Protein AF-A5DEP3-F1 (afdb_monomer_lite)

pLDDT: mean 75.04, std 21.01, range [23.31, 96.31]

Sequence (399 aa):
MSDLSFPPPNMLGWSRWINYINPVGYVFESLMVNEFHGRDFRCTNFVPSGISYGDVPLNEKVCHTVGARSGSSIVLGTDYLASQYKYYNGHKWRNFGISVGFAVFFLVVYVILAEGNKGALQKGEIALFLRGSLKKHKKENSAKASYARDIEAFPTEEKVEMKDVLESQKYTADNSSSSDNLPEDVNIFHWRNLTYEVKIKSETRVILDHVDGWVKPGQLTALMGSSGAGKTTLLNCLSERVTTGVIPDGVRMVNGHSLDSSFQRSIGYVQQQDLHLATSTVREALRFSAYLRQPNSVSKAEKSDYVEYIIDLLDMTTYADALVGVAGEGLNVEQRKRLTIGVELVAKPKLLLFLDEPTSGLDSQTAWSICQLMRKLADRWSGHLVYYPSTICYFVEGV

Foldseek 3Di:
DPPQADFPVPDDPVCVVSCVVDLVNLVVLLVLLVVQAPDKDFADDKPPDDPVCPPPDQQQIWGPQQQTDGSDRIHRSQSNCCRPRVRHNVSNVVSVVVSVVVVVVVVVVVVVCVVVVVVVVPPDDPPPDDPVVVVVVVVVVVVVVVVVPDPPDDDDDDDDDDDDDDDDDDDDDDDDDDDDDDDPDWWKKWKFQWWWWFDDPNDIDILDGGDTDIDTFLDAAEDEDAPSSCPVVVVCVLLVNDPGTDRPDMAIDTVNHGDDPCLNLLEFEQDPDLDDDQADFLLRLLLVLLVPQEDPVDDSVNLSVVLVVLCVLLVVVVRRRWGCHDVPPTDDLLSSLSSSQSSRFSSQRQAEYEYEASLPPHDPVSSVVVVVSQNSVSNVRVDDDRTHHRYYYYYDYDD

Radius of gyration: 38.29 Å; chains: 1; bounding box: 100×58×105 Å

Organism: Meyerozyma guilliermondii (strain ATCC 6260 / CBS 566 / DSM 6381 / JCM 1539 / NBRC 10279 / NRRL Y-324) (NCBI:txid294746)

InterPro domains:
  IPR003439 ABC transporter-like, ATP-binding domain [PF00005] (209-360)
  IPR003593 AAA+ ATPase domain [SM00382] (217-393)
  IPR010929 CDR ABC transporter [PF06422] (47-138)
  IPR027417 P-loop containing nucleoside triphosphate hydrolase [G3DSA:3.40.50.300] (190-387)
  IPR027417 P-loop containing nucleoside triphosphate hydrolase [SSF52540] (191-380)

Secondary structure (DSSP, 8-state):
--SS---GGGS-GGGHHHHHH-HHHHHHHHHHHHHHTT-EEE---EES-SGGGTT--GGG-EESSTT--TT-SEEEHHHHHHHHH---TTHHHHHHHHHHHHHHHHHHHHHHHHHHGGGGGGS-------HHHHHHHHHHHHHHHHHTT----------------------------------S----EEEEEEEEEEEETTEEEEEEEEEEEEE-TT-EEEEEE-TTSSHHHHHHHHTT---SSB--S-EEEETTEEPPTTHHHHEEEE-SS----TTSBHHHHHHHHHHHHS-TTS-HHHHHHHHHHHHHHTT-TTTTTSB-EETTEES-HHHHHHHHHHHHHTT--SSEEEESSTTTT--HHHHHHHHHHHHHHHHHHTSS-SSS-SEEEEEEE--

Structure (mmCIF, N/CA/C/O backbone):
data_AF-A5DEP3-F1
#
_entry.id   AF-A5DEP3-F1
#
loop_
_atom_site.group_PDB
_atom_site.id
_atom_site.type_symbol
_atom_site.label_atom_id
_atom_site.label_alt_id
_atom_site.label_comp_id
_atom_site.label_asym_id
_atom_site.label_entity_id
_atom_site.label_seq_id
_atom_site.pdbx_PDB_ins_code
_atom_site.Cartn_x
_atom_site.Cartn_y
_atom_site.Cartn_z
_atom_site.occupancy
_atom_site.B_iso_or_equiv
_atom_site.auth_seq_id
_atom_site.auth_comp_id
_atom_site.auth_asym_id
_atom_site.auth_atom_id
_atom_site.pdbx_PDB_model_num
ATOM 1 N N . MET A 1 1 ? 31.797 9.985 -26.431 1.00 38.44 1 MET A N 1
ATOM 2 C CA . MET A 1 1 ? 31.447 8.659 -26.999 1.00 38.44 1 MET A CA 1
ATOM 3 C C . MET A 1 1 ? 32.533 8.127 -27.946 1.00 38.44 1 MET A C 1
ATOM 5 O O . MET A 1 1 ? 32.281 7.179 -28.671 1.00 38.44 1 MET A O 1
ATOM 9 N N . SER A 1 2 ? 33.736 8.719 -27.929 1.00 34.22 2 SER A N 1
ATOM 10 C CA . SER A 1 2 ? 34.874 8.419 -28.811 1.00 34.22 2 SER A CA 1
ATOM 11 C C . SER A 1 2 ? 35.952 7.529 -28.174 1.00 34.22 2 SER A C 1
ATOM 13 O O . SER A 1 2 ? 36.795 7.015 -28.896 1.00 34.22 2 SER A O 1
ATOM 15 N N . ASP A 1 3 ? 35.910 7.305 -26.855 1.00 46.19 3 ASP A N 1
ATOM 16 C CA . ASP A 1 3 ? 37.022 6.668 -26.122 1.00 46.19 3 ASP A CA 1
ATOM 17 C C . ASP A 1 3 ? 36.818 5.176 -25.813 1.00 46.19 3 ASP A C 1
ATOM 19 O O . ASP A 1 3 ? 37.690 4.547 -25.222 1.00 46.19 3 ASP A O 1
ATOM 23 N N . LEU A 1 4 ? 35.675 4.580 -26.179 1.00 52.59 4 LEU A N 1
ATOM 24 C CA . LEU A 1 4 ? 35.335 3.216 -25.737 1.00 52.59 4 LEU A CA 1
ATOM 25 C C . LEU A 1 4 ? 35.577 2.113 -26.782 1.00 52.59 4 LEU A C 1
ATOM 27 O O . LEU A 1 4 ? 35.341 0.941 -26.496 1.00 52.59 4 LEU A O 1
ATOM 31 N N . SER A 1 5 ? 36.039 2.453 -27.984 1.00 58.06 5 SER A N 1
ATOM 32 C CA . SER A 1 5 ? 36.225 1.494 -29.081 1.00 58.06 5 SER A CA 1
ATOM 33 C C . SER A 1 5 ? 37.585 1.679 -29.749 1.00 58.06 5 SER A C 1
ATOM 35 O O . SER A 1 5 ? 37.682 2.129 -30.891 1.00 58.06 5 SER A O 1
ATOM 37 N N . PHE A 1 6 ? 38.655 1.348 -29.021 1.00 61.88 6 PHE A N 1
ATOM 38 C CA . PHE A 1 6 ? 39.992 1.267 -29.604 1.00 61.88 6 PHE A CA 1
ATOM 39 C C . PHE A 1 6 ? 40.066 0.080 -30.573 1.00 61.88 6 PHE A C 1
ATOM 41 O O . PHE A 1 6 ? 39.686 -1.034 -30.203 1.00 61.88 6 PHE A O 1
ATOM 48 N N . PRO A 1 7 ? 40.561 0.282 -31.804 1.00 64.75 7 PRO A N 1
ATOM 49 C CA . PRO A 1 7 ? 40.670 -0.795 -32.769 1.00 64.75 7 PRO A CA 1
ATOM 50 C C . PRO A 1 7 ? 41.681 -1.853 -32.278 1.00 64.75 7 PRO A C 1
ATOM 52 O O . PRO A 1 7 ? 42.768 -1.488 -31.814 1.00 64.75 7 PRO A O 1
ATOM 55 N N . PRO A 1 8 ? 41.385 -3.161 -32.431 1.00 66.81 8 PRO A N 1
ATOM 56 C CA . PRO A 1 8 ? 42.247 -4.259 -31.983 1.00 66.81 8 PRO A CA 1
ATOM 57 C C . PRO A 1 8 ? 43.737 -4.172 -32.373 1.00 66.81 8 PRO A C 1
ATOM 59 O O . PRO A 1 8 ? 44.567 -4.600 -31.564 1.00 66.81 8 PRO A O 1
ATOM 62 N N . PRO A 1 9 ? 44.131 -3.672 -33.569 1.00 68.75 9 PRO A N 1
ATOM 63 C CA . PRO A 1 9 ? 45.545 -3.612 -33.951 1.00 68.75 9 PRO A CA 1
ATOM 64 C C . PRO A 1 9 ? 46.388 -2.625 -33.133 1.00 68.75 9 PRO A C 1
ATOM 66 O O . PRO A 1 9 ? 47.592 -2.838 -33.033 1.00 68.75 9 PRO A O 1
ATOM 69 N N . ASN A 1 10 ? 45.782 -1.608 -32.510 1.00 70.12 10 ASN A N 1
ATOM 70 C CA . ASN A 1 10 ? 46.513 -0.557 -31.788 1.00 70.12 10 ASN A CA 1
ATOM 71 C C . ASN A 1 10 ? 46.526 -0.767 -30.261 1.00 70.12 10 ASN A C 1
ATOM 73 O O . ASN A 1 10 ? 47.030 0.079 -29.524 1.00 70.12 10 ASN A O 1
ATOM 77 N N . MET A 1 11 ? 45.965 -1.878 -29.766 1.00 73.00 11 MET A N 1
ATOM 78 C CA . MET A 1 11 ? 45.902 -2.177 -28.333 1.00 73.00 11 MET A CA 1
ATOM 79 C C . MET A 1 11 ? 47.164 -2.898 -27.848 1.00 73.00 11 MET A C 1
ATOM 81 O O . MET A 1 11 ? 47.579 -3.911 -28.417 1.00 73.00 11 MET A O 1
ATOM 85 N N . LEU A 1 12 ? 47.729 -2.416 -26.737 1.00 77.25 12 LEU A N 1
ATOM 86 C CA . LEU A 1 12 ? 48.798 -3.103 -26.011 1.00 77.25 12 LEU A CA 1
ATOM 87 C C . LEU A 1 12 ? 48.312 -4.488 -25.548 1.00 77.25 12 LEU A C 1
ATOM 89 O O . LEU A 1 12 ? 47.166 -4.653 -25.131 1.00 77.25 12 LEU A O 1
ATOM 93 N N . GLY A 1 13 ? 49.183 -5.500 -25.597 1.00 76.56 13 GLY A N 1
ATOM 94 C CA . GLY A 1 13 ? 48.796 -6.896 -25.344 1.00 76.56 13 GLY A CA 1
ATOM 95 C C . GLY A 1 13 ? 48.096 -7.133 -23.999 1.00 76.56 13 GLY A C 1
ATOM 96 O O . GLY A 1 13 ? 47.193 -7.964 -23.925 1.00 76.56 13 GLY A O 1
ATOM 97 N N . TRP A 1 14 ? 48.447 -6.358 -22.967 1.00 80.25 14 TRP A N 1
ATOM 98 C CA . TRP A 1 14 ? 47.872 -6.457 -21.623 1.00 80.25 14 TRP A CA 1
ATOM 99 C C . TRP A 1 14 ? 46.448 -5.890 -21.501 1.00 80.25 14 TRP A C 1
ATOM 101 O O . TRP A 1 14 ? 45.727 -6.290 -20.593 1.00 80.25 14 TRP A O 1
ATOM 111 N N . SER A 1 15 ? 46.006 -4.995 -22.394 1.00 78.81 15 SER A N 1
ATOM 112 C CA . SER A 1 15 ? 44.666 -4.381 -22.342 1.00 78.81 15 SER A CA 1
ATOM 113 C C . SER A 1 15 ? 43.636 -5.083 -23.233 1.00 78.81 15 SER A C 1
ATOM 115 O O . SER A 1 15 ? 42.467 -4.699 -23.262 1.00 78.81 15 SER A O 1
ATOM 117 N N . ARG A 1 16 ? 44.032 -6.157 -23.932 1.00 75.88 16 ARG A N 1
ATOM 118 C CA . ARG A 1 16 ? 43.155 -6.917 -24.841 1.00 75.88 16 ARG A CA 1
ATOM 119 C C . ARG A 1 16 ? 41.917 -7.507 -24.167 1.00 75.88 16 ARG A C 1
ATOM 121 O O . ARG A 1 16 ? 40.890 -7.637 -24.826 1.00 75.88 16 ARG A O 1
ATOM 128 N N . TRP A 1 17 ? 41.987 -7.839 -22.878 1.00 81.12 17 TRP A N 1
ATOM 129 C CA . TRP A 1 17 ? 40.860 -8.436 -22.153 1.00 81.12 17 TRP A CA 1
ATOM 130 C C . TRP A 1 17 ? 39.649 -7.498 -22.035 1.00 81.12 17 TRP A C 1
ATOM 132 O O . TRP A 1 17 ? 38.516 -7.971 -22.027 1.00 81.12 17 TRP A O 1
ATOM 142 N N . ILE A 1 18 ? 39.874 -6.179 -22.024 1.00 80.88 18 ILE A N 1
ATOM 143 C CA . ILE A 1 18 ? 38.812 -5.163 -21.933 1.00 80.88 18 ILE A CA 1
ATOM 144 C C . ILE A 1 18 ? 37.880 -5.242 -23.149 1.00 80.88 18 ILE A C 1
ATOM 146 O O . ILE A 1 18 ? 36.675 -5.038 -23.020 1.00 80.88 18 ILE A O 1
ATOM 150 N N . ASN A 1 19 ? 38.416 -5.601 -24.320 1.00 78.25 19 ASN A N 1
ATOM 151 C CA . ASN A 1 19 ? 37.621 -5.764 -25.534 1.00 78.25 19 ASN A CA 1
ATOM 152 C C . ASN A 1 19 ? 36.630 -6.941 -25.411 1.00 78.25 19 ASN A C 1
ATOM 154 O O . ASN A 1 19 ? 35.490 -6.830 -25.842 1.00 78.25 19 ASN A O 1
ATOM 158 N N . TYR A 1 20 ? 37.013 -8.027 -24.726 1.00 81.69 20 TYR A N 1
ATOM 159 C CA . TYR A 1 20 ? 36.135 -9.191 -24.536 1.00 81.69 20 TYR A CA 1
ATOM 160 C C . TYR A 1 20 ? 34.974 -8.948 -23.561 1.00 81.69 20 TYR A C 1
ATOM 162 O O . TYR A 1 20 ? 33.959 -9.633 -23.637 1.00 81.69 20 TYR A O 1
ATOM 170 N N . ILE A 1 21 ? 35.106 -7.987 -22.644 1.00 84.50 21 ILE A N 1
ATOM 171 C CA . ILE A 1 21 ? 34.069 -7.665 -21.648 1.00 84.50 21 ILE A CA 1
ATOM 172 C C . ILE A 1 21 ? 33.163 -6.522 -22.126 1.00 84.50 21 ILE A C 1
ATOM 174 O O . ILE A 1 21 ? 32.083 -6.322 -21.579 1.00 84.50 21 ILE A O 1
ATOM 178 N N . ASN A 1 22 ? 33.567 -5.773 -23.155 1.00 84.81 22 ASN A N 1
ATOM 179 C CA . ASN A 1 22 ? 32.832 -4.610 -23.632 1.00 84.81 22 ASN A CA 1
ATOM 180 C C . ASN A 1 22 ? 31.770 -4.987 -24.692 1.00 84.81 22 ASN A C 1
ATOM 182 O O . ASN A 1 22 ? 32.115 -5.122 -25.871 1.00 84.81 22 ASN A O 1
ATOM 186 N N . PRO A 1 23 ? 30.465 -5.068 -24.348 1.00 86.81 23 PRO A N 1
ATOM 187 C CA . PRO A 1 23 ? 29.418 -5.385 -25.323 1.00 86.81 23 PRO A CA 1
ATOM 188 C C . PRO A 1 23 ? 29.308 -4.334 -26.439 1.00 86.81 23 PRO A C 1
ATOM 190 O O . PRO A 1 23 ? 28.901 -4.670 -27.550 1.00 86.81 23 PRO A O 1
ATOM 193 N N . VAL A 1 24 ? 29.713 -3.083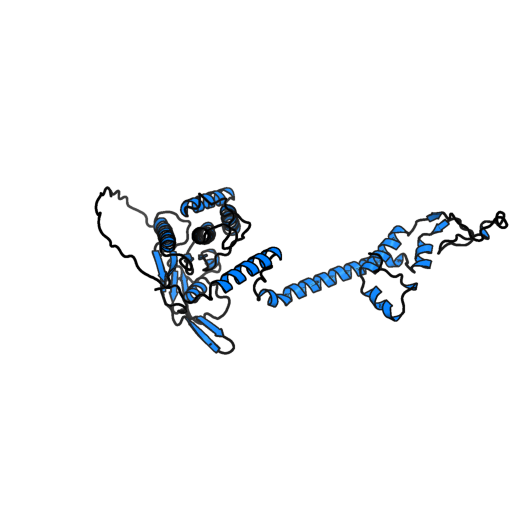 -26.181 1.00 87.38 24 VAL A N 1
ATOM 194 C CA . VAL A 1 24 ? 29.687 -1.994 -27.173 1.00 87.38 24 VAL A CA 1
ATOM 195 C C . VAL A 1 24 ? 30.674 -2.261 -28.312 1.00 87.38 24 VAL A C 1
ATOM 197 O O . VAL A 1 24 ? 30.362 -1.958 -29.461 1.00 87.38 24 VAL A O 1
ATOM 200 N N . GLY A 1 25 ? 31.825 -2.880 -28.027 1.00 86.81 25 GLY A N 1
ATOM 201 C CA . GLY A 1 25 ? 32.814 -3.248 -29.046 1.00 86.81 25 GLY A CA 1
ATOM 202 C C . GLY A 1 25 ? 32.258 -4.253 -30.058 1.00 86.81 25 GLY A C 1
ATOM 203 O O . GLY A 1 25 ? 32.368 -4.046 -31.267 1.00 86.81 25 GLY A O 1
ATOM 204 N N . TYR A 1 26 ? 31.564 -5.285 -29.571 1.00 88.38 26 TYR A N 1
ATOM 205 C CA . TYR A 1 26 ? 30.912 -6.296 -30.410 1.00 88.38 26 TYR A CA 1
ATOM 206 C C . TYR A 1 26 ? 29.789 -5.721 -31.281 1.00 88.38 26 TYR A C 1
ATOM 208 O O . TYR A 1 26 ? 29.679 -6.068 -32.463 1.00 88.38 26 TYR A O 1
ATOM 216 N N . VAL A 1 27 ? 28.973 -4.820 -30.721 1.00 89.88 27 VAL A N 1
ATOM 217 C CA . VAL A 1 27 ? 27.911 -4.127 -31.470 1.00 89.88 27 VAL A CA 1
ATOM 218 C C . VAL A 1 27 ? 28.515 -3.228 -32.547 1.00 89.88 27 VAL A C 1
ATOM 220 O O . VAL A 1 27 ? 28.062 -3.259 -33.690 1.00 89.88 27 VAL A O 1
ATOM 223 N N . PHE A 1 28 ? 29.566 -2.474 -32.215 1.00 88.62 28 PHE A N 1
ATOM 224 C CA . PHE A 1 28 ? 30.237 -1.578 -33.153 1.00 88.62 28 PHE A CA 1
ATOM 225 C C . PHE A 1 28 ? 30.876 -2.333 -34.326 1.00 88.62 28 PHE A C 1
ATOM 227 O O . PHE A 1 28 ? 30.668 -1.956 -35.478 1.00 88.62 28 PHE A O 1
ATOM 234 N N . GLU A 1 29 ? 31.588 -3.434 -34.062 1.00 88.50 29 GLU A N 1
ATOM 235 C CA . GLU A 1 29 ? 32.139 -4.296 -35.116 1.00 88.50 29 GLU A CA 1
ATOM 236 C C . GLU A 1 29 ? 31.028 -4.844 -36.029 1.00 88.50 29 GLU A C 1
ATOM 238 O O . GLU A 1 29 ? 31.147 -4.788 -37.253 1.00 88.50 29 GLU A O 1
ATOM 243 N N . SER A 1 30 ? 29.916 -5.311 -35.450 1.00 90.69 30 SER A N 1
ATOM 244 C CA . SER A 1 30 ? 28.779 -5.851 -36.213 1.00 90.69 30 SER A CA 1
ATOM 245 C C . SER A 1 30 ? 28.125 -4.800 -37.109 1.00 90.69 30 SER A C 1
ATOM 247 O O . SER A 1 30 ? 27.806 -5.084 -38.265 1.00 90.69 30 SER A O 1
ATOM 249 N N . LEU A 1 31 ? 27.942 -3.584 -36.588 1.00 90.62 31 LEU A N 1
ATOM 250 C CA . LEU A 1 31 ? 27.365 -2.460 -37.320 1.00 90.62 31 LEU A CA 1
ATOM 251 C C . LEU A 1 31 ? 28.286 -2.016 -38.459 1.00 90.62 31 LEU A C 1
ATOM 253 O O . LEU A 1 31 ? 27.828 -1.829 -39.582 1.00 90.62 31 LEU A O 1
ATOM 257 N N . MET A 1 32 ? 29.593 -1.920 -38.202 1.00 89.44 32 MET A N 1
ATOM 258 C CA . MET A 1 32 ? 30.563 -1.516 -39.219 1.00 89.44 32 MET A CA 1
ATOM 259 C C . MET A 1 32 ? 30.642 -2.515 -40.368 1.00 89.44 32 MET A C 1
ATOM 261 O O . MET A 1 32 ? 30.573 -2.119 -41.532 1.00 89.44 32 MET A O 1
ATOM 265 N N . VAL A 1 33 ? 30.718 -3.808 -40.047 1.00 91.06 33 VAL A N 1
ATOM 266 C CA . VAL A 1 33 ? 30.696 -4.885 -41.043 1.00 91.06 33 VAL A CA 1
ATOM 267 C C . VAL A 1 33 ? 29.395 -4.867 -41.844 1.00 91.06 33 VAL A C 1
ATOM 269 O O . VAL A 1 33 ? 29.439 -5.044 -43.055 1.00 91.06 33 VAL A O 1
ATOM 272 N N . ASN A 1 34 ? 28.246 -4.613 -41.209 1.00 92.06 34 ASN A N 1
ATOM 273 C CA . ASN A 1 34 ? 26.969 -4.522 -41.916 1.00 92.06 34 ASN A CA 1
ATOM 274 C C . ASN A 1 34 ? 26.923 -3.365 -42.924 1.00 92.06 34 ASN A C 1
ATOM 276 O O . ASN A 1 34 ? 26.415 -3.549 -44.025 1.00 92.06 34 ASN A O 1
ATOM 280 N N . GLU A 1 35 ? 27.453 -2.196 -42.557 1.00 91.00 35 GLU A N 1
ATOM 281 C CA . GLU A 1 35 ? 27.381 -0.998 -43.400 1.00 91.00 35 GLU A CA 1
ATOM 282 C C . GLU A 1 35 ? 28.383 -0.994 -44.560 1.00 91.00 35 GLU A C 1
ATOM 284 O O . GLU A 1 35 ? 28.071 -0.488 -45.636 1.00 91.00 35 GLU A O 1
ATOM 289 N N . PHE A 1 36 ? 29.588 -1.536 -44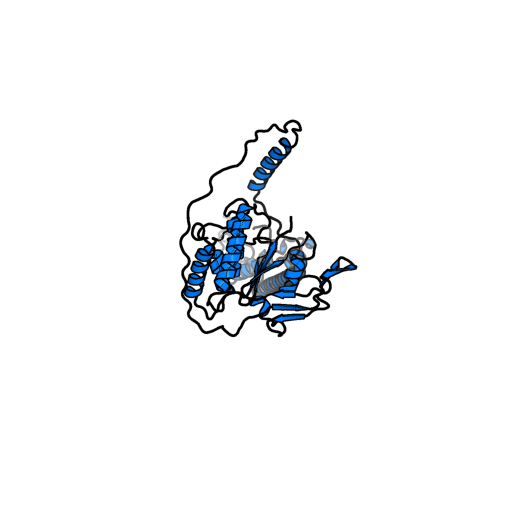.363 1.00 89.75 36 PHE A N 1
ATOM 290 C CA . PHE A 1 36 ? 30.666 -1.484 -45.363 1.00 89.75 36 PHE A CA 1
ATOM 291 C C . PHE A 1 36 ? 30.738 -2.734 -46.248 1.00 89.75 36 PHE A C 1
ATOM 293 O O . PHE A 1 36 ? 31.414 -2.720 -47.279 1.00 89.75 36 PHE A O 1
ATOM 300 N N . HIS A 1 37 ? 30.059 -3.821 -45.878 1.00 89.25 37 HIS A N 1
ATOM 301 C CA . HIS A 1 37 ? 30.030 -5.026 -46.696 1.00 89.25 37 HIS A CA 1
ATOM 302 C C . HIS A 1 37 ? 29.229 -4.802 -47.988 1.00 89.25 37 HIS A C 1
ATOM 304 O O . HIS A 1 37 ? 28.060 -4.428 -47.947 1.00 89.25 37 HIS A O 1
ATOM 310 N N . GLY A 1 38 ? 29.847 -5.072 -49.142 1.00 86.38 38 GLY A N 1
ATOM 311 C CA . GLY A 1 38 ? 29.212 -4.900 -50.455 1.00 86.38 38 GLY A CA 1
ATOM 312 C C . GLY A 1 38 ? 29.075 -3.444 -50.911 1.00 86.38 38 GLY A C 1
ATOM 313 O O . GLY A 1 38 ? 28.274 -3.172 -51.803 1.00 86.38 38 GLY A O 1
ATOM 314 N N . ARG A 1 39 ? 29.820 -2.509 -50.298 1.00 89.31 39 ARG A N 1
ATOM 315 C CA . ARG A 1 39 ? 29.925 -1.119 -50.762 1.00 89.31 39 ARG A CA 1
ATOM 316 C C . ARG A 1 39 ? 31.268 -0.846 -51.430 1.00 89.31 39 ARG A C 1
ATOM 318 O O . ARG A 1 39 ? 32.323 -1.207 -50.903 1.00 89.31 39 ARG A O 1
ATOM 325 N N . ASP A 1 40 ? 31.186 -0.109 -52.530 1.00 91.62 40 ASP A N 1
ATOM 326 C CA . ASP A 1 40 ? 32.309 0.269 -53.376 1.00 91.62 40 ASP A CA 1
ATOM 327 C C . ASP A 1 40 ? 32.587 1.765 -53.227 1.00 91.62 40 ASP A C 1
ATOM 329 O O . ASP A 1 40 ? 31.719 2.604 -53.484 1.00 91.62 40 ASP A O 1
ATOM 333 N N . PHE A 1 41 ? 33.808 2.117 -52.832 1.00 89.69 41 PHE A N 1
ATOM 334 C CA . PHE A 1 41 ? 34.226 3.505 -52.667 1.00 89.69 41 PHE A CA 1
ATOM 335 C C . PHE A 1 41 ? 35.143 3.915 -53.815 1.00 89.69 41 PHE A C 1
ATOM 337 O O . PHE A 1 41 ? 36.179 3.296 -54.053 1.00 89.69 41 PHE A O 1
ATOM 344 N N . ARG A 1 42 ? 34.775 4.972 -54.545 1.00 89.38 42 ARG A N 1
ATOM 345 C CA . ARG A 1 42 ? 35.613 5.507 -55.626 1.00 89.38 42 ARG A CA 1
ATOM 346 C C . ARG A 1 42 ? 36.796 6.273 -55.044 1.00 89.38 42 ARG A C 1
ATOM 348 O O . ARG A 1 42 ? 36.616 7.139 -54.190 1.00 89.38 42 ARG A O 1
ATOM 355 N N . CYS A 1 43 ? 37.992 5.970 -55.533 1.00 86.12 43 CYS A N 1
ATOM 356 C CA . CYS A 1 43 ? 39.203 6.657 -55.122 1.00 86.12 43 CYS A CA 1
ATOM 357 C C . CYS A 1 43 ? 39.320 8.035 -55.787 1.00 86.12 43 CYS A C 1
ATOM 359 O O . CYS A 1 43 ? 39.158 8.158 -57.001 1.00 86.12 43 CYS A O 1
ATOM 361 N N . THR A 1 44 ? 39.648 9.059 -55.000 1.00 85.25 44 THR A N 1
ATOM 362 C CA . THR A 1 44 ? 39.918 10.422 -55.486 1.00 85.25 44 THR A CA 1
ATOM 363 C C . THR A 1 44 ? 41.411 10.737 -55.591 1.00 85.25 44 THR A C 1
ATOM 365 O O . THR A 1 44 ? 41.807 11.478 -56.484 1.00 85.25 44 THR A O 1
ATOM 368 N N . ASN A 1 45 ? 42.243 10.152 -54.720 1.00 84.88 45 ASN A N 1
ATOM 369 C CA . ASN A 1 45 ? 43.674 10.447 -54.614 1.00 84.88 45 ASN A CA 1
ATOM 370 C C . ASN A 1 45 ? 44.521 9.188 -54.852 1.00 84.88 45 ASN A C 1
ATOM 372 O O . ASN A 1 45 ? 44.500 8.256 -54.042 1.00 84.88 45 ASN A O 1
ATOM 376 N N . PHE A 1 46 ? 45.302 9.193 -55.932 1.00 85.19 46 PHE A N 1
ATOM 377 C CA . PHE A 1 46 ? 46.217 8.111 -56.299 1.00 85.19 46 PHE A CA 1
ATOM 378 C C . PHE A 1 46 ? 47.667 8.451 -55.935 1.00 85.19 46 PHE A C 1
ATOM 380 O O . PHE A 1 46 ? 48.089 9.601 -56.036 1.00 85.19 46 PHE A O 1
ATOM 387 N N . VAL A 1 47 ? 48.428 7.434 -55.539 1.00 85.44 47 VAL A N 1
ATOM 388 C CA . VAL A 1 47 ? 49.865 7.482 -55.252 1.00 85.44 47 VAL A CA 1
ATOM 389 C C . VAL A 1 47 ? 50.577 6.577 -56.273 1.00 85.44 47 VAL A C 1
ATOM 391 O O . VAL A 1 47 ? 50.108 5.454 -56.484 1.00 85.44 47 VAL A O 1
ATOM 394 N N . PRO A 1 48 ? 51.681 7.014 -56.912 1.00 82.38 48 PRO A N 1
ATOM 395 C CA . PRO A 1 48 ? 52.367 8.301 -56.750 1.00 82.38 48 PRO A CA 1
ATOM 396 C C . PRO A 1 48 ? 51.605 9.486 -57.371 1.00 82.38 48 PRO A C 1
ATOM 398 O O . PRO A 1 48 ? 51.020 9.380 -58.446 1.00 82.38 48 PRO A O 1
ATOM 401 N N . SER A 1 49 ? 51.635 10.632 -56.686 1.00 77.81 49 SER A N 1
ATOM 402 C CA . SER A 1 49 ? 50.999 11.885 -57.112 1.00 77.81 49 SER A CA 1
ATOM 403 C C . SER A 1 49 ? 52.050 12.913 -57.543 1.00 77.81 49 SER A C 1
ATOM 405 O O . SER A 1 49 ? 52.989 13.173 -56.794 1.00 77.81 49 SER A O 1
ATOM 407 N N . GLY A 1 50 ? 51.889 13.539 -58.713 1.00 80.19 50 GLY A N 1
ATOM 408 C CA . GLY A 1 50 ? 52.760 14.628 -59.173 1.00 80.19 50 GLY A CA 1
ATOM 409 C C . GLY A 1 50 ? 52.726 14.831 -60.690 1.00 80.19 50 GLY A C 1
ATOM 410 O O . GLY A 1 50 ? 52.324 13.936 -61.428 1.00 80.19 50 GLY A O 1
ATOM 411 N N . ILE A 1 51 ? 53.181 16.000 -61.155 1.00 75.12 51 ILE A N 1
ATOM 412 C CA . ILE A 1 51 ? 53.168 16.396 -62.581 1.00 75.12 51 ILE A CA 1
ATOM 413 C C . ILE A 1 51 ? 53.978 15.412 -63.446 1.00 75.12 51 ILE A C 1
ATOM 415 O O . ILE A 1 51 ? 53.585 15.104 -64.563 1.00 75.12 51 ILE A O 1
ATOM 419 N N . SER A 1 52 ? 55.059 14.848 -62.897 1.00 77.50 52 SER A N 1
ATOM 420 C CA . SER A 1 52 ? 55.915 13.875 -63.591 1.00 77.50 52 SER A CA 1
ATOM 421 C C . SER A 1 52 ? 55.326 12.455 -63.682 1.00 77.50 52 SER A C 1
ATOM 423 O O . SER A 1 52 ? 55.933 11.599 -64.317 1.00 77.50 52 SER A O 1
ATOM 425 N N . TYR A 1 53 ? 54.175 12.190 -63.050 1.00 73.44 53 TYR A N 1
ATOM 426 C CA . TYR A 1 53 ? 53.534 10.866 -62.965 1.00 73.44 53 TYR A CA 1
ATOM 427 C C . TYR A 1 53 ? 52.132 10.837 -63.616 1.00 73.44 53 TYR A C 1
ATOM 429 O O . TYR A 1 53 ? 51.338 9.918 -63.379 1.00 73.44 53 TYR A O 1
ATOM 437 N N . GLY A 1 54 ? 51.806 11.843 -64.440 1.00 69.06 54 GLY A N 1
ATOM 438 C CA . GLY A 1 54 ? 50.519 11.961 -65.139 1.00 69.06 54 GLY A CA 1
ATOM 439 C C . GLY A 1 54 ? 50.219 10.769 -66.053 1.00 69.06 54 GLY A C 1
ATOM 440 O O . GLY A 1 54 ? 49.145 10.177 -65.936 1.00 69.06 54 GLY A O 1
ATOM 441 N N . ASP A 1 55 ? 51.209 10.342 -66.839 1.00 74.81 55 ASP A N 1
ATOM 442 C CA . ASP A 1 55 ? 51.062 9.329 -67.899 1.00 74.81 55 ASP A CA 1
ATOM 443 C C . ASP A 1 55 ? 51.255 7.876 -67.437 1.00 74.81 55 ASP A C 1
ATOM 445 O O . ASP A 1 55 ? 51.178 6.945 -68.237 1.00 74.81 55 ASP A O 1
ATOM 449 N N . VAL A 1 56 ? 51.488 7.651 -66.139 1.00 79.81 56 VAL A N 1
ATOM 450 C CA . VAL A 1 56 ? 51.646 6.296 -65.593 1.00 79.81 56 VAL A CA 1
ATOM 451 C C . VAL A 1 56 ? 50.302 5.544 -65.669 1.00 79.81 56 VAL A C 1
ATOM 453 O O . VAL A 1 56 ? 49.277 6.089 -65.224 1.00 79.81 56 VAL A O 1
ATOM 456 N N . PRO A 1 57 ? 50.274 4.315 -66.220 1.00 81.25 57 PRO A N 1
ATOM 457 C CA . PRO A 1 57 ? 49.049 3.543 -66.394 1.00 81.25 57 PRO A CA 1
ATOM 458 C C . PRO A 1 57 ? 48.431 3.127 -65.048 1.00 81.25 57 PRO A C 1
ATOM 460 O O . PRO A 1 57 ? 49.086 3.080 -64.008 1.00 81.25 57 PRO A O 1
ATOM 463 N N . LEU A 1 58 ? 47.120 2.858 -65.050 1.00 77.62 58 LEU A N 1
ATOM 464 C CA . LEU A 1 58 ? 46.339 2.648 -63.822 1.00 77.62 58 LEU A CA 1
ATOM 465 C C . LEU A 1 58 ? 46.849 1.458 -62.983 1.00 77.62 58 LEU A C 1
ATOM 467 O O . LEU A 1 58 ? 46.779 1.509 -61.762 1.00 77.62 58 LEU A O 1
ATOM 471 N N . ASN A 1 59 ? 47.397 0.421 -63.624 1.00 81.00 59 ASN A N 1
ATOM 472 C CA . ASN A 1 59 ? 48.017 -0.759 -62.999 1.00 81.00 59 ASN A CA 1
ATOM 473 C C . ASN A 1 59 ? 49.212 -0.425 -62.084 1.00 81.00 59 ASN A C 1
ATOM 475 O O . ASN A 1 59 ? 49.466 -1.168 -61.135 1.00 81.00 59 ASN A O 1
ATOM 479 N N . GLU A 1 60 ? 49.894 0.692 -62.339 1.00 81.88 60 GLU A N 1
ATOM 480 C CA . GLU A 1 60 ? 51.047 1.191 -61.578 1.00 81.88 60 GLU A CA 1
ATOM 481 C C . GLU A 1 60 ? 50.666 2.301 -60.575 1.00 81.88 60 GLU A C 1
ATOM 483 O O . GLU A 1 60 ? 51.529 2.866 -59.902 1.00 81.88 60 GLU A O 1
ATOM 488 N N . LYS A 1 61 ? 49.366 2.605 -60.439 1.00 83.81 61 LYS A N 1
ATOM 489 C CA . LYS A 1 61 ? 48.813 3.546 -59.454 1.00 83.81 61 LYS A CA 1
ATOM 490 C C . LYS A 1 61 ? 48.000 2.798 -58.392 1.00 83.81 61 LYS A C 1
ATOM 492 O O . LYS A 1 61 ? 47.267 1.851 -58.688 1.00 83.81 61 LYS A O 1
ATOM 497 N N . VAL A 1 62 ? 48.083 3.259 -57.143 1.00 88.19 62 VAL A N 1
ATOM 498 C CA . VAL A 1 62 ? 47.283 2.743 -56.017 1.00 88.19 62 VAL A CA 1
ATOM 499 C C . VAL A 1 62 ? 46.573 3.885 -55.295 1.00 88.19 62 VAL A C 1
ATOM 501 O O . VAL A 1 62 ? 47.081 5.002 -55.228 1.00 88.19 62 VAL A O 1
ATOM 504 N N . CYS A 1 63 ? 45.378 3.637 -54.762 1.00 88.56 63 CYS A N 1
ATOM 505 C CA . CYS A 1 63 ? 44.686 4.634 -53.947 1.00 88.56 63 CYS A CA 1
ATOM 506 C C . CYS A 1 63 ? 45.421 4.867 -52.617 1.00 88.56 63 CYS A C 1
ATOM 508 O O . CYS A 1 63 ? 45.912 3.920 -52.008 1.00 88.56 63 CYS A O 1
ATOM 510 N N . HIS A 1 64 ? 45.438 6.109 -52.124 1.00 86.81 64 HIS A N 1
ATOM 5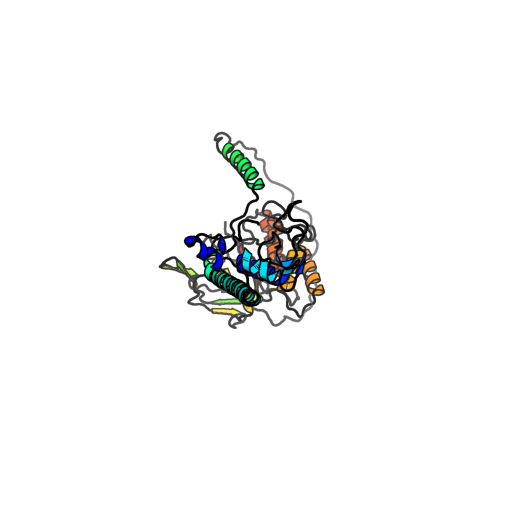11 C CA . HIS A 1 64 ? 46.059 6.452 -50.835 1.00 86.81 64 HIS A CA 1
ATOM 512 C C . HIS A 1 64 ? 45.364 5.799 -49.618 1.00 86.81 64 HIS A C 1
ATOM 514 O O . HIS A 1 64 ? 45.948 5.668 -48.544 1.00 86.81 64 HIS A O 1
ATOM 520 N N . THR A 1 65 ? 44.093 5.417 -49.741 1.00 85.38 65 THR A N 1
ATOM 521 C CA . THR A 1 65 ? 43.314 4.856 -48.628 1.00 85.38 65 THR A CA 1
ATOM 522 C C . THR A 1 65 ? 43.708 3.410 -48.311 1.00 85.38 65 THR A C 1
ATOM 524 O O . THR A 1 65 ? 43.926 2.603 -49.214 1.00 85.38 65 THR A O 1
ATOM 527 N N . VAL A 1 66 ? 43.716 3.058 -47.022 1.00 84.88 66 VAL A N 1
ATOM 528 C CA . VAL A 1 66 ? 44.007 1.701 -46.526 1.00 84.88 66 VAL A CA 1
ATOM 529 C C . VAL A 1 66 ? 43.036 0.675 -47.134 1.00 84.88 66 VAL A C 1
ATOM 531 O O . VAL A 1 66 ? 41.844 0.943 -47.237 1.00 84.88 66 VAL A O 1
ATOM 534 N N . GLY A 1 67 ? 43.531 -0.495 -47.547 1.00 83.19 67 GLY A N 1
ATOM 535 C CA . GLY A 1 67 ? 42.712 -1.547 -48.174 1.00 83.19 67 GLY A CA 1
ATOM 536 C C . GLY A 1 67 ? 42.540 -1.423 -49.696 1.00 83.19 67 GLY A C 1
ATOM 537 O O . GLY A 1 67 ? 41.777 -2.181 -50.288 1.00 83.19 67 GLY A O 1
ATOM 538 N N . ALA A 1 68 ? 43.239 -0.492 -50.353 1.00 86.75 68 ALA A N 1
ATOM 539 C CA . ALA A 1 68 ? 43.256 -0.383 -51.810 1.00 86.75 68 ALA A CA 1
ATOM 540 C C . ALA A 1 68 ? 44.173 -1.424 -52.478 1.00 86.75 68 ALA A C 1
ATOM 542 O O . ALA A 1 68 ? 45.233 -1.765 -51.953 1.00 86.75 68 ALA A O 1
ATOM 543 N N . ARG A 1 69 ? 43.789 -1.893 -53.672 1.00 84.75 69 ARG A N 1
ATOM 544 C CA . ARG A 1 69 ? 44.602 -2.787 -54.519 1.00 84.75 69 ARG A CA 1
ATOM 545 C C . ARG A 1 69 ? 45.210 -2.003 -55.686 1.00 84.75 69 ARG A C 1
ATOM 547 O O . ARG A 1 69 ? 44.555 -1.109 -56.223 1.00 84.75 69 ARG A O 1
ATOM 554 N N . SER A 1 70 ? 46.439 -2.343 -56.086 1.00 83.62 70 SER A N 1
ATOM 555 C CA . SER A 1 70 ? 47.096 -1.737 -57.261 1.00 83.62 70 SER A CA 1
ATOM 556 C C . SER A 1 70 ? 46.256 -1.972 -58.514 1.00 83.62 70 SER A C 1
ATOM 558 O O . SER A 1 70 ? 45.741 -3.076 -58.700 1.00 83.62 70 SER A O 1
ATOM 560 N N . GLY A 1 71 ? 46.093 -0.959 -59.365 1.00 81.69 71 GLY A N 1
ATOM 561 C CA . GLY A 1 71 ? 45.298 -1.113 -60.586 1.00 81.69 71 GLY A CA 1
ATOM 562 C C . GLY A 1 71 ? 43.786 -0.992 -60.428 1.00 81.69 71 GLY A C 1
ATOM 563 O O . GLY A 1 71 ? 43.081 -1.155 -61.419 1.00 81.69 71 GLY A O 1
ATOM 564 N N . SER A 1 72 ? 43.266 -0.693 -59.233 1.00 83.94 72 SER A N 1
ATOM 565 C CA . SER A 1 72 ? 41.834 -0.453 -59.022 1.00 83.94 72 SER A CA 1
ATOM 566 C C . SER A 1 72 ? 41.561 1.007 -58.667 1.00 83.94 72 SER A C 1
ATOM 568 O O . SER A 1 72 ? 42.167 1.566 -57.754 1.00 83.94 72 SER A O 1
ATOM 570 N N . SER A 1 73 ? 40.591 1.622 -59.349 1.00 85.00 73 SER A N 1
ATOM 571 C CA . SER A 1 73 ? 40.037 2.935 -58.984 1.00 85.00 73 SER A CA 1
ATOM 572 C C . SER A 1 73 ? 38.951 2.849 -57.902 1.00 85.00 73 SER A C 1
ATOM 574 O O . SER A 1 73 ? 38.411 3.873 -57.477 1.00 85.00 73 SER A O 1
ATOM 576 N N . ILE A 1 74 ? 38.636 1.631 -57.451 1.00 89.19 74 ILE A N 1
ATOM 577 C CA . ILE A 1 74 ? 37.595 1.324 -56.473 1.00 89.19 74 ILE A CA 1
ATOM 578 C C . ILE A 1 74 ? 38.224 0.606 -55.276 1.00 89.19 74 ILE A C 1
ATOM 580 O O . ILE A 1 74 ? 39.018 -0.325 -55.434 1.00 89.19 74 ILE A O 1
ATOM 584 N N . VAL A 1 75 ? 37.840 1.031 -54.078 1.00 89.81 75 VAL A N 1
ATOM 585 C CA . VAL A 1 75 ? 38.214 0.416 -52.806 1.00 89.81 75 VAL A CA 1
ATOM 586 C C . VAL A 1 75 ? 36.985 -0.273 -52.230 1.00 89.81 75 VAL A C 1
ATOM 588 O O . VAL A 1 75 ? 35.963 0.367 -51.978 1.00 89.81 75 VAL A O 1
ATOM 591 N N . LEU A 1 76 ? 37.083 -1.586 -52.035 1.00 90.00 76 LEU A N 1
ATOM 592 C CA . LEU A 1 76 ? 36.022 -2.385 -51.430 1.00 90.00 76 LEU A CA 1
ATOM 593 C C . LEU A 1 76 ? 35.956 -2.094 -49.929 1.00 90.00 76 LEU A C 1
ATOM 595 O O . LEU A 1 76 ? 36.969 -2.170 -49.229 1.00 90.00 76 LEU A O 1
ATOM 599 N N . GLY A 1 77 ? 34.758 -1.824 -49.405 1.00 88.88 77 GLY A N 1
ATOM 600 C CA . GLY A 1 77 ? 34.561 -1.589 -47.972 1.00 88.88 77 GLY A CA 1
ATOM 601 C C . GLY A 1 77 ? 34.991 -2.771 -47.092 1.00 88.88 77 GLY A C 1
ATOM 602 O O . GLY A 1 77 ? 35.459 -2.571 -45.972 1.00 88.88 77 GLY A O 1
ATOM 603 N N . THR A 1 78 ? 34.916 -4.000 -47.611 1.00 89.25 78 THR A N 1
ATOM 604 C CA . THR A 1 78 ? 35.398 -5.212 -46.927 1.00 89.25 78 THR A CA 1
ATOM 605 C C . THR A 1 78 ? 36.914 -5.231 -46.758 1.00 89.25 78 THR A C 1
ATOM 607 O O . THR A 1 78 ? 37.400 -5.596 -45.689 1.00 89.25 78 THR A O 1
ATOM 610 N N . ASP A 1 79 ? 37.658 -4.809 -47.784 1.00 88.81 79 ASP A N 1
ATOM 611 C CA . ASP A 1 79 ? 39.123 -4.775 -47.753 1.00 88.81 79 ASP A CA 1
ATOM 612 C C . ASP A 1 79 ? 39.606 -3.640 -46.836 1.00 88.81 79 ASP A C 1
ATOM 614 O O . ASP A 1 79 ? 40.524 -3.832 -46.039 1.00 88.81 79 ASP A O 1
ATOM 618 N N . TYR A 1 80 ? 38.911 -2.495 -46.852 1.00 89.00 80 TYR A N 1
ATOM 619 C CA . TYR A 1 80 ? 39.136 -1.396 -45.909 1.00 89.00 80 TYR A CA 1
ATOM 620 C C . TYR A 1 80 ? 38.985 -1.849 -44.446 1.00 89.00 80 TYR A C 1
ATOM 622 O O . TYR A 1 80 ? 39.891 -1.650 -43.631 1.00 89.00 80 TYR A O 1
ATOM 630 N N . LEU A 1 81 ? 37.869 -2.507 -44.105 1.00 89.44 81 LEU A N 1
ATOM 631 C CA . LEU A 1 81 ? 37.621 -2.995 -42.745 1.00 89.44 81 LEU A CA 1
ATOM 632 C C . LEU A 1 81 ? 38.617 -4.078 -42.304 1.00 89.44 81 LEU A C 1
ATOM 634 O O . LEU A 1 81 ? 39.053 -4.077 -41.148 1.00 89.44 81 LEU A O 1
ATOM 638 N N . ALA A 1 82 ? 39.002 -4.982 -43.207 1.00 88.31 82 ALA A N 1
ATOM 639 C CA . ALA A 1 82 ? 39.960 -6.042 -42.911 1.00 88.31 82 ALA A CA 1
ATOM 640 C C . ALA A 1 82 ? 41.369 -5.484 -42.650 1.00 88.31 82 ALA A C 1
ATOM 642 O O . ALA A 1 82 ? 42.019 -5.889 -41.685 1.00 88.31 82 ALA A O 1
ATOM 643 N N . SER A 1 83 ? 41.832 -4.532 -43.465 1.00 86.94 83 SER A N 1
ATOM 644 C CA . SER A 1 83 ? 43.170 -3.944 -43.333 1.00 86.94 83 SER A CA 1
ATOM 645 C C . SER A 1 83 ? 43.288 -2.959 -42.166 1.00 86.94 83 SER A C 1
ATOM 647 O O . SER A 1 83 ? 44.312 -2.963 -41.486 1.00 86.94 83 SER A O 1
ATOM 649 N N . GLN A 1 84 ? 42.258 -2.148 -41.900 1.00 85.12 84 GLN A N 1
ATOM 650 C CA . GLN A 1 84 ? 42.302 -1.116 -40.855 1.00 85.12 84 GLN A CA 1
ATOM 651 C C . GLN A 1 84 ? 41.895 -1.638 -39.467 1.00 85.12 84 GLN A C 1
ATOM 653 O O . GLN A 1 84 ? 42.516 -1.287 -38.464 1.00 85.12 84 GLN A O 1
ATOM 658 N N . TYR A 1 85 ? 40.852 -2.472 -39.393 1.00 83.94 85 TYR A N 1
ATOM 659 C CA . TYR A 1 85 ? 40.225 -2.885 -38.129 1.00 83.94 85 TYR A CA 1
ATOM 660 C C . TYR A 1 85 ? 40.306 -4.393 -37.854 1.00 83.94 85 TYR A C 1
ATOM 662 O O . TYR A 1 85 ? 40.041 -4.813 -36.728 1.00 83.94 85 TYR A O 1
ATOM 670 N N . LYS A 1 86 ? 40.717 -5.206 -38.841 1.00 86.38 86 LYS A N 1
ATOM 671 C CA . LYS A 1 86 ? 40.663 -6.682 -38.802 1.00 86.38 86 LYS A CA 1
ATOM 672 C C . LYS A 1 86 ? 39.248 -7.223 -38.557 1.00 86.38 86 LYS A C 1
ATOM 674 O O . LYS A 1 86 ? 39.075 -8.247 -37.897 1.00 86.38 86 LYS A O 1
ATOM 679 N N . TYR A 1 87 ? 38.241 -6.530 -39.088 1.00 89.06 87 TYR A N 1
ATOM 680 C CA . TYR A 1 87 ? 36.845 -6.960 -39.024 1.00 89.06 87 TYR A CA 1
ATOM 681 C C . TYR A 1 87 ? 36.483 -7.771 -40.266 1.00 89.06 87 TYR A C 1
ATOM 683 O O . TYR A 1 87 ? 36.782 -7.372 -41.390 1.00 89.06 87 TYR A O 1
ATOM 691 N N . TYR A 1 88 ? 35.817 -8.906 -40.060 1.00 89.69 88 TYR A N 1
ATOM 692 C CA . TYR A 1 88 ? 35.455 -9.841 -41.124 1.00 89.69 88 TYR A CA 1
ATOM 693 C C . TYR A 1 88 ? 33.946 -10.077 -41.150 1.00 89.69 88 TYR A C 1
ATOM 695 O O . TYR A 1 88 ? 33.292 -10.072 -40.108 1.00 89.69 88 TYR A O 1
ATOM 703 N N . ASN A 1 89 ? 33.388 -10.368 -42.331 1.00 87.62 89 ASN A N 1
ATOM 704 C CA . ASN A 1 89 ? 31.944 -10.586 -42.486 1.00 87.62 89 ASN A CA 1
ATOM 705 C C . ASN A 1 89 ? 31.400 -11.710 -41.580 1.00 87.62 89 ASN A C 1
ATOM 707 O O . ASN A 1 89 ? 30.323 -11.593 -40.999 1.00 87.62 89 ASN A O 1
ATOM 711 N N . 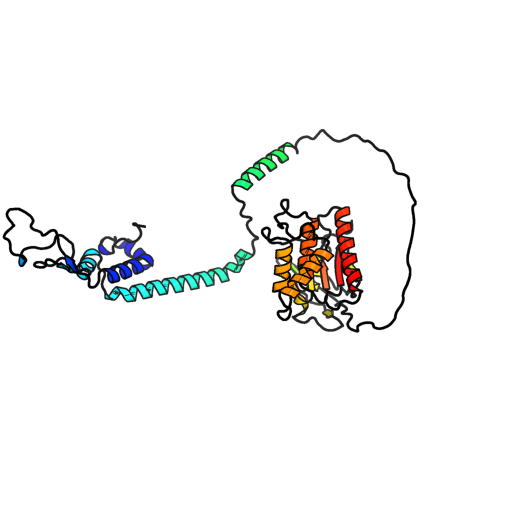GLY A 1 90 ? 32.193 -12.765 -41.361 1.00 87.25 90 GLY A N 1
ATOM 712 C CA . GLY A 1 90 ? 31.828 -13.863 -40.460 1.00 87.25 90 GLY A CA 1
ATOM 713 C C . GLY A 1 90 ? 31.616 -13.444 -38.997 1.00 87.25 90 GLY A C 1
ATOM 714 O O . GLY A 1 90 ? 30.952 -14.154 -38.247 1.00 87.25 90 GLY A O 1
ATOM 715 N N . HIS A 1 91 ? 32.131 -12.286 -38.574 1.00 88.75 91 HIS A N 1
ATOM 716 C CA . HIS A 1 91 ? 31.981 -11.801 -37.202 1.00 88.75 91 HIS A CA 1
ATOM 717 C C . HIS A 1 91 ? 30.601 -11.195 -36.925 1.00 88.75 91 HIS A C 1
ATOM 719 O O . HIS A 1 91 ? 30.196 -11.156 -35.766 1.00 88.75 91 HIS A O 1
ATOM 725 N N . LYS A 1 92 ? 29.849 -10.791 -37.960 1.00 88.31 92 LYS A N 1
ATOM 726 C CA . LYS A 1 92 ? 28.557 -10.097 -37.829 1.00 88.31 92 LYS A CA 1
ATOM 727 C C . LYS A 1 92 ? 27.566 -10.853 -36.937 1.00 88.31 92 LYS A C 1
ATOM 729 O O . LYS A 1 92 ? 27.094 -10.324 -35.935 1.00 88.31 92 LYS A O 1
ATOM 734 N N . TRP A 1 93 ? 27.267 -12.104 -37.284 1.00 90.00 93 TRP A N 1
ATOM 735 C CA . TRP A 1 93 ? 26.275 -12.904 -36.555 1.00 90.00 93 TRP A CA 1
ATOM 736 C C . TRP A 1 93 ? 26.806 -13.441 -35.225 1.00 90.00 93 TRP A C 1
ATOM 738 O O . TRP A 1 93 ? 26.059 -13.504 -34.250 1.00 90.00 93 TRP A O 1
ATOM 748 N N . ARG A 1 94 ? 28.105 -13.759 -35.155 1.00 91.31 94 ARG A N 1
ATOM 749 C CA . ARG A 1 94 ? 28.766 -14.178 -33.911 1.00 91.31 94 ARG A CA 1
ATOM 750 C C . ARG A 1 94 ? 28.678 -13.082 -32.850 1.00 91.31 94 ARG A C 1
ATOM 752 O O . ARG A 1 94 ? 28.262 -13.342 -31.727 1.00 91.31 94 ARG A O 1
ATOM 759 N N . ASN A 1 95 ? 29.060 -11.862 -33.210 1.00 90.94 95 ASN A N 1
ATOM 760 C CA . ASN A 1 95 ? 29.115 -10.736 -32.289 1.00 90.94 95 ASN A CA 1
ATOM 761 C C . ASN A 1 95 ? 27.713 -10.287 -31.856 1.00 90.94 95 ASN A C 1
ATOM 763 O O . ASN A 1 95 ? 27.513 -10.015 -30.677 1.00 90.94 95 ASN A O 1
ATOM 767 N N . PHE A 1 96 ? 26.729 -10.304 -32.763 1.00 90.19 96 PHE A N 1
ATOM 768 C CA . PHE A 1 96 ? 25.327 -10.080 -32.400 1.00 90.19 96 PHE A CA 1
ATOM 769 C C . PHE A 1 96 ? 24.831 -11.101 -31.361 1.00 90.19 96 PHE A C 1
ATOM 771 O O . PHE A 1 96 ? 24.251 -10.717 -30.346 1.00 90.19 96 PHE A O 1
ATOM 778 N N . GLY A 1 97 ? 25.124 -12.391 -31.563 1.00 92.56 97 GLY A N 1
ATOM 779 C CA . GLY A 1 97 ? 24.795 -13.442 -30.596 1.00 92.56 97 GLY A CA 1
ATOM 780 C C . GLY A 1 97 ? 25.467 -13.237 -29.233 1.00 92.56 97 GLY A C 1
ATOM 781 O O . GLY A 1 97 ? 24.813 -13.380 -28.202 1.00 92.56 97 GLY A O 1
ATOM 782 N N . ILE A 1 98 ? 26.742 -12.829 -29.216 1.00 92.12 98 ILE A N 1
ATOM 783 C CA . ILE A 1 98 ? 27.475 -12.498 -27.982 1.00 92.12 98 ILE A CA 1
ATOM 784 C C . ILE A 1 98 ? 26.809 -11.324 -27.248 1.00 92.12 98 ILE A C 1
ATOM 786 O O . ILE A 1 98 ? 26.587 -11.409 -26.041 1.00 92.12 98 ILE A O 1
ATOM 790 N N . SER A 1 99 ? 26.431 -10.253 -27.953 1.00 90.69 99 SER A N 1
ATOM 791 C CA . SER A 1 99 ? 25.747 -9.099 -27.354 1.00 90.69 99 SER A CA 1
ATOM 792 C C . SER A 1 99 ? 24.392 -9.469 -26.740 1.00 90.69 99 SER A C 1
ATOM 794 O O . SER A 1 99 ? 24.081 -9.018 -25.637 1.00 90.69 99 SER A O 1
ATOM 796 N N . VAL A 1 100 ? 23.609 -10.325 -27.407 1.00 93.62 100 VAL A N 1
ATOM 797 C CA . VAL A 1 100 ? 22.351 -10.857 -26.852 1.00 93.62 100 VAL A CA 1
ATOM 798 C C . VAL A 1 100 ? 22.622 -11.715 -25.612 1.00 93.62 100 VAL A C 1
ATOM 800 O O . VAL A 1 100 ? 21.939 -11.558 -24.602 1.00 93.62 100 VAL A O 1
ATOM 803 N N . GLY A 1 101 ? 23.654 -12.564 -25.644 1.00 95.00 101 GLY A N 1
ATOM 804 C CA . GLY A 1 101 ? 24.077 -13.366 -24.493 1.00 95.00 101 GLY A CA 1
ATOM 805 C C . GLY A 1 101 ? 24.437 -12.514 -23.272 1.00 95.00 101 GLY A C 1
ATOM 806 O O . GLY A 1 101 ? 23.969 -12.800 -22.172 1.00 95.00 101 GLY A O 1
ATOM 807 N N . PHE A 1 102 ? 25.187 -11.422 -23.463 1.00 93.88 102 PHE A N 1
ATOM 808 C CA . PHE A 1 102 ? 25.482 -10.458 -22.398 1.00 93.88 102 PHE A CA 1
ATOM 809 C C . PHE A 1 102 ? 24.215 -9.804 -21.836 1.00 93.88 102 PHE A C 1
ATOM 811 O O . PHE A 1 102 ? 24.081 -9.698 -20.619 1.00 93.88 102 PHE A O 1
ATOM 818 N N . ALA A 1 103 ? 23.278 -9.389 -22.695 1.00 92.56 103 ALA A N 1
ATOM 819 C CA . ALA A 1 103 ? 22.028 -8.775 -22.253 1.00 92.56 103 ALA A CA 1
ATOM 820 C C . ALA A 1 103 ? 21.195 -9.734 -21.386 1.00 92.56 103 ALA A C 1
ATOM 822 O O . ALA A 1 103 ? 20.745 -9.351 -20.308 1.00 92.56 103 ALA A O 1
ATOM 823 N N . VAL A 1 104 ? 21.046 -10.992 -21.818 1.00 96.31 104 VAL A N 1
ATOM 824 C CA . VAL A 1 104 ? 20.330 -12.025 -21.054 1.00 96.31 104 VAL A CA 1
ATOM 825 C C . VAL A 1 104 ? 21.047 -12.327 -19.739 1.00 96.31 104 VAL A C 1
ATOM 827 O O . VAL A 1 104 ? 20.407 -12.347 -18.691 1.00 96.31 104 VAL A O 1
ATOM 830 N N . PHE A 1 105 ? 22.369 -12.508 -19.765 1.00 95.38 105 PHE A N 1
ATOM 831 C CA . PHE A 1 105 ? 23.159 -12.779 -18.564 1.00 95.38 105 PHE A CA 1
ATOM 832 C C . PHE A 1 105 ? 23.027 -11.662 -17.524 1.00 95.38 105 PHE A C 1
ATOM 834 O O . PHE A 1 105 ? 22.693 -11.936 -16.373 1.00 95.38 105 PHE A O 1
ATOM 841 N N . PHE A 1 106 ? 23.228 -10.399 -17.916 1.00 94.00 106 PHE A N 1
ATOM 842 C CA . PHE A 1 106 ? 23.118 -9.275 -16.986 1.00 94.00 106 PHE A CA 1
ATOM 843 C C . PHE A 1 106 ? 21.689 -9.060 -16.486 1.00 94.00 106 PHE A C 1
ATOM 845 O O . PHE A 1 106 ? 21.520 -8.689 -15.328 1.00 94.00 106 PHE A O 1
ATOM 852 N N . LEU A 1 107 ? 20.668 -9.339 -17.303 1.00 94.56 107 LEU A N 1
ATOM 853 C CA . LEU A 1 107 ? 19.273 -9.304 -16.863 1.00 94.56 107 LEU A CA 1
ATOM 854 C C . LEU A 1 107 ? 19.005 -10.380 -15.805 1.00 94.56 107 LEU A C 1
ATOM 856 O O . LEU A 1 107 ? 18.448 -10.071 -14.756 1.00 94.56 107 LEU A O 1
ATOM 860 N N . VAL A 1 108 ? 19.441 -11.621 -16.035 1.00 96.00 108 VAL A N 1
ATOM 861 C CA . VAL A 1 108 ? 19.276 -12.722 -15.071 1.00 96.00 108 VAL A CA 1
ATOM 862 C C . VAL A 1 108 ? 20.020 -12.425 -13.771 1.00 96.00 108 VAL A C 1
ATOM 864 O O . VAL A 1 108 ? 19.443 -12.554 -12.695 1.00 96.00 108 VAL A O 1
ATOM 867 N N . VAL A 1 109 ? 21.271 -11.962 -13.849 1.00 94.69 109 VAL A N 1
ATOM 868 C CA . VAL A 1 109 ? 22.043 -11.549 -12.668 1.00 94.69 109 VAL A CA 1
ATOM 869 C C . VAL A 1 109 ? 21.344 -10.405 -11.934 1.00 94.69 109 VAL A C 1
ATOM 871 O O . VAL A 1 109 ? 21.253 -10.444 -10.711 1.00 94.69 109 VAL A O 1
ATOM 874 N N . TYR A 1 110 ? 20.809 -9.415 -12.650 1.00 92.56 110 TYR A N 1
ATOM 875 C CA . TYR A 1 110 ? 20.058 -8.315 -12.048 1.00 92.56 110 TYR A CA 1
ATOM 876 C C . TYR A 1 110 ? 18.808 -8.807 -11.312 1.00 92.56 110 TYR A C 1
ATOM 878 O O . TYR A 1 110 ? 18.587 -8.396 -10.177 1.00 92.56 110 TYR A O 1
ATOM 886 N N . VAL A 1 111 ? 18.031 -9.718 -11.906 1.00 93.00 111 VAL A N 1
ATOM 887 C CA . VAL A 1 111 ? 16.849 -10.314 -11.263 1.00 93.00 111 VAL A CA 1
ATOM 888 C C . VAL A 1 111 ? 17.248 -11.102 -10.013 1.00 93.00 111 VAL A C 1
ATOM 890 O O . VAL A 1 111 ? 16.667 -10.880 -8.955 1.00 93.00 111 VAL A O 1
ATOM 893 N N . ILE A 1 112 ? 18.284 -11.943 -10.090 1.00 92.56 112 ILE A N 1
ATOM 894 C CA . ILE A 1 112 ? 18.779 -12.718 -8.940 1.00 92.56 112 ILE A CA 1
ATOM 895 C C . ILE A 1 112 ? 19.269 -11.792 -7.822 1.00 92.56 112 ILE A C 1
ATOM 897 O O . ILE A 1 112 ? 18.951 -12.008 -6.655 1.00 92.56 112 ILE A O 1
ATOM 901 N N . LEU A 1 113 ? 20.025 -10.743 -8.157 1.00 90.75 113 LEU A N 1
ATOM 902 C CA . LEU A 1 113 ? 20.487 -9.763 -7.176 1.00 90.75 113 LEU A CA 1
ATOM 903 C C . LEU A 1 113 ? 19.320 -8.971 -6.582 1.00 90.75 113 LEU A C 1
ATOM 905 O O . LEU A 1 113 ? 19.314 -8.729 -5.380 1.00 90.75 113 LEU A O 1
ATOM 909 N N . ALA A 1 114 ? 18.322 -8.594 -7.381 1.00 85.69 114 ALA A N 1
ATOM 910 C CA . ALA A 1 114 ? 17.134 -7.896 -6.901 1.00 85.69 114 ALA A CA 1
ATOM 911 C C . ALA A 1 114 ? 16.296 -8.777 -5.959 1.00 85.69 114 ALA A C 1
ATOM 913 O O . ALA A 1 114 ? 15.820 -8.298 -4.929 1.00 85.69 114 ALA A O 1
ATOM 914 N N . GLU A 1 115 ? 16.158 -10.071 -6.257 1.00 85.81 115 GLU A N 1
ATOM 915 C CA . GLU A 1 115 ? 15.468 -11.023 -5.385 1.00 85.81 115 GLU A CA 1
ATOM 916 C C . GLU A 1 115 ? 16.265 -11.356 -4.118 1.00 85.81 115 GLU A C 1
ATOM 918 O O . GLU A 1 115 ? 15.689 -11.414 -3.031 1.00 85.81 115 GLU A O 1
ATOM 923 N N . GLY A 1 116 ? 17.583 -11.529 -4.234 1.00 80.88 116 GLY A N 1
ATOM 924 C CA . GLY A 1 116 ? 18.474 -11.801 -3.106 1.00 80.88 116 GLY A CA 1
ATOM 925 C C . GLY A 1 116 ? 18.647 -10.602 -2.173 1.00 80.88 116 GLY A C 1
ATOM 926 O O . GLY A 1 116 ? 18.851 -10.770 -0.972 1.00 80.88 116 GLY A O 1
ATOM 927 N N . ASN A 1 117 ? 18.501 -9.379 -2.689 1.00 72.69 117 ASN A N 1
ATOM 928 C CA . ASN A 1 117 ? 18.651 -8.148 -1.917 1.00 72.69 117 ASN A CA 1
ATOM 929 C C . ASN A 1 117 ? 17.340 -7.657 -1.270 1.00 72.69 117 ASN A C 1
ATOM 931 O O . ASN A 1 117 ? 17.255 -6.516 -0.813 1.00 72.69 117 ASN A O 1
ATOM 935 N N . LYS A 1 118 ? 16.325 -8.527 -1.137 1.00 59.16 118 LYS A N 1
ATOM 936 C CA . LYS A 1 118 ? 15.113 -8.252 -0.334 1.00 59.16 118 LYS A CA 1
ATOM 937 C C . LYS A 1 118 ? 15.419 -7.911 1.136 1.00 59.16 118 LYS A C 1
ATOM 939 O O . LYS A 1 118 ? 14.580 -7.316 1.801 1.00 59.16 118 LYS A O 1
ATOM 944 N N . GLY A 1 119 ? 16.626 -8.206 1.630 1.00 52.28 119 GLY A N 1
ATOM 945 C CA . GLY A 1 119 ? 17.101 -7.771 2.951 1.00 52.28 119 GLY A CA 1
ATOM 946 C C . GLY A 1 119 ? 17.379 -6.264 3.072 1.00 52.28 119 GLY A C 1
ATOM 947 O O . GLY A 1 119 ? 17.287 -5.717 4.169 1.00 52.28 119 GLY A O 1
ATOM 948 N N . ALA A 1 120 ? 17.665 -5.558 1.970 1.00 48.59 120 ALA A N 1
ATOM 949 C CA . ALA A 1 120 ? 17.846 -4.102 1.986 1.00 48.59 120 ALA A CA 1
ATOM 950 C C . ALA A 1 120 ? 16.516 -3.326 1.950 1.00 48.59 120 ALA A C 1
ATOM 952 O O . ALA A 1 120 ? 16.484 -2.162 2.342 1.00 48.59 120 ALA A O 1
ATOM 953 N N . LEU A 1 121 ? 15.410 -3.980 1.570 1.00 49.94 121 LEU A N 1
ATOM 954 C CA . LEU A 1 121 ? 14.047 -3.431 1.648 1.00 49.94 121 LEU A CA 1
ATOM 955 C C . LEU A 1 121 ? 13.510 -3.341 3.092 1.00 49.94 121 LEU A C 1
ATOM 957 O O . LEU A 1 121 ? 12.423 -2.817 3.304 1.00 49.94 121 LEU A O 1
ATOM 961 N N . GLN A 1 122 ? 14.272 -3.808 4.092 1.00 47.66 122 GLN A N 1
ATOM 962 C CA . GLN A 1 122 ? 13.906 -3.751 5.514 1.00 47.66 122 GLN A CA 1
ATOM 963 C C . GLN A 1 122 ? 14.570 -2.613 6.310 1.00 47.66 122 GLN A C 1
ATOM 965 O O . GLN A 1 122 ? 14.373 -2.517 7.521 1.00 47.66 122 GLN A O 1
ATOM 970 N N . LYS A 1 123 ? 15.329 -1.717 5.667 1.00 40.41 123 LYS A N 1
ATOM 971 C CA . LYS A 1 123 ? 15.714 -0.436 6.278 1.00 40.41 123 LYS A CA 1
ATOM 972 C C . LYS A 1 123 ? 14.911 0.665 5.608 1.00 40.41 123 LYS A C 1
ATOM 974 O O . LYS A 1 123 ? 15.053 0.876 4.410 1.00 40.41 123 LYS A O 1
ATOM 979 N N . GLY A 1 124 ? 14.040 1.275 6.410 1.00 40.03 124 GLY A N 1
ATOM 980 C CA . GLY A 1 124 ? 13.014 2.226 6.006 1.00 40.03 124 GLY A CA 1
ATOM 981 C C . GLY A 1 124 ? 13.473 3.254 4.981 1.00 40.03 124 GLY A C 1
ATOM 982 O O . GLY A 1 124 ? 14.641 3.643 4.935 1.00 40.03 124 GLY A O 1
ATOM 983 N N . GLU A 1 125 ? 12.501 3.661 4.170 1.00 37.66 125 GLU A N 1
ATOM 984 C CA . GLU A 1 125 ? 12.574 4.734 3.190 1.00 37.66 125 GLU A CA 1
ATOM 985 C C . GLU A 1 125 ? 13.532 5.839 3.649 1.00 37.66 125 GLU A C 1
ATOM 987 O O . GLU A 1 125 ? 13.267 6.596 4.585 1.00 37.66 125 GLU A O 1
ATOM 992 N N . ILE A 1 126 ? 14.691 5.918 2.994 1.00 41.22 126 ILE A N 1
ATOM 993 C CA . ILE A 1 126 ? 15.577 7.065 3.133 1.00 41.22 126 ILE A CA 1
ATOM 994 C C . ILE A 1 126 ? 14.800 8.238 2.542 1.00 41.22 126 ILE A C 1
ATOM 996 O O . ILE A 1 126 ? 14.642 8.325 1.325 1.00 41.22 126 ILE A O 1
ATOM 1000 N N . ALA A 1 127 ? 14.290 9.121 3.400 1.00 38.78 127 ALA A N 1
ATOM 1001 C CA . ALA A 1 127 ? 13.640 10.351 2.976 1.00 38.78 127 ALA A CA 1
ATOM 1002 C C . ALA A 1 127 ? 14.630 11.179 2.133 1.00 38.78 127 ALA A C 1
ATOM 1004 O O . ALA A 1 127 ? 15.565 11.802 2.644 1.00 38.78 127 ALA A O 1
ATOM 1005 N N . LEU A 1 128 ? 14.452 11.147 0.812 1.00 38.53 128 LEU A N 1
ATOM 1006 C CA . LEU A 1 128 ? 15.228 11.928 -0.143 1.00 38.53 128 LEU A CA 1
ATOM 1007 C C . LEU A 1 128 ? 14.704 13.366 -0.136 1.00 38.53 128 LEU A C 1
ATOM 1009 O O . LEU A 1 128 ? 13.819 13.737 -0.901 1.00 38.53 128 LEU A O 1
ATOM 1013 N N . PHE A 1 129 ? 15.253 14.194 0.749 1.00 47.16 129 PHE A N 1
ATOM 1014 C CA . PHE A 1 129 ? 14.949 15.621 0.764 1.00 47.16 129 PHE A CA 1
ATOM 1015 C C . PHE A 1 129 ? 15.631 16.335 -0.412 1.00 47.16 129 PHE A C 1
ATOM 1017 O O . PHE A 1 129 ? 16.849 16.251 -0.594 1.00 47.16 129 PHE A O 1
ATOM 1024 N N . LEU A 1 130 ? 14.862 17.115 -1.179 1.00 47.69 130 LEU A N 1
ATOM 1025 C CA . LEU A 1 130 ? 15.414 18.059 -2.153 1.00 47.69 130 LEU A CA 1
ATOM 1026 C C . LEU A 1 130 ? 16.374 19.028 -1.433 1.00 47.69 130 LEU A C 1
ATOM 1028 O O . LEU A 1 130 ? 16.014 19.615 -0.410 1.00 47.69 130 LEU A O 1
ATOM 1032 N N . ARG A 1 131 ? 17.580 19.254 -1.986 1.00 47.19 131 ARG A N 1
ATOM 1033 C CA . ARG A 1 131 ? 18.639 20.120 -1.402 1.00 47.19 131 ARG A CA 1
ATOM 1034 C C . ARG A 1 131 ? 18.153 21.515 -0.963 1.00 47.19 131 ARG A C 1
ATOM 1036 O O . ARG A 1 131 ? 18.769 22.114 -0.083 1.00 47.19 131 ARG A O 1
ATOM 1043 N N . GLY A 1 132 ? 17.067 22.027 -1.549 1.00 51.19 132 GLY A N 1
ATOM 1044 C CA . GLY A 1 132 ? 16.434 23.293 -1.161 1.00 51.19 132 GLY A CA 1
ATOM 1045 C C . GLY A 1 132 ? 15.757 23.265 0.218 1.00 51.19 132 GLY A C 1
ATOM 1046 O O . GLY A 1 132 ? 15.898 24.223 0.975 1.00 51.19 132 GLY A O 1
ATOM 1047 N N . SER A 1 133 ? 15.107 22.155 0.588 1.00 50.47 133 SER A N 1
ATOM 1048 C CA . SER A 1 133 ? 14.395 22.005 1.871 1.00 50.47 133 SER A CA 1
ATOM 1049 C C . SER A 1 133 ? 15.358 21.849 3.058 1.00 50.47 133 SER A C 1
ATOM 1051 O O . SER A 1 133 ? 15.147 22.417 4.130 1.00 50.47 133 SER A O 1
ATOM 1053 N N . LEU A 1 134 ? 16.518 21.217 2.835 1.00 52.97 134 LEU A N 1
ATOM 1054 C CA . LEU A 1 134 ? 17.580 21.099 3.843 1.00 52.97 134 LEU A CA 1
ATOM 1055 C C . LEU A 1 134 ? 18.110 22.463 4.322 1.00 52.97 134 LEU A C 1
ATOM 1057 O O . LEU A 1 134 ? 18.455 22.599 5.493 1.00 52.97 134 LEU A O 1
ATOM 1061 N N . LYS A 1 135 ? 18.151 23.494 3.461 1.00 55.44 135 LYS A N 1
ATOM 1062 C CA . LYS A 1 135 ? 18.556 24.855 3.870 1.00 55.44 135 LYS A CA 1
ATOM 1063 C C . LYS A 1 135 ? 17.493 25.552 4.726 1.00 55.44 135 LYS A C 1
ATOM 1065 O O . LYS A 1 135 ? 17.865 26.294 5.634 1.00 55.44 135 LYS A O 1
ATOM 1070 N N . LYS A 1 136 ? 16.204 25.301 4.468 1.00 53.75 136 LYS A N 1
ATOM 1071 C CA . LYS A 1 136 ? 15.086 25.865 5.244 1.00 53.75 136 LYS A CA 1
ATOM 1072 C C . LYS A 1 136 ? 15.019 25.233 6.639 1.00 53.75 136 LYS A C 1
ATOM 1074 O O . LYS A 1 136 ? 15.053 25.960 7.627 1.00 53.75 136 LYS A O 1
ATOM 1079 N N . HIS A 1 137 ? 15.128 23.905 6.725 1.00 52.22 137 HIS A N 1
ATOM 1080 C CA . HIS A 1 137 ? 15.184 23.192 8.007 1.00 52.22 137 HIS A CA 1
ATOM 1081 C C . HIS A 1 137 ? 16.433 23.515 8.837 1.00 52.22 137 HIS A C 1
ATOM 1083 O O . HIS A 1 137 ? 16.349 23.607 10.059 1.00 52.22 137 HIS A O 1
ATOM 1089 N N . LYS A 1 138 ? 17.592 23.760 8.206 1.00 55.19 138 LYS A N 1
ATOM 1090 C CA . LYS A 1 138 ? 18.797 24.193 8.938 1.00 55.19 138 LYS A CA 1
ATOM 1091 C C . LYS A 1 138 ? 18.628 25.592 9.545 1.00 55.19 138 LYS A C 1
ATOM 1093 O O . LYS A 1 138 ? 19.133 25.823 10.638 1.00 55.19 138 LYS A O 1
ATOM 1098 N N . LYS A 1 139 ? 17.897 26.488 8.863 1.00 55.50 139 LYS A N 1
ATOM 1099 C CA . LYS A 1 139 ? 17.609 27.862 9.314 1.00 55.50 139 LYS A CA 1
ATOM 1100 C C . LYS A 1 139 ? 16.556 27.894 10.433 1.00 55.50 139 LYS A C 1
ATOM 1102 O O . LYS A 1 139 ? 16.718 28.633 11.402 1.00 55.50 139 LYS A O 1
ATOM 1107 N N . GLU A 1 140 ? 15.532 27.047 10.344 1.00 53.59 140 GLU A N 1
ATOM 1108 C CA . GLU A 1 140 ? 14.500 26.896 11.383 1.00 53.59 140 GLU A CA 1
ATOM 1109 C C . GLU A 1 140 ? 15.033 26.195 12.643 1.00 53.59 140 GLU A C 1
ATOM 1111 O O . GLU A 1 140 ? 14.740 26.635 13.755 1.00 53.59 140 GLU A O 1
ATOM 1116 N N . ASN A 1 141 ? 15.899 25.183 12.505 1.00 50.72 141 ASN A N 1
ATOM 1117 C CA . ASN A 1 141 ? 16.529 24.535 13.661 1.00 50.72 141 ASN A CA 1
ATOM 1118 C C . ASN A 1 141 ? 17.567 25.435 14.351 1.00 50.72 141 ASN A C 1
ATOM 1120 O O . ASN A 1 141 ? 17.673 25.396 15.575 1.00 50.72 141 ASN A O 1
ATOM 1124 N N . SER A 1 142 ? 18.283 26.297 13.615 1.00 51.78 142 SER A N 1
ATOM 1125 C CA . SER A 1 142 ? 19.141 27.318 14.238 1.00 51.78 142 SER A CA 1
ATOM 1126 C C . SER A 1 142 ? 18.340 28.393 14.984 1.00 51.78 142 SER A C 1
ATOM 1128 O O . SER A 1 142 ? 18.781 28.856 16.032 1.00 51.78 142 SER A O 1
ATOM 1130 N N . ALA A 1 143 ? 17.146 28.755 14.499 1.00 50.66 143 ALA A N 1
ATOM 1131 C CA . ALA A 1 143 ? 16.267 29.708 15.179 1.00 50.66 143 ALA A CA 1
ATOM 1132 C C . ALA A 1 143 ? 15.659 29.111 16.464 1.00 50.66 143 ALA A C 1
ATOM 1134 O O . ALA A 1 143 ? 15.660 29.764 17.504 1.00 50.66 143 ALA A O 1
ATOM 1135 N N . LYS A 1 144 ? 15.240 27.837 16.438 1.00 46.50 144 LYS A N 1
ATOM 1136 C CA . LYS A 1 144 ? 14.719 27.131 17.625 1.00 46.50 144 LYS A CA 1
ATOM 1137 C C . LYS A 1 144 ? 15.791 26.848 18.686 1.00 46.50 144 LYS A C 1
ATOM 1139 O O . LYS A 1 144 ? 15.501 26.943 19.872 1.00 46.50 144 LYS A O 1
ATOM 1144 N N . ALA A 1 145 ? 17.039 26.590 18.287 1.00 45.66 145 ALA A N 1
ATOM 1145 C CA . ALA A 1 145 ? 18.161 26.445 19.224 1.00 45.66 145 ALA A CA 1
ATOM 1146 C C . ALA A 1 145 ? 18.563 27.766 19.913 1.00 45.66 145 ALA A C 1
ATOM 1148 O O . ALA A 1 145 ? 19.211 27.739 20.957 1.00 45.66 145 ALA A O 1
ATOM 1149 N N . SER A 1 146 ? 18.180 28.911 19.336 1.00 45.16 146 SER A N 1
ATOM 1150 C CA . SER A 1 146 ? 18.431 30.244 19.904 1.00 45.16 146 SER A CA 1
ATOM 1151 C C . SER A 1 146 ? 17.387 30.629 20.958 1.00 45.16 146 SER A C 1
ATOM 1153 O O . SER A 1 146 ? 17.717 31.325 21.908 1.00 45.16 146 SER A O 1
ATOM 1155 N N . TYR A 1 147 ? 16.149 30.141 20.816 1.00 43.44 147 TYR A N 1
ATOM 1156 C CA . TYR A 1 147 ? 15.029 30.447 21.717 1.00 43.44 147 TYR A CA 1
ATOM 1157 C C . TYR A 1 147 ? 15.013 29.577 22.990 1.00 43.44 147 TYR A C 1
ATOM 1159 O O . TYR A 1 147 ? 14.420 29.947 23.992 1.00 43.44 147 TYR A O 1
ATOM 1167 N N . ALA A 1 148 ? 15.709 28.435 22.988 1.00 42.03 148 ALA A N 1
ATOM 1168 C CA . ALA A 1 148 ? 15.794 27.517 24.131 1.00 42.03 148 ALA A CA 1
ATOM 1169 C C . ALA A 1 148 ? 16.866 27.897 25.184 1.00 42.03 148 ALA A C 1
ATOM 1171 O O . ALA A 1 148 ? 17.236 27.056 26.002 1.00 42.03 148 ALA A O 1
ATOM 1172 N N . ARG A 1 149 ? 17.417 29.123 25.142 1.00 39.19 149 ARG A N 1
ATOM 1173 C CA . ARG A 1 149 ? 18.473 29.596 26.064 1.00 39.19 149 ARG A CA 1
ATOM 1174 C C . ARG A 1 149 ? 18.072 30.741 26.996 1.00 39.19 149 ARG A C 1
ATOM 1176 O O . ARG A 1 149 ? 18.898 31.109 27.825 1.00 39.19 149 ARG A O 1
ATOM 1183 N N . ASP A 1 150 ? 16.849 31.255 26.917 1.00 38.28 150 ASP A N 1
ATOM 1184 C CA . ASP A 1 150 ? 16.359 32.226 27.900 1.00 38.28 150 ASP A CA 1
ATOM 1185 C C . ASP A 1 150 ? 15.636 31.501 29.041 1.00 38.28 150 ASP A C 1
ATOM 1187 O O . ASP A 1 150 ? 14.601 30.869 28.844 1.00 38.28 150 ASP A O 1
ATOM 1191 N N . ILE A 1 151 ? 16.233 31.561 30.234 1.00 43.78 151 ILE A N 1
ATOM 1192 C CA . ILE A 1 151 ? 15.766 30.923 31.479 1.00 43.78 151 ILE A CA 1
ATOM 1193 C C . ILE A 1 151 ? 14.899 31.866 32.340 1.00 43.78 151 ILE A C 1
ATOM 1195 O O . ILE A 1 151 ? 14.357 31.448 33.354 1.00 43.78 151 ILE A O 1
ATOM 1199 N N . GLU A 1 152 ? 14.669 33.109 31.919 1.00 43.88 152 GLU A N 1
ATOM 1200 C CA . GLU A 1 152 ? 13.992 34.124 32.740 1.00 43.88 152 GLU A CA 1
ATOM 1201 C C . GLU A 1 152 ? 12.734 34.670 32.045 1.00 43.88 152 GLU A C 1
ATOM 1203 O O . GLU A 1 152 ? 12.724 35.798 31.560 1.00 43.88 152 GLU A O 1
ATOM 1208 N N . ALA A 1 153 ? 11.670 33.864 31.968 1.00 33.94 153 ALA A N 1
ATOM 1209 C CA . ALA A 1 153 ? 10.300 34.359 31.768 1.00 33.94 153 ALA A CA 1
ATOM 1210 C C . ALA A 1 153 ? 9.261 33.268 32.092 1.00 33.94 153 ALA A C 1
ATOM 1212 O O . ALA A 1 153 ? 8.793 32.544 31.216 1.00 33.94 153 ALA A O 1
ATOM 1213 N N . PHE A 1 154 ? 8.883 33.160 33.364 1.00 27.23 154 PHE A N 1
ATOM 1214 C CA . PHE A 1 154 ? 7.663 32.485 33.834 1.00 27.23 154 PHE A CA 1
ATOM 1215 C C . PHE A 1 154 ? 6.965 33.433 34.845 1.00 27.23 154 PHE A C 1
ATOM 1217 O O . PHE A 1 154 ? 7.593 34.385 35.305 1.00 27.23 154 PHE A O 1
ATOM 1224 N N . PRO A 1 155 ? 5.668 33.261 35.153 1.00 41.78 155 PRO A N 1
ATOM 1225 C CA . PRO A 1 155 ? 4.559 34.032 34.595 1.00 41.78 155 PRO A CA 1
ATOM 1226 C C . PRO A 1 155 ? 3.738 34.728 35.700 1.00 41.78 155 PRO A C 1
ATOM 1228 O O . PRO A 1 155 ? 3.895 34.420 36.881 1.00 41.78 155 PRO A O 1
ATOM 1231 N N . THR A 1 156 ? 2.780 35.585 35.335 1.00 24.91 156 THR A N 1
ATOM 1232 C CA . THR A 1 156 ? 1.763 36.019 36.307 1.00 24.91 156 THR A CA 1
ATOM 1233 C C . THR A 1 156 ? 0.378 36.164 35.684 1.00 24.91 156 THR A C 1
ATOM 1235 O O . THR A 1 156 ? 0.169 36.921 34.744 1.00 24.91 156 THR A O 1
ATOM 1238 N N . GLU A 1 157 ? -0.501 35.329 36.238 1.00 27.08 157 GLU A N 1
ATOM 1239 C CA . GLU A 1 157 ? -1.951 35.375 36.444 1.00 27.08 157 GLU A CA 1
ATOM 1240 C C . GLU A 1 157 ? -2.809 36.460 35.774 1.00 27.08 157 GLU A C 1
ATOM 1242 O O . GLU A 1 157 ? -2.581 37.648 35.955 1.00 27.08 157 GLU A O 1
ATOM 1247 N N . GLU A 1 158 ? -3.950 36.021 35.230 1.00 26.45 158 GLU A N 1
ATOM 1248 C CA . GLU A 1 158 ? -5.248 36.606 35.590 1.00 26.45 158 GLU A CA 1
ATOM 1249 C C . GLU A 1 158 ? -6.354 35.530 35.535 1.00 26.45 158 GLU A C 1
ATOM 1251 O O . GLU A 1 158 ? -6.586 34.875 34.518 1.00 26.45 158 GLU A O 1
ATOM 1256 N N . LYS A 1 159 ? -6.999 35.310 36.686 1.00 26.66 159 LYS A N 1
ATOM 1257 C CA . LYS A 1 159 ? -8.256 34.561 36.869 1.00 26.66 159 LYS A CA 1
ATOM 1258 C C . LYS A 1 159 ? -9.429 35.438 36.419 1.00 26.66 159 LYS A C 1
ATOM 1260 O O . LYS A 1 159 ? -9.321 36.637 36.608 1.00 26.66 159 LYS A O 1
ATOM 1265 N N . VAL A 1 160 ? -10.559 34.853 35.997 1.00 26.89 160 VAL A N 1
ATOM 1266 C CA . VAL A 1 160 ? -11.928 35.093 36.533 1.00 26.89 160 VAL A CA 1
ATOM 1267 C C . VAL A 1 160 ? -12.880 33.993 36.010 1.00 26.89 160 VAL A C 1
ATOM 1269 O O . VAL A 1 160 ? -12.665 33.394 34.961 1.00 26.89 160 VAL A O 1
ATOM 1272 N N . GLU A 1 161 ? -13.872 33.698 36.849 1.00 24.11 161 GLU A N 1
ATOM 1273 C CA . GLU A 1 161 ? -14.738 32.529 37.001 1.00 24.11 161 GLU A CA 1
ATOM 1274 C C . GLU A 1 161 ? -15.949 32.371 36.054 1.00 24.11 161 GLU A C 1
ATOM 1276 O O . GLU A 1 161 ? -16.324 33.231 35.265 1.00 24.11 161 GLU A O 1
ATOM 1281 N N . MET A 1 162 ? -16.577 31.208 36.244 1.00 26.23 162 MET A N 1
ATOM 1282 C CA . MET A 1 162 ? -17.780 30.625 35.658 1.00 26.23 162 MET A CA 1
ATOM 1283 C C . MET A 1 162 ? -19.074 31.019 36.398 1.00 26.23 162 MET A C 1
ATOM 1285 O O . MET A 1 162 ? -19.142 30.785 37.603 1.00 26.23 162 MET A O 1
ATOM 1289 N N . LYS A 1 163 ? -20.127 31.468 35.681 1.00 23.58 163 LYS A N 1
ATOM 1290 C CA . LYS A 1 163 ? -21.537 31.004 35.816 1.00 23.58 163 LYS A CA 1
ATOM 1291 C C . LYS A 1 163 ? -22.545 31.737 34.908 1.00 23.58 163 LYS A C 1
ATOM 1293 O O . LYS A 1 163 ? -22.359 32.902 34.585 1.00 23.58 163 LYS A O 1
ATOM 1298 N N . ASP A 1 164 ? -23.630 31.003 34.632 1.00 24.75 164 ASP A N 1
ATOM 1299 C CA . ASP A 1 164 ? -24.930 31.356 34.023 1.00 24.75 164 ASP A CA 1
ATOM 1300 C C . ASP A 1 164 ? -24.918 31.517 32.486 1.00 24.75 164 ASP A C 1
ATOM 1302 O O . ASP A 1 164 ? -24.141 32.276 31.928 1.00 24.75 164 ASP A O 1
ATOM 1306 N N . VAL A 1 165 ? -25.706 30.776 31.693 1.00 28.20 165 VAL A N 1
ATOM 1307 C CA . VAL A 1 165 ? -27.168 30.610 31.771 1.00 28.20 165 VAL A CA 1
ATOM 1308 C C . VAL A 1 165 ? -27.610 29.222 31.265 1.00 28.20 165 VAL A C 1
ATOM 1310 O O . VAL A 1 165 ? -27.258 28.786 30.170 1.00 28.20 165 VAL A O 1
ATOM 1313 N N . LEU A 1 166 ? -28.422 28.554 32.084 1.00 25.94 166 LEU A N 1
ATOM 1314 C CA . LEU A 1 166 ? -29.306 27.438 31.739 1.00 25.94 166 LEU A CA 1
ATOM 1315 C C . LEU A 1 166 ? -30.592 27.978 31.082 1.00 25.94 166 LEU A C 1
ATOM 1317 O O . LEU A 1 166 ? -31.049 29.058 31.431 1.00 25.94 166 LEU A O 1
ATOM 1321 N N . GLU A 1 167 ? -31.203 27.142 30.239 1.00 24.94 167 GLU A N 1
ATOM 1322 C CA . GLU A 1 167 ? -32.573 27.216 29.693 1.00 24.94 167 GLU A CA 1
ATOM 1323 C C . GLU A 1 167 ? -32.795 27.923 28.343 1.00 24.94 167 GLU A C 1
ATOM 1325 O O . GLU A 1 167 ? -33.006 29.126 28.234 1.00 24.94 167 GLU A O 1
ATOM 1330 N N . SER A 1 168 ? -32.958 27.104 27.299 1.00 27.22 168 SER A N 1
ATOM 1331 C CA . SER A 1 168 ? -34.238 27.032 26.573 1.00 27.22 168 SER A CA 1
ATOM 1332 C C . SER A 1 168 ? -34.350 25.738 25.740 1.00 27.22 168 SER A C 1
ATOM 1334 O O . SER A 1 168 ? -33.642 25.545 24.765 1.00 27.22 168 SER A O 1
ATOM 1336 N N . GLN A 1 169 ? -35.249 24.858 26.214 1.00 25.56 169 GLN A N 1
ATOM 1337 C CA . GLN A 1 169 ? -36.299 24.102 25.490 1.00 25.56 169 GLN A CA 1
ATOM 1338 C C . GLN A 1 169 ? -35.885 23.155 24.335 1.00 25.56 169 GLN A C 1
ATOM 1340 O O . GLN A 1 169 ? -35.284 23.573 23.360 1.00 25.56 169 GLN A O 1
ATOM 1345 N N . LYS A 1 170 ? -36.073 21.825 24.437 1.00 24.09 170 LYS A N 1
ATOM 1346 C CA . LYS A 1 170 ? -37.315 20.995 24.392 1.00 24.09 170 LYS A CA 1
ATOM 1347 C C . LYS A 1 170 ? -38.043 20.988 23.032 1.00 24.09 170 LYS A C 1
ATOM 1349 O O . LYS A 1 170 ? -38.100 22.009 22.369 1.00 24.09 170 LYS A O 1
ATOM 1354 N N . TYR A 1 171 ? -38.666 19.829 22.755 1.00 24.23 171 TYR A N 1
ATOM 1355 C CA . TYR A 1 171 ? -39.431 19.352 21.578 1.00 24.23 171 TYR A CA 1
ATOM 1356 C C . TYR A 1 171 ? -38.572 18.616 20.523 1.00 24.23 171 TYR A C 1
ATOM 1358 O O . TYR A 1 171 ? -37.606 19.173 20.029 1.00 24.23 171 TYR A O 1
ATOM 1366 N N . THR A 1 172 ? -38.818 17.357 20.140 1.00 25.48 172 THR A N 1
ATOM 1367 C CA . THR A 1 172 ? -39.901 16.403 20.453 1.00 25.48 172 THR A CA 1
ATOM 1368 C C . THR A 1 172 ? -39.438 14.992 20.082 1.00 25.48 172 THR A C 1
ATOM 1370 O O . THR A 1 172 ? -38.886 14.775 19.007 1.00 25.48 172 THR A O 1
ATOM 1373 N N . ALA A 1 173 ? -39.703 14.033 20.967 1.00 23.31 173 ALA A N 1
ATOM 1374 C CA . ALA A 1 173 ? -39.875 12.638 20.598 1.00 23.31 173 ALA A CA 1
ATOM 1375 C C . ALA A 1 173 ? -41.316 12.467 20.106 1.00 23.31 173 ALA A C 1
ATOM 1377 O O . ALA A 1 173 ? -42.218 13.006 20.744 1.00 23.31 173 ALA A O 1
ATOM 1378 N N . ASP A 1 174 ? -41.528 11.705 19.035 1.00 23.45 174 ASP A N 1
ATOM 1379 C CA . ASP A 1 174 ? -42.684 10.818 19.007 1.00 23.45 174 ASP A CA 1
ATOM 1380 C C . ASP A 1 174 ? -42.480 9.597 18.111 1.00 23.45 174 ASP A C 1
ATOM 1382 O O . ASP A 1 174 ? -41.792 9.619 17.090 1.00 23.45 174 ASP A O 1
ATOM 1386 N N . ASN A 1 175 ? -43.075 8.517 18.602 1.00 24.75 175 ASN A N 1
ATOM 1387 C CA . ASN A 1 175 ? -42.992 7.140 18.156 1.00 24.75 175 ASN A CA 1
ATOM 1388 C C . ASN A 1 175 ? -43.656 6.902 16.796 1.00 24.75 175 ASN A C 1
ATOM 1390 O O . ASN A 1 175 ? -44.735 7.418 16.520 1.00 24.75 175 ASN A O 1
ATOM 1394 N N . SER A 1 176 ? -43.142 5.924 16.051 1.00 26.42 176 SER A N 1
ATOM 1395 C CA . SER A 1 176 ? -44.035 4.919 15.469 1.00 26.42 176 SER A CA 1
ATOM 1396 C C . SER A 1 176 ? -43.337 3.563 15.391 1.00 26.42 176 SER A C 1
ATOM 1398 O O . SER A 1 176 ? -42.291 3.386 14.776 1.00 26.42 176 SER A O 1
ATOM 1400 N N . SER A 1 177 ? -43.925 2.618 16.114 1.00 27.19 177 SER A N 1
ATOM 1401 C CA . SER A 1 177 ? -43.617 1.200 16.124 1.00 27.19 177 SER A CA 1
ATOM 1402 C C . SER A 1 177 ? -44.251 0.517 14.917 1.00 27.19 177 SER A C 1
ATOM 1404 O O . SER A 1 177 ? -45.464 0.610 14.728 1.00 27.19 177 SER A O 1
ATOM 1406 N N . SER A 1 178 ? -43.464 -0.262 14.189 1.00 27.19 178 SER A N 1
ATOM 1407 C CA . SER A 1 178 ? -43.964 -1.347 13.348 1.00 27.19 178 SER A CA 1
ATOM 1408 C C . SER A 1 178 ? -42.953 -2.486 13.371 1.00 27.19 178 SER A C 1
ATOM 1410 O O . SER A 1 178 ? -41.754 -2.280 13.186 1.00 27.19 178 SER A O 1
ATOM 1412 N N . SER A 1 179 ? -43.482 -3.653 13.704 1.00 28.00 179 SER A N 1
ATOM 1413 C CA . SER A 1 179 ? -42.827 -4.917 13.984 1.00 28.00 179 SER A CA 1
ATOM 1414 C C . SER A 1 179 ? -42.254 -5.603 12.739 1.00 28.00 179 SER A C 1
ATOM 1416 O O . SER A 1 179 ? -42.608 -5.282 11.608 1.00 28.00 179 SER A O 1
ATOM 1418 N N . ASP A 1 180 ? -41.428 -6.613 13.024 1.00 32.50 180 ASP A N 1
ATOM 1419 C CA . ASP A 1 180 ? -41.122 -7.778 12.186 1.00 32.50 180 ASP A CA 1
ATOM 1420 C C . ASP A 1 180 ? -40.049 -7.626 11.099 1.00 32.50 180 ASP A C 1
ATOM 1422 O O . ASP A 1 180 ? -40.307 -7.308 9.940 1.00 32.50 180 ASP A O 1
ATOM 1426 N N . ASN A 1 181 ? -38.808 -7.940 11.495 1.00 30.45 181 ASN A N 1
ATOM 1427 C CA . ASN A 1 181 ? -38.038 -9.116 11.047 1.00 30.45 181 ASN A CA 1
ATOM 1428 C C . ASN A 1 181 ? -36.551 -8.878 11.371 1.00 30.45 181 ASN A C 1
ATOM 1430 O O . ASN A 1 181 ? -35.887 -8.076 10.716 1.00 30.45 181 ASN A O 1
ATOM 1434 N N . LEU A 1 182 ? -36.020 -9.549 12.401 1.00 34.91 182 LEU A N 1
ATOM 1435 C CA . LEU A 1 182 ? -34.574 -9.573 12.654 1.00 34.91 182 LEU A CA 1
ATOM 1436 C C . LEU A 1 182 ? -33.891 -10.399 11.548 1.00 34.91 182 LEU A C 1
ATOM 1438 O O . LEU A 1 182 ? -34.261 -11.559 11.376 1.00 34.91 182 LEU A O 1
ATOM 1442 N N . PRO A 1 183 ? -32.900 -9.859 10.816 1.00 42.34 183 PRO A N 1
ATOM 1443 C CA . PRO A 1 183 ? -32.097 -10.657 9.896 1.00 42.34 183 PRO A CA 1
ATOM 1444 C C . PRO A 1 183 ? -31.209 -11.638 10.680 1.00 42.34 183 PRO A C 1
ATOM 1446 O O . PRO A 1 183 ? -30.520 -11.239 11.619 1.00 42.34 183 PRO A O 1
ATOM 1449 N N . GLU A 1 184 ? -31.219 -12.907 10.276 1.00 48.62 184 GLU A N 1
ATOM 1450 C CA . GLU A 1 184 ? -30.605 -14.060 10.956 1.00 48.62 184 GLU A CA 1
ATOM 1451 C C . GLU A 1 184 ? -29.060 -14.150 10.940 1.00 48.62 184 GLU A C 1
ATOM 1453 O O . GLU A 1 184 ? -28.528 -15.141 11.420 1.00 48.62 184 GLU A O 1
ATOM 1458 N N . ASP A 1 185 ? -28.294 -13.137 10.522 1.00 52.28 185 ASP A N 1
ATOM 1459 C CA . ASP A 1 185 ? -26.821 -13.254 10.420 1.00 52.28 185 ASP A CA 1
ATOM 1460 C C . ASP A 1 185 ? -26.061 -12.235 11.288 1.00 52.28 185 ASP A C 1
ATOM 1462 O O . ASP A 1 185 ? -25.368 -11.333 10.807 1.00 52.28 185 ASP A O 1
ATOM 1466 N N . VAL A 1 186 ? -26.160 -12.371 12.612 1.00 61.00 186 VAL A N 1
ATOM 1467 C CA . VAL A 1 186 ? -25.337 -11.591 13.551 1.00 61.00 186 VAL A CA 1
ATOM 1468 C C . VAL A 1 186 ? -23.975 -12.276 13.700 1.00 61.00 186 VAL A C 1
ATOM 1470 O O . VAL A 1 186 ? -23.807 -13.161 14.533 1.00 61.00 186 VAL A O 1
ATOM 1473 N N . ASN A 1 187 ? -22.991 -11.859 12.895 1.00 69.56 187 ASN A N 1
ATOM 1474 C CA . ASN A 1 187 ? -21.626 -12.399 12.924 1.00 69.56 187 ASN A CA 1
ATOM 1475 C C . ASN A 1 187 ? -20.860 -12.021 14.208 1.00 69.56 187 ASN A C 1
ATOM 1477 O O . ASN A 1 187 ? -20.187 -10.993 14.255 1.00 69.56 187 ASN A O 1
ATOM 1481 N N . ILE A 1 188 ? -20.937 -12.842 15.259 1.00 80.19 188 ILE A N 1
ATOM 1482 C CA . ILE A 1 188 ? -20.209 -12.625 16.518 1.00 80.19 188 ILE A CA 1
ATOM 1483 C C . ILE A 1 188 ? -18.765 -13.104 16.367 1.00 80.19 188 ILE A C 1
ATOM 1485 O O . ILE A 1 188 ? -18.502 -14.288 16.124 1.00 80.19 188 ILE A O 1
ATOM 1489 N N . PHE A 1 189 ? -17.822 -12.188 16.577 1.00 84.88 189 PHE A N 1
ATOM 1490 C CA . PHE A 1 189 ? -16.399 -12.499 16.615 1.00 84.88 189 PHE A CA 1
ATOM 1491 C C . PHE A 1 189 ? -15.956 -12.774 18.048 1.00 84.88 189 PHE A C 1
ATOM 1493 O O . PHE A 1 189 ? -16.209 -11.971 18.945 1.00 84.88 189 PHE A O 1
ATOM 1500 N N . HIS A 1 190 ? -15.291 -13.903 18.276 1.00 88.19 190 HIS A N 1
ATOM 1501 C CA . HIS A 1 190 ? -14.765 -14.252 19.590 1.00 88.19 190 HIS A CA 1
ATOM 1502 C C . HIS A 1 190 ? -13.417 -14.956 19.493 1.00 88.19 190 HIS A C 1
ATOM 1504 O O . HIS A 1 190 ? -13.116 -15.650 18.520 1.00 88.19 190 HIS A O 1
ATOM 1510 N N . TRP A 1 191 ? -12.605 -14.784 20.527 1.00 90.75 191 TRP A N 1
ATOM 1511 C CA . TRP A 1 191 ? -11.321 -15.445 20.681 1.00 90.75 191 TRP A CA 1
ATOM 1512 C C . TRP A 1 191 ? -11.227 -16.055 22.071 1.00 90.75 191 TRP A C 1
ATOM 1514 O O . TRP A 1 191 ? -11.783 -15.531 23.040 1.00 90.75 191 TRP A O 1
ATOM 1524 N N . ARG A 1 192 ? -10.554 -17.202 22.144 1.00 91.94 192 ARG A N 1
ATOM 1525 C CA . ARG A 1 192 ? -10.351 -17.934 23.388 1.00 91.94 192 ARG A CA 1
ATOM 1526 C C . ARG A 1 192 ? -8.902 -18.330 23.549 1.00 91.94 192 ARG A C 1
ATOM 1528 O O . ARG A 1 192 ? -8.302 -18.812 22.585 1.00 91.94 192 ARG A O 1
ATOM 1535 N N . ASN A 1 193 ? -8.404 -18.184 24.767 1.00 90.88 193 ASN A N 1
ATOM 1536 C CA . ASN A 1 193 ? -7.079 -18.589 25.196 1.00 90.88 193 ASN A CA 1
ATOM 1537 C C . ASN A 1 193 ? -5.950 -18.099 24.273 1.00 90.88 193 ASN A C 1
ATOM 1539 O O . ASN A 1 193 ? -5.071 -18.871 23.901 1.00 90.88 193 ASN A O 1
ATOM 1543 N N . LEU A 1 194 ? -6.028 -16.846 23.814 1.00 90.31 194 LEU A N 1
ATOM 1544 C CA . LEU A 1 194 ? -5.084 -16.310 22.839 1.00 90.31 194 LEU A CA 1
ATOM 1545 C C . LEU A 1 194 ? -3.757 -15.958 23.516 1.00 90.31 194 LEU A C 1
ATOM 1547 O O . LEU A 1 194 ? -3.693 -15.015 24.308 1.00 90.31 194 LEU A O 1
ATOM 1551 N N . THR A 1 195 ? -2.704 -16.675 23.133 1.00 91.38 195 THR A N 1
ATOM 1552 C CA . THR A 1 195 ? -1.334 -16.448 23.599 1.00 91.38 195 THR A CA 1
ATOM 1553 C C . THR A 1 195 ? -0.468 -16.018 22.422 1.00 91.38 195 THR A C 1
ATOM 1555 O O . THR A 1 195 ? -0.567 -16.572 21.329 1.00 91.38 195 THR A O 1
ATOM 1558 N N . TYR A 1 196 ? 0.381 -15.011 22.617 1.00 90.81 196 TYR A N 1
ATOM 1559 C CA . TYR A 1 196 ? 1.278 -14.525 21.568 1.00 90.81 196 TYR A CA 1
ATOM 1560 C C . TYR A 1 196 ? 2.680 -14.273 22.103 1.00 90.81 196 TYR A C 1
ATOM 1562 O O . TYR A 1 196 ? 2.878 -13.561 23.093 1.00 90.81 196 TYR A O 1
ATOM 1570 N N . GLU A 1 197 ? 3.653 -14.830 21.388 1.00 90.12 197 GLU A N 1
ATOM 1571 C CA . GLU A 1 197 ? 5.055 -14.849 21.771 1.00 90.12 197 GLU A CA 1
ATOM 1572 C C . GLU A 1 197 ? 5.942 -14.220 20.700 1.00 90.12 197 GLU A C 1
ATOM 1574 O O . GLU A 1 197 ? 5.833 -14.514 19.507 1.00 90.12 197 GLU A O 1
ATOM 1579 N N . VAL A 1 198 ? 6.892 -13.393 21.133 1.00 89.06 198 VAL A N 1
ATOM 1580 C CA . VAL A 1 198 ? 7.896 -12.777 20.259 1.00 89.06 198 VAL A CA 1
ATOM 1581 C C . VAL A 1 198 ? 9.286 -13.220 20.690 1.00 89.06 198 VAL A C 1
ATOM 1583 O O . VAL A 1 198 ? 9.658 -13.105 21.857 1.00 89.06 198 VAL A O 1
ATOM 1586 N N . LYS A 1 199 ? 10.093 -13.682 19.730 1.00 85.75 199 LYS A N 1
ATOM 1587 C CA . LYS A 1 199 ? 11.520 -13.945 19.949 1.00 85.75 199 LYS A CA 1
ATOM 1588 C C . LYS A 1 199 ? 12.304 -12.645 19.823 1.00 85.75 199 LYS A C 1
ATOM 1590 O O . LYS A 1 199 ? 12.426 -12.093 18.731 1.00 85.75 199 LYS A O 1
ATOM 1595 N N . ILE A 1 200 ? 12.855 -12.168 20.933 1.00 84.44 200 ILE A N 1
ATOM 1596 C CA . ILE A 1 200 ? 13.747 -11.009 20.964 1.00 84.44 200 ILE A CA 1
ATOM 1597 C C . ILE A 1 200 ? 15.161 -11.530 21.217 1.00 84.44 200 ILE A C 1
ATOM 1599 O O . ILE A 1 200 ? 15.496 -11.962 22.319 1.00 84.44 200 ILE A O 1
ATOM 1603 N N . LYS A 1 201 ? 16.008 -11.479 20.182 1.00 83.12 201 LYS A N 1
ATOM 1604 C CA . LYS A 1 201 ? 17.357 -12.073 20.182 1.00 83.12 201 LYS A CA 1
ATOM 1605 C C . LYS A 1 201 ? 17.302 -13.593 20.424 1.00 83.12 201 LYS A C 1
ATOM 1607 O O . LYS A 1 201 ? 16.987 -14.319 19.488 1.00 83.12 201 LYS A O 1
ATOM 1612 N N . SER A 1 202 ? 17.573 -14.047 21.651 1.00 81.25 202 SER A N 1
ATOM 1613 C CA . SER A 1 202 ? 17.524 -15.461 22.067 1.00 81.25 202 SER A CA 1
ATOM 1614 C C . SER A 1 202 ? 16.425 -15.771 23.084 1.00 81.25 202 SER A C 1
ATOM 1616 O O . SER A 1 202 ? 16.224 -16.938 23.404 1.00 81.25 202 SER A O 1
ATOM 1618 N N . GLU A 1 203 ? 15.718 -14.764 23.599 1.00 86.25 203 GLU A N 1
ATOM 1619 C CA . GLU A 1 203 ? 14.672 -14.961 24.604 1.00 86.25 203 GLU A CA 1
ATOM 1620 C C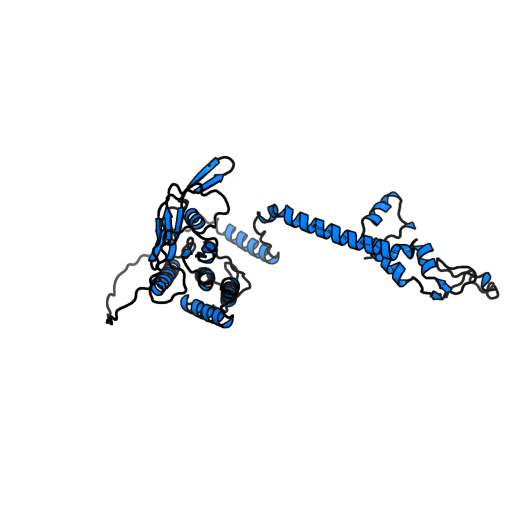 . GLU A 1 203 ? 13.292 -14.869 23.956 1.00 86.25 203 GLU A C 1
ATOM 1622 O O . GLU A 1 203 ? 12.992 -13.926 23.215 1.00 86.25 203 GLU A O 1
ATOM 1627 N N . THR A 1 204 ? 12.440 -15.847 24.251 1.00 86.75 204 THR A N 1
ATOM 1628 C CA . THR A 1 204 ? 11.017 -15.788 23.920 1.00 86.75 204 THR A CA 1
ATOM 1629 C C . THR A 1 204 ? 10.304 -14.998 25.009 1.00 86.75 204 THR A C 1
ATOM 1631 O O . THR A 1 204 ? 10.418 -15.328 26.188 1.00 86.75 204 THR A O 1
ATOM 1634 N N . ARG A 1 205 ? 9.584 -13.942 24.627 1.00 88.69 205 ARG A N 1
ATOM 1635 C CA . ARG A 1 205 ? 8.743 -13.165 25.540 1.00 88.69 205 ARG A CA 1
ATOM 1636 C C . ARG A 1 205 ? 7.283 -13.327 25.161 1.00 88.69 205 ARG A C 1
ATOM 1638 O O . ARG A 1 205 ? 6.918 -13.091 24.009 1.00 88.69 205 ARG A O 1
ATOM 1645 N N . VAL A 1 206 ? 6.470 -13.681 26.147 1.00 90.25 206 VAL A N 1
ATOM 1646 C CA . VAL A 1 206 ? 5.010 -13.695 26.043 1.00 90.25 206 VAL A CA 1
ATOM 1647 C C . VAL A 1 206 ? 4.523 -12.251 26.150 1.00 90.25 206 VAL A C 1
ATOM 1649 O O . VAL A 1 206 ? 4.872 -11.546 27.096 1.00 90.25 206 VAL A O 1
ATOM 1652 N N . ILE A 1 207 ? 3.776 -11.786 25.149 1.00 89.44 207 ILE A N 1
ATOM 1653 C CA . ILE A 1 207 ? 3.199 -10.432 25.118 1.00 89.44 207 ILE A CA 1
ATOM 1654 C C . ILE A 1 207 ? 1.700 -10.476 25.419 1.00 89.44 207 ILE A C 1
ATOM 1656 O O . ILE A 1 207 ? 1.183 -9.565 26.056 1.00 89.44 207 ILE A O 1
ATOM 1660 N N . LEU A 1 208 ? 1.012 -11.523 24.955 1.00 90.44 208 LEU A N 1
ATOM 1661 C CA . LEU A 1 208 ? -0.380 -11.811 25.298 1.00 90.44 208 LEU A CA 1
ATOM 1662 C C . LEU A 1 208 ? -0.413 -13.169 25.979 1.00 90.44 208 LEU A C 1
ATOM 1664 O O . LEU A 1 208 ? 0.156 -14.117 25.441 1.00 90.44 208 LEU A O 1
ATOM 1668 N N . ASP A 1 209 ? -1.069 -13.238 27.129 1.00 91.75 209 ASP A N 1
ATOM 1669 C CA . ASP A 1 209 ? -1.116 -14.424 27.975 1.00 91.75 209 ASP A CA 1
ATOM 1670 C C . ASP A 1 209 ? -2.578 -14.819 28.209 1.00 91.75 209 ASP A C 1
ATOM 1672 O O . ASP A 1 209 ? -3.305 -14.082 28.876 1.00 91.75 209 ASP A O 1
ATOM 1676 N N . HIS A 1 210 ? -3.013 -15.934 27.607 1.00 92.62 210 HIS A N 1
ATOM 1677 C CA . HIS A 1 210 ? -4.342 -16.537 27.795 1.00 92.62 210 HIS A CA 1
ATOM 1678 C C . HIS A 1 210 ? -5.503 -15.519 27.707 1.00 92.62 210 HIS A C 1
ATOM 1680 O O . HIS A 1 210 ? -6.376 -15.462 28.570 1.00 92.62 210 HIS A O 1
ATOM 1686 N N . VAL A 1 211 ? -5.512 -14.672 26.668 1.00 90.31 211 VAL A N 1
ATOM 1687 C CA . VAL A 1 211 ? -6.515 -13.601 26.529 1.00 90.31 211 VAL A CA 1
ATOM 1688 C C . VAL A 1 211 ? -7.804 -14.147 25.912 1.00 90.31 211 VAL A C 1
ATOM 1690 O O . VAL A 1 211 ? -7.785 -14.719 24.821 1.00 90.31 211 VAL A O 1
ATOM 1693 N N . ASP A 1 212 ? -8.937 -13.895 26.567 1.00 91.25 212 ASP A N 1
ATOM 1694 C CA . ASP A 1 212 ? -10.283 -14.234 26.095 1.00 91.25 212 ASP A CA 1
ATOM 1695 C C . ASP A 1 212 ? -11.101 -12.975 25.790 1.00 91.25 212 ASP A C 1
ATOM 1697 O O . ASP A 1 212 ? -10.934 -11.928 26.420 1.00 91.25 212 ASP A O 1
ATOM 1701 N N . GLY A 1 213 ? -12.025 -13.066 24.836 1.00 87.88 213 GLY A N 1
ATOM 1702 C CA . GLY A 1 213 ? -12.950 -11.972 24.573 1.00 87.88 213 GLY A CA 1
ATOM 1703 C C . GLY A 1 213 ? -13.880 -12.214 23.398 1.00 87.88 213 GLY A C 1
ATOM 1704 O O . GLY A 1 213 ? -13.735 -13.157 22.618 1.00 87.88 213 GLY A O 1
ATOM 1705 N N . TRP A 1 214 ? -14.891 -11.361 23.295 1.00 86.19 214 TRP A N 1
ATOM 1706 C CA . TRP A 1 214 ? -15.869 -11.408 22.221 1.00 86.19 214 TRP A CA 1
ATOM 1707 C C . TRP A 1 214 ? -16.382 -10.012 21.907 1.00 86.19 214 TRP A C 1
ATOM 1709 O O . TRP A 1 214 ? -16.316 -9.092 22.722 1.00 86.19 214 TRP A O 1
ATOM 1719 N N . VAL A 1 215 ? -16.873 -9.863 20.687 1.00 81.88 215 VAL A N 1
ATOM 1720 C CA . VAL A 1 215 ? -17.282 -8.593 20.116 1.00 81.88 215 VAL A CA 1
ATOM 1721 C C . VAL A 1 215 ? -18.610 -8.805 19.398 1.00 81.88 215 VAL A C 1
ATOM 1723 O O . VAL A 1 215 ? -18.724 -9.647 18.502 1.00 81.88 215 VAL A O 1
ATOM 1726 N N . LYS A 1 216 ? -19.630 -8.050 19.820 1.00 77.94 216 LYS A N 1
ATOM 1727 C CA . LYS A 1 216 ? -20.970 -8.115 19.237 1.00 77.94 216 LYS A CA 1
ATOM 1728 C C . LYS A 1 216 ? -21.091 -7.190 18.026 1.00 77.94 216 LYS A C 1
ATOM 1730 O O . LYS A 1 216 ? -20.629 -6.046 18.091 1.00 77.94 216 LYS A O 1
ATOM 1735 N N . PRO A 1 217 ? -21.802 -7.610 16.971 1.00 74.19 217 PRO A N 1
ATOM 1736 C CA . PRO A 1 217 ? -22.230 -6.697 15.927 1.00 74.19 217 PRO A CA 1
ATOM 1737 C C . PRO A 1 217 ? -23.055 -5.519 16.450 1.00 74.19 217 PRO A C 1
ATOM 1739 O O . PRO A 1 217 ? -23.849 -5.680 17.379 1.00 74.19 217 PRO A O 1
ATOM 1742 N N . GLY A 1 218 ? -22.874 -4.343 15.850 1.00 69.38 218 GLY A N 1
ATOM 1743 C CA . GLY A 1 218 ? -23.596 -3.111 16.193 1.00 69.38 218 GLY A CA 1
ATOM 1744 C C . GLY A 1 218 ? -23.231 -2.487 17.529 1.00 69.38 218 GLY A C 1
ATOM 1745 O O . GLY A 1 218 ? -23.910 -1.575 17.991 1.00 69.38 218 GLY A O 1
ATOM 1746 N N . GLN A 1 219 ? -22.155 -2.954 18.156 1.00 74.31 219 GLN A N 1
ATOM 1747 C CA . GLN A 1 219 ? -21.579 -2.294 19.314 1.00 74.31 219 GLN A CA 1
ATOM 1748 C C . GLN A 1 219 ? -20.300 -1.564 18.928 1.00 74.31 219 GLN A C 1
ATOM 1750 O O . GLN A 1 219 ? -19.626 -1.897 17.959 1.00 74.31 219 GLN A O 1
ATOM 1755 N N . LEU A 1 220 ? -19.991 -0.530 19.696 1.00 79.69 220 LEU A N 1
ATOM 1756 C CA . LEU A 1 220 ? -18.735 0.189 19.618 1.00 79.69 220 LEU A CA 1
ATOM 1757 C C . LEU A 1 220 ? -17.911 -0.257 20.834 1.00 79.69 220 LEU A C 1
ATOM 1759 O O . LEU A 1 220 ? -18.207 0.160 21.956 1.00 79.69 220 LEU A O 1
ATOM 1763 N N . THR A 1 221 ? -16.940 -1.146 20.621 1.00 82.44 221 THR A N 1
ATOM 1764 C CA . THR A 1 221 ? -16.146 -1.750 21.703 1.00 82.44 221 THR A CA 1
ATOM 1765 C C . THR A 1 221 ? -14.831 -1.002 21.855 1.00 82.44 221 THR A C 1
ATOM 1767 O O . THR A 1 221 ? -14.015 -0.967 20.933 1.00 82.44 221 THR A O 1
ATOM 1770 N N . ALA A 1 222 ? -14.613 -0.414 23.028 1.00 83.31 222 ALA A N 1
ATOM 1771 C CA . ALA A 1 222 ? -13.355 0.237 23.360 1.00 83.31 222 ALA A CA 1
ATOM 1772 C C . ALA A 1 222 ? -12.474 -0.706 24.184 1.00 83.31 222 ALA A C 1
ATOM 1774 O O . ALA A 1 222 ? -12.926 -1.220 25.209 1.00 83.31 222 ALA A O 1
ATOM 1775 N N . LEU A 1 223 ? -11.222 -0.909 23.769 1.00 80.50 223 LEU A N 1
ATOM 1776 C CA . LEU A 1 223 ? -10.223 -1.575 24.605 1.00 80.50 223 LEU A CA 1
ATOM 1777 C C . LEU A 1 223 ? -9.269 -0.526 25.183 1.00 80.50 223 LEU A C 1
ATOM 1779 O O . LEU A 1 223 ? -8.674 0.271 24.459 1.00 80.50 223 LEU A O 1
ATOM 1783 N N . MET A 1 224 ? -9.155 -0.517 26.508 1.00 80.75 224 MET A N 1
ATOM 1784 C CA . MET A 1 224 ? -8.393 0.475 27.264 1.00 80.75 224 MET A CA 1
ATOM 1785 C C . MET A 1 224 ? -7.322 -0.221 28.098 1.00 80.75 224 MET A C 1
ATOM 1787 O O . MET A 1 224 ? -7.534 -1.308 28.628 1.00 80.75 224 MET A O 1
ATOM 1791 N N . GLY A 1 225 ? -6.160 0.413 28.206 1.00 80.81 225 GLY A N 1
ATOM 1792 C CA . GLY A 1 225 ? -5.040 -0.089 28.994 1.00 80.81 225 GLY A CA 1
ATOM 1793 C C . GLY A 1 225 ? -3.839 0.842 28.901 1.00 80.81 225 GLY A C 1
ATOM 1794 O O . GLY A 1 225 ? -3.774 1.692 28.007 1.00 80.81 225 GLY A O 1
ATOM 1795 N N . SER A 1 226 ? -2.875 0.668 29.802 1.00 81.75 226 SER A N 1
ATOM 1796 C CA . SER A 1 226 ? -1.644 1.460 29.824 1.00 81.75 226 SER A CA 1
ATOM 1797 C C . SER A 1 226 ? -0.830 1.303 28.533 1.00 81.75 226 SER A C 1
ATOM 1799 O O . SER A 1 226 ? -0.988 0.343 27.761 1.00 81.75 226 SER A O 1
ATOM 1801 N N . SER A 1 227 ? 0.031 2.280 28.251 1.00 78.38 227 SER A N 1
ATOM 1802 C CA . SER A 1 227 ? 0.981 2.175 27.143 1.00 78.38 227 SER A CA 1
ATOM 1803 C C . SER A 1 227 ? 1.879 0.945 27.343 1.00 78.38 227 SER A C 1
ATOM 1805 O O . SER A 1 227 ? 2.350 0.683 28.448 1.00 78.38 227 SER A O 1
ATOM 1807 N N . GLY A 1 228 ? 2.058 0.137 26.295 1.00 80.19 228 GLY A N 1
ATOM 1808 C CA . GLY A 1 228 ? 2.828 -1.113 26.364 1.00 80.19 228 GLY A CA 1
ATOM 1809 C C . GLY A 1 228 ? 2.076 -2.359 26.857 1.00 80.19 228 GLY A C 1
ATOM 1810 O O . GLY A 1 228 ? 2.656 -3.439 26.832 1.00 80.19 228 GLY A O 1
ATOM 1811 N N . ALA A 1 229 ? 0.787 -2.274 27.208 1.00 82.62 229 ALA A N 1
ATOM 1812 C CA . ALA A 1 229 ? -0.011 -3.426 27.663 1.00 82.62 229 ALA A CA 1
ATOM 1813 C C . ALA A 1 229 ? -0.330 -4.489 26.578 1.00 82.62 229 ALA A C 1
ATOM 1815 O O . ALA A 1 229 ? -1.117 -5.396 26.819 1.00 82.62 229 ALA A O 1
ATOM 1816 N N . GLY A 1 230 ? 0.220 -4.375 25.363 1.00 83.88 230 GLY A N 1
ATOM 1817 C CA . GLY A 1 230 ? -0.045 -5.324 24.269 1.00 83.88 230 GLY A CA 1
ATOM 1818 C C . GLY A 1 230 ? -1.318 -5.046 23.458 1.00 83.88 230 GLY A C 1
ATOM 1819 O O . GLY A 1 230 ? -1.757 -5.902 22.703 1.00 83.88 230 GLY A O 1
ATOM 1820 N N . LYS A 1 231 ? -1.890 -3.842 23.559 1.00 84.12 231 LYS A N 1
ATOM 1821 C CA . LYS A 1 231 ? -3.112 -3.389 22.861 1.00 84.12 231 LYS A CA 1
ATOM 1822 C C . LYS A 1 231 ? -3.057 -3.570 21.335 1.00 84.12 231 LYS A C 1
ATOM 1824 O O . LYS A 1 231 ? -3.798 -4.371 20.766 1.00 84.12 231 LYS A O 1
ATOM 1829 N N . THR A 1 232 ? -2.106 -2.898 20.692 1.00 84.06 232 THR A N 1
ATOM 1830 C CA . THR A 1 232 ? -1.824 -3.030 19.255 1.00 84.06 232 THR A CA 1
ATOM 1831 C C . THR A 1 232 ? -1.418 -4.458 18.887 1.00 84.06 232 THR A C 1
ATOM 1833 O O . THR A 1 232 ? -1.770 -4.963 17.825 1.00 84.06 232 THR A O 1
ATOM 1836 N N . THR A 1 233 ? -0.723 -5.163 19.784 1.00 87.31 233 THR A N 1
ATOM 1837 C CA . THR A 1 233 ? -0.365 -6.572 19.582 1.00 87.31 233 THR A CA 1
ATOM 1838 C C . THR A 1 233 ? -1.601 -7.463 19.509 1.00 87.31 233 THR A C 1
ATOM 1840 O O . THR A 1 233 ? -1.694 -8.284 18.600 1.00 87.31 233 THR A O 1
ATOM 1843 N N . LEU A 1 234 ? -2.571 -7.276 20.408 1.00 87.75 234 LEU A N 1
ATOM 1844 C CA . LEU A 1 234 ? -3.837 -8.000 20.392 1.00 87.75 234 LEU A CA 1
ATOM 1845 C C . LEU A 1 234 ? -4.601 -7.716 19.100 1.00 87.75 234 LEU A C 1
ATOM 1847 O O . LEU A 1 234 ? -5.016 -8.657 18.434 1.00 87.75 234 LEU A O 1
ATOM 1851 N N . LEU A 1 235 ? -4.707 -6.454 18.683 1.00 84.81 235 LEU A N 1
ATOM 1852 C CA . LEU A 1 235 ? -5.322 -6.097 17.401 1.00 84.81 235 LEU A CA 1
ATOM 1853 C C . LEU A 1 235 ? -4.656 -6.772 16.200 1.00 84.81 235 LEU A C 1
ATOM 1855 O O . LEU A 1 235 ? -5.338 -7.320 15.330 1.00 84.81 235 LEU A O 1
ATOM 1859 N N . ASN A 1 236 ? -3.326 -6.761 16.150 1.00 85.75 236 ASN A N 1
ATOM 1860 C CA . ASN A 1 236 ? -2.568 -7.403 15.079 1.00 85.75 236 ASN A CA 1
ATOM 1861 C C . ASN A 1 236 ? -2.745 -8.929 15.091 1.00 85.75 236 ASN A C 1
ATOM 1863 O O . ASN A 1 236 ? -2.846 -9.544 14.028 1.00 85.75 236 ASN A O 1
ATOM 1867 N N . CYS A 1 237 ? -2.843 -9.540 16.275 1.00 86.94 237 CYS A N 1
ATOM 1868 C CA . CYS A 1 237 ? -3.149 -10.962 16.415 1.00 86.94 237 CYS A CA 1
ATOM 1869 C C . CYS A 1 237 ? -4.580 -11.275 15.967 1.00 86.94 237 CYS A C 1
ATOM 1871 O O . CYS A 1 237 ? -4.792 -12.257 15.264 1.00 86.94 237 CYS A O 1
ATOM 1873 N N . LEU A 1 238 ? -5.567 -10.448 16.315 1.00 84.81 238 LEU A N 1
ATOM 1874 C CA . LEU A 1 238 ? -6.966 -10.661 15.928 1.00 84.81 238 LEU A CA 1
ATOM 1875 C C . LEU A 1 238 ? -7.210 -10.436 14.429 1.00 84.81 238 LEU A C 1
ATOM 1877 O O . LEU A 1 238 ? -8.079 -11.086 13.860 1.00 84.81 238 LEU A O 1
ATOM 1881 N N . SER A 1 239 ? -6.427 -9.570 13.784 1.00 79.94 239 SER A N 1
ATOM 1882 C CA . SER A 1 239 ? -6.543 -9.241 12.354 1.00 79.94 239 SER A CA 1
ATOM 1883 C C . SER A 1 239 ? -5.645 -10.071 11.423 1.00 79.94 239 SER A C 1
ATOM 1885 O O . SER A 1 239 ? -5.621 -9.814 10.222 1.00 79.94 239 SER A O 1
ATOM 1887 N N . GLU A 1 240 ? -4.910 -11.061 11.947 1.00 80.00 240 GLU A N 1
ATOM 1888 C CA . GLU A 1 240 ? -3.934 -11.870 11.188 1.00 80.00 240 GLU A CA 1
ATOM 1889 C C . GLU A 1 240 ? -2.815 -11.054 10.520 1.00 80.00 240 GLU A C 1
ATOM 1891 O O . GLU A 1 240 ? -2.307 -11.426 9.464 1.00 80.00 240 GLU A O 1
ATOM 1896 N N . ARG A 1 241 ? -2.399 -9.944 11.140 1.00 73.50 241 ARG A N 1
ATOM 1897 C CA . ARG A 1 241 ? -1.353 -9.046 10.612 1.00 73.50 241 ARG A CA 1
ATOM 1898 C C . ARG A 1 241 ? -0.016 -9.153 11.345 1.00 73.50 241 ARG A C 1
ATOM 1900 O O . ARG A 1 241 ? 0.870 -8.329 11.137 1.00 73.50 241 ARG A O 1
ATOM 1907 N N . VAL A 1 242 ? 0.148 -10.155 12.202 1.00 76.94 242 VAL A N 1
ATOM 1908 C CA . VAL A 1 242 ? 1.416 -10.429 12.887 1.00 76.94 242 VAL A CA 1
ATOM 1909 C C . VAL A 1 242 ? 2.475 -10.896 11.886 1.00 76.94 242 VAL A C 1
ATOM 1911 O O . VAL A 1 242 ? 2.374 -11.968 11.300 1.00 76.94 242 VAL A O 1
ATOM 1914 N N . THR A 1 243 ? 3.500 -10.067 11.680 1.00 68.38 243 THR A N 1
ATOM 1915 C CA . THR A 1 243 ? 4.641 -10.353 10.788 1.00 68.38 243 THR A CA 1
ATOM 1916 C C . THR A 1 243 ? 5.777 -11.098 11.483 1.00 68.38 243 THR A C 1
ATOM 1918 O O . THR A 1 243 ? 6.651 -11.663 10.829 1.00 68.38 243 THR A O 1
ATOM 1921 N N . THR A 1 244 ? 5.799 -11.051 12.811 1.00 68.50 244 THR A N 1
ATOM 1922 C CA . THR A 1 244 ? 6.890 -11.522 13.665 1.00 68.50 244 THR A CA 1
ATOM 1923 C C . THR A 1 244 ? 6.265 -12.253 14.847 1.00 68.50 244 THR A C 1
ATOM 1925 O O . THR A 1 244 ? 5.179 -11.879 15.260 1.00 68.50 244 THR A O 1
ATOM 1928 N N . GLY A 1 245 ? 6.927 -13.266 15.406 1.00 75.31 245 GLY A N 1
ATOM 1929 C CA . GLY A 1 245 ? 6.370 -14.033 16.528 1.00 75.31 245 GLY A CA 1
ATOM 1930 C C . GLY A 1 245 ? 5.454 -15.186 16.110 1.00 75.31 245 GLY A C 1
ATOM 1931 O O . GLY A 1 245 ? 5.290 -15.471 14.925 1.00 75.31 245 GLY A O 1
ATOM 1932 N N . VAL A 1 246 ? 4.924 -15.896 17.104 1.00 82.06 246 VAL A N 1
ATOM 1933 C CA . VAL A 1 246 ? 4.080 -17.087 16.932 1.00 82.06 246 VAL A CA 1
ATOM 1934 C C . VAL A 1 246 ? 2.877 -16.968 17.866 1.00 82.06 246 VAL A C 1
ATOM 1936 O O . VAL A 1 246 ? 3.001 -16.451 18.976 1.00 82.06 246 VAL A O 1
ATOM 1939 N N . ILE A 1 247 ? 1.717 -17.434 17.406 1.00 84.12 247 ILE A N 1
ATOM 1940 C CA . ILE A 1 247 ? 0.535 -17.670 18.242 1.00 84.12 247 ILE A CA 1
ATOM 1941 C C . ILE A 1 247 ? 0.562 -19.170 18.575 1.00 84.12 247 ILE A C 1
ATOM 1943 O O . ILE A 1 247 ? 0.104 -19.956 17.743 1.00 84.12 247 ILE A O 1
ATOM 1947 N N . PRO A 1 248 ? 1.209 -19.599 19.680 1.00 79.38 248 PRO A N 1
ATOM 1948 C CA . PRO A 1 248 ? 1.307 -21.018 20.024 1.00 79.38 248 PRO A CA 1
ATOM 1949 C C . PRO A 1 248 ? -0.061 -21.614 20.354 1.00 79.38 248 PRO A C 1
ATOM 1951 O O . PRO A 1 248 ? -0.369 -22.717 19.911 1.00 79.38 248 PRO A O 1
ATOM 1954 N N . ASP A 1 249 ? -0.885 -20.846 21.068 1.00 81.19 249 ASP A N 1
ATOM 1955 C CA . ASP A 1 249 ? -2.177 -21.267 21.585 1.00 81.19 249 ASP A CA 1
ATOM 1956 C C . ASP A 1 249 ? -3.244 -20.204 21.317 1.00 81.19 249 ASP A C 1
ATOM 1958 O O . ASP A 1 249 ? -2.979 -18.997 21.279 1.00 81.19 249 ASP A O 1
ATOM 1962 N N . GLY A 1 250 ? -4.474 -20.679 21.147 1.00 80.81 250 GLY A N 1
ATOM 1963 C CA . GLY A 1 250 ? -5.658 -19.842 21.035 1.00 80.81 250 GLY A CA 1
ATOM 1964 C C . GLY A 1 250 ? -6.453 -20.078 19.765 1.00 80.81 250 GLY A C 1
ATOM 1965 O O . GLY A 1 250 ? -5.929 -20.413 18.703 1.00 80.81 250 GLY A O 1
ATOM 1966 N N . VAL A 1 251 ? -7.763 -19.888 19.880 1.00 85.12 251 VAL A N 1
ATOM 1967 C CA . VAL A 1 251 ? -8.702 -20.086 18.777 1.00 85.12 251 VAL A CA 1
ATOM 1968 C C . VAL A 1 251 ? -9.455 -18.789 18.543 1.00 85.12 251 VAL A C 1
ATOM 1970 O O . VAL A 1 251 ? -9.981 -18.184 19.475 1.00 85.12 251 VAL A O 1
ATOM 1973 N N . ARG A 1 252 ? -9.513 -18.364 17.283 1.00 86.88 252 ARG A N 1
ATOM 1974 C CA . ARG A 1 252 ? -10.290 -17.208 16.830 1.00 86.88 252 ARG A CA 1
ATOM 1975 C C . ARG A 1 252 ? -11.414 -17.723 15.950 1.00 86.88 252 ARG A C 1
ATOM 1977 O O . ARG A 1 252 ? -11.175 -18.561 15.079 1.00 86.88 252 ARG A O 1
ATOM 1984 N N . MET A 1 253 ? -12.626 -17.253 16.205 1.00 83.81 253 MET A N 1
ATOM 1985 C CA . MET A 1 253 ? -13.828 -17.781 15.579 1.00 83.81 253 MET A CA 1
ATOM 1986 C C . MET A 1 253 ? -14.799 -16.667 15.209 1.00 83.81 253 MET A C 1
ATOM 1988 O O . MET A 1 253 ? -14.961 -15.682 15.932 1.00 83.81 253 MET A O 1
ATOM 1992 N N . VAL A 1 254 ? -15.502 -16.875 14.101 1.00 81.62 254 VAL A N 1
ATOM 1993 C CA . VAL A 1 254 ? -16.676 -16.096 13.697 1.00 81.62 254 VAL A CA 1
ATOM 1994 C C . VAL A 1 254 ? -17.861 -17.057 13.726 1.00 81.62 254 VAL A C 1
ATOM 1996 O O . VAL A 1 254 ? -17.812 -18.102 13.083 1.00 81.62 254 VAL A O 1
ATOM 1999 N N . ASN A 1 255 ? -18.892 -16.766 14.523 1.00 76.25 255 ASN A N 1
ATOM 2000 C CA . ASN A 1 255 ? -20.065 -17.643 14.718 1.00 76.25 255 ASN A CA 1
ATOM 2001 C C . ASN A 1 255 ? -19.741 -19.093 15.123 1.00 76.25 255 ASN A C 1
ATOM 2003 O O . ASN A 1 255 ? -20.486 -20.016 14.819 1.00 76.25 255 ASN A O 1
ATOM 2007 N N . GLY A 1 256 ? -18.615 -19.310 15.805 1.00 76.81 256 GLY A N 1
ATOM 2008 C CA . GLY A 1 256 ? -18.183 -20.652 16.217 1.00 76.81 256 GLY A CA 1
ATOM 2009 C C . GLY A 1 256 ? -17.441 -21.436 15.134 1.00 76.81 256 GLY A C 1
ATOM 2010 O O . GLY A 1 256 ? -16.985 -22.543 15.402 1.00 76.81 256 GLY A O 1
ATOM 2011 N N . HIS A 1 257 ? -17.255 -20.858 13.947 1.00 80.81 257 HIS A N 1
ATOM 2012 C CA . HIS A 1 257 ? -16.409 -21.414 12.897 1.00 80.81 257 HIS A CA 1
ATOM 2013 C C . HIS A 1 257 ? -15.012 -20.795 12.932 1.00 80.81 257 HIS A C 1
ATOM 2015 O O . HIS A 1 257 ? -14.846 -19.623 13.279 1.00 80.81 257 HIS A O 1
ATOM 2021 N N . SER A 1 258 ? -14.002 -21.582 12.561 1.00 82.25 258 SER A N 1
ATOM 2022 C CA . SER A 1 258 ? -12.632 -21.099 12.380 1.00 82.25 258 SER A CA 1
ATOM 2023 C C . SER A 1 258 ? -12.549 -20.060 11.261 1.00 82.25 258 SER A C 1
ATOM 2025 O O . SER A 1 258 ? -13.355 -20.064 10.331 1.00 82.25 258 SER A O 1
ATOM 2027 N N . LEU A 1 259 ? -11.543 -19.191 11.335 1.00 81.38 259 LEU A N 1
ATOM 2028 C CA . LEU A 1 259 ? -11.293 -18.172 10.317 1.00 81.38 259 LEU A CA 1
ATOM 2029 C C . LEU A 1 259 ? -10.936 -18.820 8.972 1.00 81.38 259 LEU A C 1
ATOM 2031 O O . LEU A 1 259 ? -10.069 -19.690 8.909 1.00 81.38 259 LEU A O 1
ATOM 2035 N N . ASP A 1 260 ? -11.596 -18.383 7.901 1.00 78.38 260 ASP A N 1
ATOM 2036 C CA . ASP A 1 260 ? -11.212 -18.728 6.531 1.00 78.38 260 ASP A CA 1
ATOM 2037 C C . ASP A 1 260 ? -10.139 -17.751 6.018 1.00 78.38 260 ASP A C 1
ATOM 2039 O O . ASP A 1 260 ? -10.029 -16.615 6.471 1.00 78.38 260 ASP A O 1
ATOM 2043 N N . SER A 1 261 ? -9.395 -18.156 4.997 1.00 74.81 261 SER A N 1
ATOM 2044 C CA . SER A 1 261 ? -8.462 -17.333 4.221 1.00 74.81 261 SER A CA 1
ATOM 2045 C C . SER A 1 261 ? -9.061 -16.009 3.709 1.00 74.81 261 SER A C 1
ATOM 2047 O O . SER A 1 261 ? -8.341 -15.031 3.494 1.00 74.81 261 SER A O 1
ATOM 2049 N N . SER A 1 262 ? -10.386 -15.930 3.538 1.00 74.50 262 SER A N 1
ATOM 2050 C CA . SER A 1 262 ? -11.097 -14.701 3.166 1.00 74.50 262 SER A CA 1
ATOM 2051 C C . SER A 1 262 ? -11.311 -13.719 4.323 1.00 74.50 262 SER A C 1
ATOM 2053 O O . SER A 1 262 ? -11.795 -12.605 4.096 1.00 74.50 262 SER A O 1
ATOM 2055 N N . PHE A 1 263 ? -10.982 -14.105 5.557 1.00 77.88 263 PHE A N 1
ATOM 2056 C CA . PHE A 1 263 ? -11.212 -13.311 6.761 1.00 77.88 263 PHE A CA 1
ATOM 2057 C C . PHE A 1 263 ? -10.476 -11.972 6.710 1.00 77.88 263 PHE A C 1
ATOM 2059 O O . PHE A 1 263 ? -11.103 -10.931 6.895 1.00 77.88 263 PHE A O 1
ATOM 2066 N N . GLN A 1 264 ? -9.199 -11.970 6.312 1.00 77.38 264 GLN A N 1
ATOM 2067 C CA . GLN A 1 264 ? -8.416 -10.738 6.148 1.00 77.38 264 GLN A CA 1
ATOM 2068 C C . GLN A 1 264 ? -9.057 -9.738 5.174 1.00 77.38 264 GLN A C 1
ATOM 2070 O O . GLN A 1 264 ? -8.964 -8.533 5.379 1.00 77.38 264 GLN A O 1
ATOM 2075 N N . ARG A 1 265 ? -9.733 -10.218 4.119 1.00 75.56 265 ARG A N 1
ATOM 2076 C CA . ARG A 1 265 ? -10.441 -9.358 3.146 1.00 75.56 265 ARG A CA 1
ATOM 2077 C C . ARG A 1 265 ? -11.779 -8.845 3.671 1.00 75.56 265 ARG A C 1
ATOM 2079 O O . ARG A 1 265 ? -12.340 -7.909 3.114 1.00 75.56 265 ARG A O 1
ATOM 2086 N N . SER A 1 266 ? -12.306 -9.490 4.705 1.00 76.38 266 SER A N 1
ATOM 2087 C CA . SER A 1 266 ? -13.603 -9.183 5.303 1.00 76.38 266 SER A CA 1
ATOM 2088 C C . SER A 1 266 ? -13.491 -8.199 6.473 1.00 76.38 266 SER A C 1
ATOM 2090 O O . SER A 1 266 ? -14.517 -7.781 7.006 1.00 76.38 266 SER A O 1
ATOM 2092 N N . ILE A 1 267 ? -12.271 -7.806 6.848 1.00 81.50 267 ILE A N 1
ATOM 2093 C CA . ILE A 1 267 ? -11.968 -6.869 7.932 1.00 81.50 267 ILE A CA 1
ATOM 2094 C C . ILE A 1 267 ? -11.347 -5.593 7.358 1.00 81.50 267 ILE A C 1
ATOM 2096 O O . ILE A 1 267 ? -10.501 -5.658 6.469 1.00 81.50 267 ILE A O 1
ATOM 2100 N N . GLY A 1 268 ? -11.737 -4.438 7.893 1.00 85.19 268 GLY A N 1
ATOM 2101 C CA . GLY A 1 268 ? -11.022 -3.175 7.716 1.00 85.19 268 GLY A CA 1
ATOM 2102 C C . GLY A 1 268 ? -10.060 -2.952 8.880 1.00 85.19 268 GLY A C 1
ATOM 2103 O O . GLY A 1 268 ? -10.413 -3.219 10.030 1.00 85.19 268 GLY A O 1
ATOM 2104 N N . TYR A 1 269 ? -8.851 -2.466 8.603 1.00 87.31 269 TYR A N 1
ATOM 2105 C CA . TYR A 1 269 ? -7.869 -2.149 9.644 1.00 87.31 269 TYR A CA 1
ATOM 2106 C C . TYR A 1 269 ? -7.309 -0.749 9.423 1.00 87.31 269 TYR A C 1
ATOM 2108 O O . TYR A 1 269 ? -6.548 -0.513 8.485 1.00 87.31 269 TYR A O 1
ATOM 2116 N N . VAL A 1 270 ? -7.661 0.169 10.314 1.00 88.38 270 VAL A N 1
ATOM 2117 C CA . VAL A 1 270 ? -7.118 1.523 10.367 1.00 88.38 270 VAL A CA 1
ATOM 2118 C C . VAL A 1 270 ? -5.897 1.499 11.278 1.00 88.38 270 VAL A C 1
ATOM 2120 O O . VAL A 1 270 ? -6.012 1.260 12.479 1.00 88.38 270 VAL A O 1
ATOM 2123 N N . GLN A 1 271 ? -4.723 1.716 10.689 1.00 86.00 271 GLN A N 1
ATOM 2124 C CA . GLN A 1 271 ? -3.461 1.797 11.422 1.00 86.00 271 GLN A CA 1
ATOM 2125 C C . GLN A 1 271 ? -3.341 3.123 12.184 1.00 86.00 271 GLN A C 1
ATOM 2127 O O . GLN A 1 271 ? -3.940 4.130 11.805 1.00 86.00 271 GLN A O 1
ATOM 2132 N N . GLN A 1 272 ? -2.488 3.135 13.211 1.00 83.56 272 GLN A N 1
ATOM 2133 C CA . GLN A 1 272 ? -2.148 4.346 13.962 1.00 83.56 272 GLN A CA 1
ATOM 2134 C C . GLN A 1 272 ? -1.521 5.429 13.060 1.00 83.56 272 GLN A C 1
ATOM 2136 O O . GLN A 1 272 ? -1.799 6.620 13.221 1.00 83.56 272 GLN A O 1
ATOM 2141 N N . GLN A 1 273 ? -0.694 5.025 12.087 1.00 84.62 273 GLN A N 1
ATOM 2142 C CA . GLN A 1 273 ? -0.081 5.925 11.107 1.00 84.62 273 GLN A CA 1
ATOM 2143 C C . GLN A 1 273 ? -0.954 6.082 9.859 1.00 84.62 273 GLN A C 1
ATOM 2145 O O . GLN A 1 273 ? -1.360 5.100 9.241 1.00 84.62 273 GLN A O 1
ATOM 2150 N N . ASP A 1 274 ? -1.182 7.331 9.449 1.00 86.19 274 ASP A N 1
ATOM 2151 C CA . ASP A 1 274 ? -1.971 7.654 8.260 1.00 86.19 274 ASP A CA 1
ATOM 2152 C C . ASP A 1 274 ? -1.098 7.632 6.997 1.00 86.19 274 ASP A C 1
ATOM 2154 O O . ASP A 1 274 ? -0.434 8.616 6.656 1.00 86.19 274 ASP A O 1
ATOM 2158 N N . LEU A 1 275 ? -1.097 6.498 6.295 1.00 86.75 275 LEU A N 1
ATOM 2159 C CA . LEU A 1 275 ? -0.304 6.285 5.084 1.00 86.75 275 LEU A CA 1
ATOM 2160 C C . LEU A 1 275 ? -1.134 6.566 3.829 1.00 86.75 275 LEU A C 1
ATOM 2162 O O . LEU A 1 275 ? -1.944 5.744 3.409 1.00 86.75 275 LEU A O 1
ATOM 2166 N N . HIS A 1 276 ? -0.891 7.716 3.201 1.00 90.44 276 HIS A N 1
ATOM 2167 C CA . HIS A 1 276 ? -1.570 8.131 1.972 1.00 90.44 276 HIS A CA 1
ATOM 2168 C C . HIS A 1 276 ? -0.585 8.721 0.966 1.00 90.44 276 HIS A C 1
ATOM 2170 O O . HIS A 1 276 ? 0.422 9.325 1.338 1.00 90.44 276 HIS A O 1
ATOM 2176 N N . LEU A 1 277 ? -0.900 8.594 -0.324 1.00 91.00 277 LEU A N 1
ATOM 2177 C CA . LEU A 1 277 ? -0.112 9.210 -1.386 1.00 91.00 277 LEU A CA 1
ATOM 2178 C C . LEU A 1 277 ? -0.320 10.733 -1.377 1.00 91.00 277 LEU A C 1
ATOM 2180 O O . LEU A 1 277 ? -1.401 11.218 -1.709 1.00 91.00 277 LEU A O 1
ATOM 2184 N N . ALA A 1 278 ? 0.732 11.490 -1.060 1.00 89.88 278 ALA A N 1
ATOM 2185 C CA . ALA A 1 278 ? 0.663 12.947 -0.905 1.00 89.88 278 ALA A CA 1
ATOM 2186 C C . ALA A 1 278 ? 0.178 13.698 -2.163 1.00 89.88 278 ALA A C 1
ATOM 2188 O O . ALA A 1 278 ? -0.403 14.775 -2.046 1.00 89.88 278 ALA A O 1
ATOM 2189 N N . THR A 1 279 ? 0.401 13.139 -3.356 1.00 91.38 279 THR A N 1
ATOM 2190 C CA . THR A 1 279 ? 0.004 13.736 -4.644 1.00 91.38 279 THR A CA 1
ATOM 2191 C C . THR A 1 279 ? -1.429 13.413 -5.063 1.00 91.38 279 THR A C 1
ATOM 2193 O O . THR A 1 279 ? -1.873 13.927 -6.082 1.00 91.38 279 THR A O 1
ATOM 2196 N N . SER A 1 280 ? -2.129 12.539 -4.335 1.00 92.81 280 SER A N 1
ATOM 2197 C CA . SER A 1 280 ? -3.524 12.196 -4.630 1.00 92.81 280 SER A CA 1
ATOM 2198 C C . SER A 1 280 ? -4.494 13.135 -3.919 1.00 92.81 280 SER A C 1
ATOM 2200 O O . SER A 1 280 ? -4.174 13.690 -2.863 1.00 92.81 280 SER A O 1
ATOM 2202 N N . THR A 1 281 ? -5.684 13.305 -4.489 1.00 94.69 281 THR A N 1
ATOM 2203 C CA . THR A 1 281 ? -6.820 13.928 -3.794 1.00 94.69 281 THR A CA 1
ATOM 2204 C C . THR A 1 281 ? -7.532 12.929 -2.879 1.00 94.69 281 THR A C 1
ATOM 2206 O O . THR A 1 281 ? -7.425 11.713 -3.063 1.00 94.69 281 THR A O 1
ATOM 2209 N N . VAL A 1 282 ? -8.304 13.426 -1.906 1.00 94.19 282 VAL A N 1
ATOM 2210 C CA . VAL A 1 282 ? -9.146 12.591 -1.019 1.00 94.19 282 VAL A CA 1
ATOM 2211 C C . VAL A 1 282 ? -10.055 11.675 -1.844 1.00 94.19 282 VAL A C 1
ATOM 2213 O O . VAL A 1 282 ? -10.095 10.463 -1.624 1.00 94.19 282 VAL A O 1
ATOM 2216 N N . ARG A 1 283 ? -10.745 12.228 -2.845 1.00 95.31 283 ARG A N 1
ATOM 2217 C CA . ARG A 1 283 ? -11.652 11.484 -3.725 1.00 95.31 283 ARG A CA 1
ATOM 2218 C C . ARG A 1 283 ? -10.928 10.419 -4.546 1.00 95.31 283 ARG A C 1
ATOM 2220 O O . ARG A 1 283 ? -11.430 9.303 -4.674 1.00 95.31 283 ARG A O 1
ATOM 2227 N N . GLU A 1 284 ? -9.752 10.729 -5.089 1.00 95.19 284 GLU A N 1
ATOM 2228 C CA . GLU A 1 284 ? -8.939 9.756 -5.828 1.00 95.19 284 GLU A CA 1
ATOM 2229 C C . GLU A 1 284 ? -8.458 8.615 -4.934 1.00 95.19 284 GLU A C 1
ATOM 2231 O O . GLU A 1 284 ? -8.561 7.457 -5.339 1.00 95.19 284 GLU A O 1
ATOM 2236 N N . ALA A 1 285 ? -7.995 8.914 -3.718 1.00 95.56 285 ALA A N 1
ATOM 2237 C CA . ALA A 1 285 ? -7.553 7.905 -2.759 1.00 95.56 285 ALA A CA 1
ATOM 2238 C C . ALA A 1 285 ? -8.688 6.928 -2.399 1.00 95.56 285 ALA A C 1
ATOM 2240 O O . ALA A 1 285 ? -8.500 5.706 -2.405 1.00 95.56 285 ALA A O 1
ATOM 2241 N N . LEU A 1 286 ? -9.899 7.449 -2.172 1.00 96.19 286 LEU A N 1
ATOM 2242 C CA . LEU A 1 286 ? -11.086 6.633 -1.909 1.00 96.19 286 LEU A CA 1
ATOM 2243 C C . LEU A 1 286 ? -11.500 5.797 -3.128 1.00 96.19 286 LEU A C 1
ATOM 2245 O O . LEU A 1 286 ? -11.737 4.595 -2.998 1.00 96.19 286 LEU A O 1
ATOM 2249 N N . ARG A 1 287 ? -11.537 6.390 -4.329 1.00 96.00 287 ARG A N 1
ATOM 2250 C CA . ARG A 1 287 ? -11.852 5.664 -5.574 1.00 96.00 287 ARG A CA 1
ATOM 2251 C C . ARG A 1 287 ? -10.841 4.561 -5.856 1.00 96.00 287 ARG A C 1
ATOM 2253 O O . ARG A 1 287 ? -11.235 3.453 -6.210 1.00 96.00 287 ARG A O 1
ATOM 2260 N N . PHE A 1 288 ? -9.555 4.834 -5.652 1.00 95.75 288 PHE A N 1
ATOM 2261 C CA . PHE A 1 288 ? -8.487 3.854 -5.814 1.00 95.75 288 PHE A CA 1
ATOM 2262 C C . PHE A 1 288 ? -8.688 2.647 -4.889 1.00 95.75 288 PHE A C 1
ATOM 2264 O O . PHE A 1 288 ? -8.682 1.504 -5.352 1.00 95.75 288 PHE A O 1
ATOM 2271 N N . SER A 1 289 ? -8.963 2.900 -3.605 1.00 94.12 289 SER A N 1
ATOM 2272 C CA . SER A 1 289 ? -9.279 1.851 -2.629 1.00 94.12 289 SER A CA 1
ATOM 2273 C C . SER A 1 289 ? -10.519 1.042 -3.034 1.00 94.12 289 SER A C 1
ATOM 2275 O O . SER A 1 289 ? -10.470 -0.190 -3.073 1.00 94.12 289 SER A O 1
ATOM 2277 N N . ALA A 1 290 ? -11.611 1.716 -3.411 1.00 94.12 290 ALA A N 1
ATOM 2278 C CA . ALA A 1 290 ? -12.855 1.069 -3.822 1.00 94.12 290 ALA A CA 1
ATOM 2279 C C . ALA A 1 290 ? -12.669 0.185 -5.067 1.00 94.12 290 ALA A C 1
ATOM 2281 O O . ALA A 1 290 ? -13.144 -0.950 -5.105 1.00 94.12 290 ALA A O 1
ATOM 2282 N N . TYR A 1 291 ? -11.953 0.669 -6.085 1.00 94.50 291 TYR A N 1
ATOM 2283 C CA . TYR A 1 291 ? -11.744 -0.069 -7.331 1.00 94.50 291 TYR A CA 1
ATOM 2284 C C . TYR A 1 291 ? -10.958 -1.360 -7.135 1.00 94.50 291 TYR A C 1
ATOM 2286 O O . TYR A 1 291 ? -11.309 -2.361 -7.763 1.00 94.50 291 TYR A O 1
ATOM 2294 N N . LEU A 1 292 ? -9.948 -1.344 -6.263 1.00 92.56 292 LEU A N 1
ATOM 2295 C CA . LEU A 1 292 ? -9.082 -2.496 -6.021 1.00 92.56 292 LEU A CA 1
ATOM 2296 C C . LEU A 1 292 ? -9.651 -3.490 -5.008 1.00 92.56 292 LEU A C 1
ATOM 2298 O O . LEU A 1 292 ? -9.415 -4.688 -5.148 1.00 92.56 292 LEU A O 1
ATOM 2302 N N . ARG A 1 293 ? -10.371 -3.015 -3.984 1.00 90.25 293 ARG A N 1
ATOM 2303 C CA . ARG A 1 293 ? -10.819 -3.870 -2.872 1.00 90.25 293 ARG A CA 1
ATOM 2304 C C . ARG A 1 293 ? -12.241 -4.394 -3.015 1.00 90.25 293 ARG A C 1
ATOM 2306 O O . ARG A 1 293 ? -12.529 -5.477 -2.514 1.00 90.25 293 ARG A O 1
ATOM 2313 N N . GLN A 1 294 ? -13.119 -3.679 -3.716 1.00 90.25 294 GLN A N 1
ATOM 2314 C CA . GLN A 1 294 ? -14.469 -4.179 -3.973 1.00 90.25 294 GLN A CA 1
ATOM 2315 C C . GLN A 1 294 ? -14.476 -5.226 -5.099 1.00 90.25 294 GLN A C 1
ATOM 2317 O O . GLN A 1 294 ? -13.699 -5.107 -6.054 1.00 90.25 294 GLN A O 1
ATOM 2322 N N . PRO A 1 295 ? -15.387 -6.218 -5.052 1.00 88.81 295 PRO A N 1
ATOM 2323 C CA . PRO A 1 295 ? -15.455 -7.288 -6.043 1.00 88.81 295 PRO A CA 1
ATOM 2324 C C . PRO A 1 295 ? -15.632 -6.761 -7.473 1.00 88.81 295 PRO A C 1
ATOM 2326 O O . PRO A 1 295 ? -16.158 -5.671 -7.707 1.00 88.81 295 PRO A O 1
ATOM 2329 N N . ASN A 1 296 ? -15.188 -7.552 -8.451 1.00 89.06 296 ASN A N 1
ATOM 2330 C CA . ASN A 1 296 ? -15.273 -7.190 -9.870 1.00 89.06 296 ASN A CA 1
ATOM 2331 C C . ASN A 1 296 ? -16.709 -7.246 -10.429 1.00 89.06 296 ASN A C 1
ATOM 2333 O O . ASN A 1 296 ? -16.965 -6.723 -11.506 1.00 89.06 296 ASN A O 1
ATOM 2337 N N . SER A 1 297 ? -17.646 -7.869 -9.706 1.00 91.12 297 SER A N 1
ATOM 2338 C CA . SER A 1 297 ? -19.069 -7.895 -10.066 1.00 91.12 297 SER A CA 1
ATOM 2339 C C . SER A 1 297 ? -19.741 -6.522 -9.962 1.00 91.12 297 SER A C 1
ATOM 2341 O O . SER A 1 297 ? -20.740 -6.287 -10.632 1.00 91.12 297 SER A O 1
ATOM 2343 N N . VAL A 1 298 ? -19.200 -5.622 -9.135 1.00 90.88 298 VAL A N 1
ATOM 2344 C CA . VAL A 1 298 ? -19.730 -4.270 -8.921 1.00 90.88 298 VAL A CA 1
ATOM 2345 C C . VAL A 1 298 ? -19.177 -3.342 -10.000 1.00 90.88 298 VAL A C 1
ATOM 2347 O O . VAL A 1 298 ? -17.963 -3.283 -10.225 1.00 90.88 298 VAL A O 1
ATOM 2350 N N . SER A 1 299 ? -20.059 -2.595 -10.664 1.00 95.12 299 SER A N 1
ATOM 2351 C CA . SER A 1 299 ? -19.663 -1.677 -11.735 1.00 95.12 299 SER A CA 1
ATOM 2352 C C . SER A 1 299 ? -18.819 -0.510 -11.204 1.00 95.12 299 SER A C 1
ATOM 2354 O O . SER A 1 299 ? -18.950 -0.097 -10.054 1.00 95.12 299 SER A O 1
ATOM 2356 N N . LYS A 1 300 ? -17.957 0.081 -12.043 1.00 94.25 300 LYS A N 1
ATOM 2357 C CA . LYS A 1 300 ? -17.165 1.262 -11.636 1.00 94.25 300 LYS A CA 1
ATOM 2358 C C . LYS A 1 300 ? -18.038 2.461 -11.245 1.00 94.25 300 LYS A C 1
ATOM 2360 O O . LYS A 1 300 ? -17.624 3.234 -10.383 1.00 94.25 300 LYS A O 1
ATOM 2365 N N . ALA A 1 301 ? -19.207 2.604 -11.871 1.00 95.19 301 ALA A N 1
ATOM 2366 C CA . ALA A 1 301 ? -20.173 3.647 -11.538 1.00 95.19 301 ALA A CA 1
ATOM 2367 C C . ALA A 1 301 ? -20.692 3.450 -10.110 1.00 95.19 301 ALA A C 1
ATOM 2369 O O . ALA A 1 301 ? -20.472 4.307 -9.268 1.00 95.19 301 ALA A O 1
ATOM 2370 N N . GLU A 1 302 ? -21.189 2.253 -9.792 1.00 94.25 302 GLU A N 1
ATOM 2371 C CA . GLU A 1 302 ? -21.675 1.919 -8.448 1.00 94.25 302 GLU A CA 1
ATOM 2372 C C . GLU A 1 302 ? -20.576 2.044 -7.374 1.00 94.25 302 GLU A C 1
ATOM 2374 O O . GLU A 1 302 ? -20.818 2.543 -6.274 1.00 94.25 302 GLU A O 1
ATOM 2379 N N . LYS A 1 303 ? -19.330 1.660 -7.699 1.00 93.62 303 LYS A N 1
ATOM 2380 C CA . LYS A 1 303 ? -18.172 1.888 -6.813 1.00 93.62 303 LYS A CA 1
ATOM 2381 C C . LYS A 1 303 ? -17.940 3.378 -6.556 1.00 93.62 303 LYS A C 1
ATOM 2383 O O . LYS A 1 303 ? -17.605 3.747 -5.435 1.00 93.62 303 LYS A O 1
ATOM 2388 N N . SER A 1 304 ? -18.090 4.214 -7.582 1.00 95.12 304 SER A N 1
ATOM 2389 C CA . SER A 1 304 ? -17.921 5.666 -7.473 1.00 95.12 304 SER A CA 1
ATOM 2390 C C . SER A 1 304 ? -19.048 6.300 -6.668 1.00 95.12 304 SER A C 1
ATOM 2392 O O . SER A 1 304 ? -18.760 7.093 -5.780 1.00 95.12 304 SER A O 1
ATOM 2394 N N . ASP A 1 305 ? -20.294 5.893 -6.902 1.00 95.25 305 ASP A N 1
ATOM 2395 C CA . ASP A 1 305 ? -21.465 6.385 -6.169 1.00 95.25 305 ASP A CA 1
ATOM 2396 C C . ASP A 1 305 ? -21.356 6.053 -4.675 1.00 95.25 305 ASP A C 1
ATOM 2398 O O . ASP A 1 305 ? -21.628 6.887 -3.812 1.00 95.25 305 ASP A O 1
ATOM 2402 N N . TYR A 1 306 ? -20.860 4.856 -4.349 1.00 93.25 306 TYR A N 1
ATOM 2403 C CA . TYR A 1 306 ? -20.574 4.489 -2.965 1.00 93.25 306 TYR A CA 1
ATOM 2404 C C . TYR A 1 306 ? -19.451 5.335 -2.346 1.00 93.25 306 TYR A C 1
ATOM 2406 O O . TYR A 1 306 ? -19.516 5.666 -1.165 1.00 93.25 306 TYR A O 1
ATOM 2414 N N . VAL A 1 307 ? -18.429 5.719 -3.118 1.00 95.44 307 VAL A N 1
ATOM 2415 C CA . VAL A 1 307 ? -17.391 6.644 -2.632 1.00 95.44 307 VAL A CA 1
ATOM 2416 C C . VAL A 1 307 ? -17.983 8.017 -2.317 1.00 95.44 307 VAL A C 1
ATOM 2418 O O . VAL A 1 307 ? -17.666 8.565 -1.265 1.00 95.44 307 VAL A O 1
ATOM 2421 N N . GLU A 1 308 ? -18.863 8.548 -3.169 1.00 95.12 308 GLU A N 1
ATOM 2422 C CA . GLU A 1 308 ? -19.561 9.816 -2.905 1.00 95.12 308 GLU A CA 1
ATOM 2423 C C . GLU A 1 308 ? -20.395 9.742 -1.621 1.00 95.12 308 GLU A C 1
ATOM 2425 O O . GLU A 1 308 ? -20.326 10.635 -0.777 1.00 95.12 308 GLU A O 1
ATOM 2430 N N . TYR A 1 309 ? -21.097 8.627 -1.415 1.00 92.75 309 TYR A N 1
ATOM 2431 C CA . TYR A 1 309 ? -21.823 8.371 -0.175 1.00 92.75 309 TYR A CA 1
ATOM 2432 C C . TYR A 1 309 ? -20.904 8.352 1.061 1.00 92.75 309 TYR A C 1
ATOM 2434 O O . TYR A 1 309 ? -21.254 8.913 2.097 1.00 92.75 309 TYR A O 1
ATOM 2442 N N . ILE A 1 310 ? -19.714 7.743 0.978 1.00 92.44 310 ILE A N 1
ATOM 2443 C CA . ILE A 1 310 ? -18.761 7.729 2.102 1.00 92.44 310 ILE A CA 1
ATOM 2444 C C . ILE A 1 310 ? -18.160 9.116 2.364 1.00 92.44 310 ILE A C 1
ATOM 2446 O O . ILE A 1 310 ? -17.933 9.474 3.521 1.00 92.44 310 ILE A O 1
ATOM 2450 N N . ILE A 1 311 ? -17.925 9.911 1.319 1.00 93.62 311 ILE A N 1
ATOM 2451 C CA . ILE A 1 311 ? -17.475 11.303 1.452 1.00 93.62 311 ILE A CA 1
ATOM 2452 C C . ILE A 1 311 ? -18.509 12.126 2.226 1.00 93.62 311 ILE A C 1
ATOM 2454 O O . ILE A 1 311 ? -18.127 12.883 3.118 1.00 93.62 311 ILE A O 1
ATOM 2458 N N . ASP A 1 312 ? -19.795 11.949 1.924 1.00 92.44 312 ASP A N 1
ATOM 2459 C CA . ASP A 1 312 ? -20.890 12.591 2.655 1.00 92.44 312 ASP A CA 1
ATOM 2460 C C . ASP A 1 312 ? -20.997 12.074 4.099 1.00 92.44 312 ASP A C 1
ATOM 2462 O O . ASP A 1 312 ? -21.027 12.851 5.048 1.00 92.44 312 ASP A O 1
ATOM 2466 N N . LEU A 1 313 ? -20.936 10.753 4.297 1.00 89.88 313 LEU A N 1
ATOM 2467 C CA . LEU A 1 313 ? -21.036 10.118 5.615 1.00 89.88 313 LEU A CA 1
ATOM 2468 C C . LEU A 1 313 ? -19.986 10.625 6.616 1.00 89.88 313 LEU A C 1
ATOM 2470 O O . LEU A 1 313 ? -20.297 10.796 7.801 1.00 89.88 313 LEU A O 1
ATOM 2474 N N . LEU A 1 314 ? -18.756 10.828 6.137 1.00 90.56 314 LEU A N 1
ATOM 2475 C CA . LEU A 1 314 ? -17.608 11.289 6.920 1.00 90.56 314 LEU A CA 1
ATOM 2476 C C . LEU A 1 314 ? -17.464 12.823 6.938 1.00 90.56 314 LEU A C 1
ATOM 2478 O O . LEU A 1 314 ? -16.449 13.335 7.421 1.00 90.56 314 LEU A O 1
ATOM 2482 N N . ASP A 1 315 ? -18.462 13.546 6.418 1.00 90.94 315 ASP A N 1
ATOM 2483 C CA . ASP A 1 315 ? -18.511 15.005 6.298 1.00 90.94 315 ASP A CA 1
ATOM 2484 C C . ASP A 1 315 ? -17.226 15.575 5.648 1.00 90.94 315 ASP A C 1
ATOM 2486 O O . ASP A 1 315 ? -16.613 16.528 6.135 1.00 90.94 315 ASP A O 1
ATOM 2490 N N . MET A 1 316 ? -16.771 14.943 4.556 1.00 92.00 316 MET A N 1
ATOM 2491 C CA . MET A 1 316 ? -15.553 15.312 3.812 1.00 92.00 316 MET A CA 1
ATOM 2492 C C . MET A 1 316 ? -15.835 16.104 2.531 1.00 92.00 316 MET A C 1
ATOM 2494 O O . MET A 1 316 ? -14.915 16.419 1.779 1.00 92.00 316 MET A O 1
ATOM 2498 N N . THR A 1 317 ? -17.100 16.431 2.264 1.00 92.06 317 THR A N 1
ATOM 2499 C CA . THR A 1 317 ? -17.561 17.093 1.031 1.00 92.06 317 THR A CA 1
ATOM 2500 C C . THR A 1 317 ? -16.814 18.392 0.730 1.00 92.06 317 THR A C 1
ATOM 2502 O O . THR A 1 317 ? -16.507 18.668 -0.426 1.00 92.06 317 THR A O 1
ATOM 2505 N N . THR A 1 318 ? -16.449 19.158 1.760 1.00 90.50 318 THR A N 1
ATOM 2506 C CA . THR A 1 318 ? -15.773 20.459 1.627 1.00 90.50 318 THR A CA 1
ATOM 2507 C C . THR A 1 318 ? -14.312 20.366 1.178 1.00 90.50 318 THR A C 1
ATOM 2509 O O . THR A 1 318 ? -13.778 21.347 0.666 1.00 90.50 318 THR A O 1
ATOM 2512 N N . TYR A 1 319 ? -13.658 19.212 1.343 1.00 90.81 319 TYR A N 1
ATOM 2513 C CA . TYR A 1 319 ? -12.240 19.006 1.012 1.00 90.81 319 TYR A CA 1
ATOM 2514 C C . TYR A 1 319 ? -11.985 17.716 0.219 1.00 90.81 319 TYR A C 1
ATOM 2516 O O . TYR A 1 319 ? -10.846 17.267 0.101 1.00 90.81 319 TYR A O 1
ATOM 2524 N N . ALA A 1 320 ? -13.028 17.129 -0.369 1.00 91.50 320 ALA A N 1
ATOM 2525 C CA . ALA A 1 320 ? -12.935 15.896 -1.148 1.00 91.50 320 ALA A CA 1
ATOM 2526 C C . ALA A 1 320 ? -11.999 16.015 -2.367 1.00 91.50 320 ALA A C 1
ATOM 2528 O O . ALA A 1 320 ? -11.357 15.043 -2.762 1.00 91.50 320 ALA A O 1
ATOM 2529 N N . ASP A 1 321 ? -11.889 17.212 -2.941 1.00 91.25 321 ASP A N 1
ATOM 2530 C CA . ASP A 1 321 ? -11.028 17.494 -4.095 1.00 91.25 321 ASP A CA 1
ATOM 2531 C C . ASP A 1 321 ? -9.690 18.146 -3.692 1.00 91.25 321 ASP A C 1
ATOM 2533 O O . ASP A 1 321 ? -8.887 18.521 -4.546 1.00 91.25 321 ASP A O 1
ATOM 2537 N N . ALA A 1 322 ? -9.417 18.264 -2.388 1.00 89.25 322 ALA A N 1
ATOM 2538 C CA . ALA A 1 322 ? -8.138 18.746 -1.885 1.00 89.25 322 ALA A CA 1
ATOM 2539 C C . ALA A 1 322 ? -7.061 17.653 -1.967 1.00 89.25 322 ALA A C 1
ATOM 2541 O O . ALA A 1 322 ? -7.334 16.460 -1.793 1.00 89.25 322 ALA A O 1
ATOM 2542 N N . LEU A 1 323 ? -5.815 18.075 -2.196 1.00 91.62 323 LEU A N 1
ATOM 2543 C CA . LEU A 1 323 ? -4.649 17.196 -2.136 1.00 91.62 323 LEU A CA 1
ATOM 2544 C C . LEU A 1 323 ? -4.378 16.757 -0.697 1.00 91.62 323 LEU A C 1
ATOM 2546 O O . LEU A 1 323 ? -4.424 17.565 0.232 1.00 91.62 323 LEU A O 1
ATOM 2550 N N . VAL A 1 324 ? -4.030 15.481 -0.526 1.00 90.69 324 VAL A N 1
ATOM 2551 C CA . VAL A 1 324 ? -3.707 14.918 0.789 1.00 90.69 324 VAL A CA 1
ATOM 2552 C C . VAL A 1 324 ? -2.468 15.585 1.389 1.00 90.69 324 VAL A C 1
ATOM 2554 O O . VAL A 1 324 ? -2.460 15.951 2.570 1.00 90.69 324 VAL A O 1
ATOM 2557 N N . GLY A 1 325 ? -1.427 15.756 0.572 1.00 88.31 325 GLY A N 1
ATOM 2558 C CA . GLY A 1 325 ? -0.175 16.387 0.968 1.00 88.31 325 GLY A CA 1
ATOM 2559 C C . GLY A 1 325 ? 0.574 15.654 2.089 1.00 88.31 325 GLY A C 1
ATOM 2560 O O . GLY A 1 325 ? 0.260 14.516 2.462 1.00 88.31 325 GLY A O 1
ATOM 2561 N N . VAL A 1 326 ? 1.593 16.317 2.625 1.00 82.44 326 VAL A N 1
ATOM 2562 C CA . VAL A 1 326 ? 2.455 15.814 3.707 1.00 82.44 326 VAL A CA 1
ATOM 2563 C C . VAL A 1 326 ? 2.046 16.421 5.051 1.00 82.44 326 VAL A C 1
ATOM 2565 O O . VAL A 1 326 ? 1.288 17.384 5.109 1.00 82.44 326 VAL A O 1
ATOM 2568 N N . ALA A 1 327 ? 2.523 15.867 6.167 1.00 73.25 327 ALA A N 1
ATOM 2569 C CA . ALA A 1 327 ? 2.241 16.450 7.479 1.00 73.25 327 ALA A CA 1
ATOM 2570 C C . ALA A 1 327 ? 2.724 17.917 7.533 1.00 73.25 327 ALA A C 1
ATOM 2572 O O . ALA A 1 327 ? 3.910 18.187 7.351 1.00 73.25 327 ALA A O 1
ATOM 2573 N N . GLY A 1 328 ? 1.794 18.851 7.761 1.00 73.12 328 GLY A N 1
ATOM 2574 C CA . GLY A 1 328 ? 2.044 20.299 7.761 1.00 73.12 328 GLY A CA 1
ATOM 2575 C C . GLY A 1 328 ? 1.688 21.032 6.459 1.00 73.12 328 GLY A C 1
ATOM 2576 O O . GLY A 1 328 ? 1.553 22.251 6.489 1.00 73.12 328 GLY A O 1
ATOM 2577 N N . GLU A 1 329 ? 1.473 20.324 5.346 1.00 80.56 329 GLU A N 1
ATOM 2578 C CA . GLU A 1 329 ? 1.055 20.901 4.059 1.00 80.56 329 GLU A CA 1
ATOM 2579 C C . GLU A 1 329 ? -0.030 20.024 3.412 1.00 80.56 329 GLU A C 1
ATOM 2581 O O . GLU A 1 329 ? 0.247 18.907 2.984 1.00 80.56 329 GLU A O 1
ATOM 2586 N N . GLY A 1 330 ? -1.265 20.526 3.314 1.00 86.88 330 GLY A N 1
ATOM 2587 C CA . GLY A 1 330 ? -2.416 19.773 2.802 1.00 86.88 330 GLY A CA 1
ATOM 2588 C C . GLY A 1 330 ? -3.468 19.558 3.886 1.00 86.88 330 GLY A C 1
ATOM 2589 O O . GLY A 1 330 ? -3.869 20.514 4.548 1.00 86.88 330 GLY A O 1
ATOM 2590 N N . LEU A 1 331 ? -3.917 18.314 4.068 1.00 87.44 331 LEU A N 1
ATOM 2591 C CA . LEU A 1 331 ? -4.960 17.988 5.045 1.00 87.44 331 LEU A CA 1
ATOM 2592 C C . LEU A 1 331 ? -4.477 18.126 6.493 1.00 87.44 331 LEU A C 1
ATOM 2594 O O . LEU A 1 331 ? -3.379 17.668 6.839 1.00 87.44 331 LEU A O 1
ATOM 2598 N N . ASN A 1 332 ? -5.358 18.663 7.343 1.00 88.88 332 ASN A N 1
ATOM 2599 C CA . ASN A 1 332 ? -5.212 18.645 8.799 1.00 88.88 332 ASN A CA 1
ATOM 2600 C C . ASN A 1 332 ? -5.176 17.195 9.329 1.00 88.88 332 ASN A C 1
ATOM 2602 O O . ASN A 1 332 ? -5.654 16.271 8.671 1.00 88.88 332 ASN A O 1
ATOM 2606 N N . VAL A 1 333 ? -4.659 16.995 10.543 1.00 86.44 333 VAL A N 1
ATOM 2607 C CA . VAL A 1 333 ? -4.630 15.707 11.249 1.00 86.44 333 VAL A CA 1
ATOM 2608 C C . VAL A 1 333 ? -6.032 15.095 11.335 1.00 86.44 333 VAL A C 1
ATOM 2610 O O . VAL A 1 333 ? -6.193 13.930 10.989 1.00 86.44 333 VAL A O 1
ATOM 2613 N N . GLU A 1 334 ? -7.069 15.877 11.668 1.00 88.25 334 GLU A N 1
ATOM 2614 C CA . GLU A 1 334 ? -8.460 15.385 11.691 1.00 88.25 334 GLU A CA 1
ATOM 2615 C C . GLU A 1 334 ? -8.921 14.866 10.323 1.00 88.25 334 GLU A C 1
ATOM 2617 O O . GLU A 1 334 ? -9.427 13.752 10.196 1.00 88.25 334 GLU A O 1
ATOM 2622 N N . GLN A 1 335 ? -8.739 15.680 9.282 1.00 91.31 335 GLN A N 1
ATOM 2623 C CA . GLN A 1 335 ? -9.161 15.363 7.918 1.00 91.31 335 GLN A CA 1
ATOM 2624 C C . GLN A 1 335 ? -8.416 14.137 7.387 1.00 91.31 335 GLN A C 1
ATOM 2626 O O . GLN A 1 335 ? -8.996 13.281 6.721 1.00 91.31 335 GLN A O 1
ATOM 2631 N N . ARG A 1 336 ? -7.129 14.021 7.728 1.00 90.75 336 ARG A N 1
ATOM 2632 C CA . ARG A 1 336 ? -6.295 12.871 7.392 1.00 90.75 336 ARG A CA 1
ATOM 2633 C C . ARG A 1 336 ? -6.774 11.608 8.108 1.00 90.75 336 ARG A C 1
ATOM 2635 O O . ARG A 1 336 ? -6.889 10.575 7.456 1.00 90.75 336 ARG A O 1
ATOM 2642 N N . LYS A 1 337 ? -7.142 11.695 9.391 1.00 90.56 337 LYS A N 1
ATOM 2643 C CA . LYS A 1 337 ? -7.736 10.577 10.144 1.00 90.56 337 LYS A CA 1
ATOM 2644 C C . LYS A 1 337 ? -9.063 10.127 9.535 1.00 90.56 337 LYS A C 1
ATOM 2646 O O . LYS A 1 337 ? -9.260 8.932 9.319 1.00 90.56 337 LYS A O 1
ATOM 2651 N N . ARG A 1 338 ? -9.943 11.069 9.173 1.00 92.88 338 ARG A N 1
ATOM 2652 C CA . ARG A 1 338 ? -11.197 10.771 8.457 1.00 92.88 338 ARG A CA 1
ATOM 2653 C C . ARG A 1 338 ? -10.936 10.080 7.120 1.00 92.88 338 ARG A C 1
ATOM 2655 O O . ARG A 1 338 ? -11.598 9.089 6.825 1.00 92.88 338 ARG A O 1
ATOM 2662 N N . LEU A 1 339 ? -9.937 10.528 6.358 1.00 93.94 339 LEU A N 1
ATOM 2663 C CA . LEU A 1 339 ? -9.532 9.868 5.117 1.00 93.94 339 LEU A CA 1
ATOM 2664 C C . LEU A 1 339 ? -9.043 8.432 5.365 1.00 93.94 339 LEU A C 1
ATOM 2666 O O . LEU A 1 339 ? -9.455 7.536 4.635 1.00 93.94 339 LEU A O 1
ATOM 2670 N N . THR A 1 340 ? -8.218 8.180 6.387 1.00 93.00 340 THR A N 1
ATOM 2671 C CA . THR A 1 340 ? -7.752 6.818 6.715 1.00 93.00 340 THR A CA 1
ATOM 2672 C C . THR A 1 340 ? -8.920 5.888 7.045 1.00 93.00 340 THR A C 1
ATOM 2674 O O . THR A 1 340 ? -8.990 4.776 6.523 1.00 93.00 340 THR A O 1
ATOM 2677 N N . ILE A 1 341 ? -9.884 6.364 7.838 1.00 91.19 341 ILE A N 1
ATOM 2678 C CA . ILE A 1 341 ? -11.117 5.622 8.134 1.00 91.19 341 ILE A CA 1
ATOM 2679 C C . ILE A 1 341 ? -11.927 5.394 6.850 1.00 91.19 341 ILE A C 1
ATOM 2681 O O . ILE A 1 341 ? -12.366 4.277 6.578 1.00 91.19 341 ILE A O 1
ATOM 2685 N N . GLY A 1 342 ? -12.086 6.429 6.024 1.00 92.69 342 GLY A N 1
ATOM 2686 C CA . GLY A 1 342 ? -12.812 6.364 4.759 1.00 92.69 342 GLY A CA 1
ATOM 2687 C C . GLY A 1 342 ? -12.218 5.367 3.777 1.00 92.69 342 GLY A C 1
ATOM 2688 O O . GLY A 1 342 ? -12.966 4.603 3.175 1.00 92.69 342 GLY A O 1
ATOM 2689 N N . VAL A 1 343 ? -10.890 5.318 3.657 1.00 93.88 343 VAL A N 1
ATOM 2690 C CA . VAL A 1 343 ? -10.176 4.377 2.786 1.00 93.88 343 VAL A CA 1
ATOM 2691 C C . VAL A 1 343 ? -10.517 2.933 3.148 1.00 93.88 343 VAL A C 1
ATOM 2693 O O . VAL A 1 343 ? -10.780 2.145 2.236 1.00 93.88 343 VAL A O 1
ATOM 2696 N N . GLU A 1 344 ? -10.598 2.599 4.437 1.00 90.69 344 GLU A N 1
ATOM 2697 C CA . GLU A 1 344 ? -11.021 1.273 4.901 1.00 90.69 344 GLU A CA 1
ATOM 2698 C C . GLU A 1 344 ? -12.527 1.029 4.722 1.00 90.69 344 GLU A C 1
ATOM 2700 O O . GLU A 1 344 ? -12.929 -0.054 4.299 1.00 90.69 344 GLU A O 1
ATOM 2705 N N . LEU A 1 345 ? -13.377 2.032 4.959 1.00 89.44 345 LEU A N 1
ATOM 2706 C CA . LEU A 1 345 ? -14.833 1.903 4.804 1.00 89.44 345 LEU A CA 1
ATOM 2707 C C . LEU A 1 345 ? -15.278 1.717 3.348 1.00 89.44 345 LEU A C 1
ATOM 2709 O O . LEU A 1 345 ? -16.207 0.946 3.076 1.00 89.44 345 LEU A O 1
ATOM 2713 N N . VAL A 1 346 ? -14.610 2.372 2.389 1.00 92.06 346 VAL A N 1
ATOM 2714 C CA . VAL A 1 346 ? -14.941 2.213 0.962 1.00 92.06 346 VAL A CA 1
ATOM 2715 C C . VAL A 1 346 ? -14.655 0.803 0.449 1.00 92.06 346 VAL A C 1
ATOM 2717 O O . VAL A 1 346 ? -15.190 0.411 -0.586 1.00 92.06 346 VAL A O 1
ATOM 2720 N N . ALA A 1 347 ? -13.855 0.013 1.167 1.00 87.00 347 ALA A N 1
ATOM 2721 C CA . ALA A 1 347 ? -13.601 -1.381 0.825 1.00 87.00 347 ALA A CA 1
ATOM 2722 C C . ALA A 1 347 ? -14.806 -2.302 1.088 1.00 87.00 347 ALA A C 1
ATOM 2724 O O . ALA A 1 347 ? -14.787 -3.443 0.633 1.00 87.00 347 ALA A O 1
ATOM 2725 N N . LYS A 1 348 ? -15.846 -1.820 1.789 1.00 83.75 348 LYS A N 1
ATOM 2726 C CA . LYS A 1 348 ? -16.977 -2.630 2.278 1.00 83.75 348 LYS A CA 1
ATOM 2727 C C . LYS A 1 348 ? -16.500 -3.887 3.029 1.00 83.75 348 LYS A C 1
ATOM 2729 O O . LYS A 1 348 ? -16.821 -5.005 2.611 1.00 83.75 348 LYS A O 1
ATOM 2734 N N . PRO A 1 349 ? -15.710 -3.741 4.112 1.00 81.62 349 PRO A N 1
ATOM 2735 C CA . PRO A 1 349 ? -15.388 -4.891 4.952 1.00 81.62 349 PRO A CA 1
ATOM 2736 C C . PRO A 1 349 ? -16.701 -5.490 5.470 1.00 81.62 349 PRO A C 1
ATOM 2738 O O . PRO A 1 349 ? -17.637 -4.747 5.708 1.00 81.62 349 PRO A O 1
ATOM 2741 N N . LYS A 1 350 ? -16.813 -6.816 5.566 1.00 71.31 350 LYS A N 1
ATOM 2742 C CA . LYS A 1 350 ? -18.085 -7.514 5.850 1.00 71.31 350 LYS A CA 1
ATOM 2743 C C . LYS A 1 350 ? -18.295 -7.832 7.329 1.00 71.31 350 LYS A C 1
ATOM 2745 O O . LYS A 1 350 ? -19.413 -8.104 7.745 1.00 71.31 350 LYS A O 1
ATOM 2750 N N . LEU A 1 351 ? -17.209 -7.868 8.102 1.00 68.62 351 LEU A N 1
ATOM 2751 C CA . LEU A 1 351 ? -17.204 -8.432 9.451 1.00 68.62 351 LEU A CA 1
ATOM 2752 C C . LEU A 1 351 ? -16.802 -7.421 10.516 1.00 68.62 351 LEU A C 1
ATOM 2754 O O . LEU A 1 351 ? -17.518 -7.264 11.491 1.00 68.62 351 LEU A O 1
ATOM 2758 N N . LEU A 1 352 ? -15.658 -6.751 10.388 1.00 74.56 352 LEU A N 1
ATOM 2759 C CA . LEU A 1 352 ? -15.117 -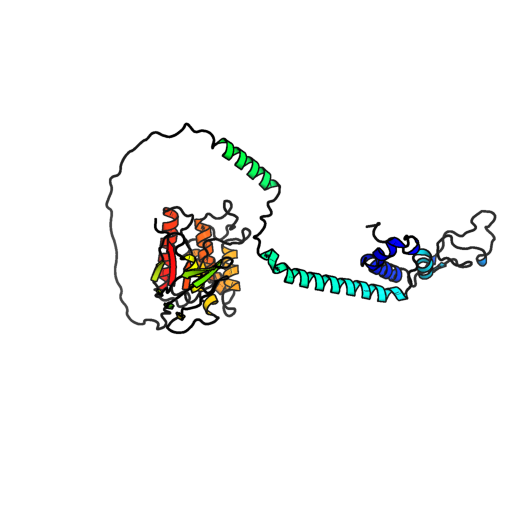5.928 11.478 1.00 74.56 352 LEU A CA 1
ATOM 2760 C C . LEU A 1 352 ? -14.317 -4.747 10.933 1.00 74.56 352 LEU A C 1
ATOM 2762 O O . LEU A 1 352 ? -13.705 -4.848 9.871 1.00 74.56 352 LEU A O 1
ATOM 2766 N N . LEU A 1 353 ? -14.303 -3.648 11.680 1.00 83.81 353 LEU A N 1
ATOM 2767 C CA . LEU A 1 353 ? -13.413 -2.511 11.490 1.00 83.81 353 LEU A CA 1
ATOM 2768 C C . LEU A 1 353 ? -12.595 -2.320 12.770 1.00 83.81 353 LEU A C 1
ATOM 2770 O O . LEU A 1 353 ? -13.127 -1.945 13.816 1.00 83.81 353 LEU A O 1
ATOM 2774 N N . PHE A 1 354 ? -11.296 -2.576 12.682 1.00 86.69 354 PHE A N 1
ATOM 2775 C CA . PHE A 1 354 ? -10.352 -2.278 13.751 1.00 86.69 354 PHE A CA 1
ATOM 2776 C C . PHE A 1 354 ? -9.771 -0.883 13.549 1.00 86.69 354 PHE A C 1
ATOM 2778 O O . PHE A 1 354 ? -9.329 -0.558 12.447 1.00 86.69 354 PHE A O 1
ATOM 2785 N N . LEU A 1 355 ? -9.746 -0.077 14.609 1.00 87.12 355 LEU A N 1
ATOM 2786 C CA . LEU A 1 355 ? -9.030 1.192 14.642 1.00 87.12 355 LEU A CA 1
ATOM 2787 C C . LEU A 1 355 ? -7.978 1.173 15.745 1.00 87.12 355 LEU A C 1
ATOM 2789 O O . LEU A 1 355 ? -8.295 1.107 16.934 1.00 87.12 355 LEU A O 1
ATOM 2793 N N . ASP A 1 356 ? -6.722 1.254 15.333 1.00 86.06 356 ASP A N 1
ATOM 2794 C CA . ASP A 1 356 ? -5.574 1.311 16.225 1.00 86.06 356 ASP A CA 1
ATOM 2795 C C . ASP A 1 356 ? -5.308 2.771 16.610 1.00 86.06 356 ASP A C 1
ATOM 2797 O O . ASP A 1 356 ? -4.870 3.574 15.789 1.00 86.06 356 ASP A O 1
ATOM 2801 N N . GLU A 1 357 ? -5.661 3.121 17.848 1.00 82.25 357 GLU A N 1
ATOM 2802 C CA . GLU A 1 357 ? -5.514 4.461 18.437 1.00 82.25 357 GLU A CA 1
ATOM 2803 C C . GLU A 1 357 ? -5.979 5.632 17.535 1.00 82.25 357 GLU A C 1
ATOM 2805 O O . GLU A 1 357 ? -5.207 6.552 17.240 1.00 82.25 357 GLU A O 1
ATOM 2810 N N . PRO A 1 358 ? -7.258 5.669 17.110 1.00 83.12 358 PRO A N 1
ATOM 2811 C CA . PRO A 1 358 ? -7.753 6.700 16.193 1.00 83.12 358 PRO A CA 1
ATOM 2812 C C . PRO A 1 358 ? -7.728 8.121 16.776 1.00 83.12 358 PRO A C 1
ATOM 2814 O O . PRO A 1 358 ? -7.811 9.087 16.021 1.00 83.12 358 PRO A O 1
ATOM 2817 N N . THR A 1 359 ? -7.621 8.257 18.100 1.00 84.44 359 THR A N 1
ATOM 2818 C CA . THR A 1 359 ? -7.550 9.544 18.803 1.00 84.44 359 THR A CA 1
ATOM 2819 C C . THR A 1 359 ? -6.119 9.990 19.115 1.00 84.44 359 THR A C 1
ATOM 2821 O O . THR A 1 359 ? -5.934 11.052 19.705 1.00 84.44 359 THR A O 1
ATOM 2824 N N . SER A 1 360 ? -5.103 9.201 18.750 1.00 82.06 360 SER A N 1
ATOM 2825 C CA . SER A 1 360 ? -3.705 9.541 19.027 1.00 82.06 360 SER A CA 1
ATOM 2826 C C . SER A 1 360 ? -3.251 10.747 18.201 1.00 82.06 360 SER A C 1
ATOM 2828 O O . SER A 1 360 ? -3.532 10.846 17.004 1.00 82.06 360 SER A O 1
ATOM 2830 N N . GLY A 1 361 ? -2.553 11.682 18.852 1.00 78.06 361 GLY A N 1
ATOM 2831 C CA . GLY A 1 361 ? -2.060 12.912 18.227 1.00 78.06 361 GLY A CA 1
ATOM 2832 C C . GLY A 1 361 ? -3.130 13.975 17.945 1.00 78.06 361 GLY A C 1
ATOM 2833 O O . GLY A 1 361 ? -2.837 14.933 17.230 1.00 78.06 361 GLY A O 1
ATOM 2834 N N . LEU A 1 362 ? -4.343 13.821 18.487 1.00 84.12 362 LEU A N 1
ATOM 2835 C CA . LEU A 1 362 ? -5.424 14.807 18.406 1.00 84.12 362 LEU A CA 1
ATOM 2836 C C . LEU A 1 362 ? -5.587 15.561 19.732 1.00 84.12 362 LEU A C 1
ATOM 2838 O O . LEU A 1 362 ? -5.362 15.010 20.809 1.00 84.12 362 LEU A O 1
ATOM 2842 N N . ASP A 1 363 ? -6.016 16.819 19.653 1.00 86.44 363 ASP A N 1
ATOM 2843 C CA . ASP A 1 363 ? -6.528 17.554 20.808 1.00 86.44 363 ASP A CA 1
ATOM 2844 C C . ASP A 1 363 ? -7.884 16.980 21.263 1.00 86.44 363 ASP A C 1
ATOM 2846 O O . ASP A 1 363 ? -8.560 16.257 20.527 1.00 86.44 363 ASP A O 1
ATOM 2850 N N . SER A 1 364 ? -8.304 17.300 22.488 1.00 86.50 364 SER A N 1
ATOM 2851 C CA . SER A 1 364 ? -9.507 16.727 23.105 1.00 86.50 364 SER A CA 1
ATOM 2852 C C . SER A 1 364 ? -10.796 17.004 22.323 1.00 86.50 364 SER A C 1
ATOM 2854 O O . SER A 1 364 ? -11.676 16.140 22.272 1.00 86.50 364 SER A O 1
ATOM 2856 N N . GLN A 1 365 ? -10.913 18.171 21.684 1.00 86.31 365 GLN A N 1
ATOM 2857 C CA . GLN A 1 365 ? -12.096 18.540 20.910 1.00 86.31 365 GLN A CA 1
ATOM 2858 C C . GLN A 1 365 ? -12.157 17.748 19.600 1.00 86.31 365 GLN A C 1
ATOM 2860 O O . GLN A 1 365 ? -13.196 17.173 19.263 1.00 86.31 365 GLN A O 1
ATOM 2865 N N . THR A 1 366 ? -11.033 17.645 18.896 1.00 85.75 366 THR A N 1
ATOM 2866 C CA . THR A 1 366 ? -10.938 16.855 17.664 1.00 85.75 366 THR A CA 1
ATOM 2867 C C . THR A 1 366 ? -11.082 15.353 17.930 1.00 85.75 366 THR A C 1
ATOM 2869 O O . THR A 1 366 ? -11.760 14.648 17.182 1.00 85.75 366 THR A O 1
ATOM 2872 N N . ALA A 1 367 ? -10.523 14.845 19.032 1.00 86.31 367 ALA A N 1
ATOM 2873 C CA . ALA A 1 367 ? -10.713 13.459 19.453 1.00 86.31 367 ALA A CA 1
ATOM 2874 C C . ALA A 1 367 ? -12.194 13.144 19.728 1.00 86.31 367 ALA A C 1
ATOM 2876 O O . ALA A 1 367 ? -12.690 12.093 19.319 1.00 86.31 367 ALA A O 1
ATOM 2877 N N . TRP A 1 368 ? -12.928 14.070 20.357 1.00 86.62 368 TRP A N 1
ATOM 2878 C CA . TRP A 1 368 ? -14.370 13.932 20.568 1.00 86.62 368 TRP A CA 1
ATOM 2879 C C . TRP A 1 368 ? -15.156 13.889 19.249 1.00 86.62 368 TRP A C 1
ATOM 2881 O O . TRP A 1 368 ? -16.030 13.036 19.096 1.00 86.62 368 TRP A O 1
ATOM 2891 N N . SER A 1 369 ? -14.803 14.737 18.276 1.00 86.88 369 SER A N 1
ATOM 2892 C CA . SER A 1 369 ? -15.376 14.722 16.917 1.00 86.88 369 SER A CA 1
ATOM 2893 C C . SER A 1 369 ? -15.214 13.347 16.246 1.00 86.88 369 SER A C 1
ATOM 2895 O O . SER A 1 369 ? -16.184 12.765 15.754 1.00 86.88 369 SER A O 1
ATOM 2897 N N . ILE A 1 370 ? -14.016 12.752 16.318 1.00 87.25 370 ILE A N 1
ATOM 2898 C CA . ILE A 1 370 ? -13.756 11.403 15.787 1.00 87.25 370 ILE A CA 1
ATOM 2899 C C . ILE A 1 370 ? -14.531 10.324 16.563 1.00 87.25 370 ILE A C 1
ATOM 2901 O O . ILE A 1 370 ? -15.083 9.407 15.955 1.00 87.25 370 ILE A O 1
ATOM 2905 N N . CYS A 1 371 ? -14.652 10.434 17.888 1.00 85.94 371 CYS A N 1
ATOM 2906 C CA . CYS A 1 371 ? -15.481 9.527 18.691 1.00 85.94 371 CYS A CA 1
ATOM 2907 C C . CYS A 1 371 ? -16.970 9.600 18.323 1.00 85.94 371 CYS A C 1
ATOM 2909 O O . CYS A 1 371 ? -17.621 8.560 18.200 1.00 85.94 371 CYS A O 1
ATOM 2911 N N . GLN A 1 372 ? -17.509 10.801 18.099 1.00 86.50 372 GLN A N 1
ATOM 2912 C CA . GLN A 1 372 ? -18.877 10.980 17.611 1.00 86.50 372 GLN A CA 1
ATOM 2913 C C . GLN A 1 372 ? -19.059 10.380 16.217 1.00 86.50 372 GLN A C 1
ATOM 2915 O O . GLN A 1 372 ? -20.078 9.741 15.958 1.00 86.50 372 GLN A O 1
ATOM 2920 N N . LEU A 1 373 ? -18.062 10.518 15.341 1.00 85.94 373 LEU A N 1
ATOM 2921 C CA . LEU A 1 373 ? -18.074 9.895 14.023 1.00 85.94 373 LEU A CA 1
ATOM 2922 C C . LEU A 1 373 ? -18.111 8.366 14.124 1.00 85.94 373 LEU A C 1
ATOM 2924 O O . LEU A 1 373 ? -18.952 7.733 13.491 1.00 85.94 373 LEU A O 1
ATOM 2928 N N . MET A 1 374 ? -17.261 7.767 14.962 1.00 85.50 374 MET A N 1
ATOM 2929 C CA . MET A 1 374 ? -17.267 6.319 15.208 1.00 85.50 374 MET A CA 1
ATOM 2930 C C . MET A 1 374 ? -18.602 5.844 15.788 1.00 85.50 374 MET A C 1
ATOM 2932 O O . MET A 1 374 ? -19.114 4.808 15.368 1.00 85.50 374 MET A O 1
ATOM 2936 N N . ARG A 1 375 ? -19.213 6.618 16.695 1.00 83.81 375 ARG A N 1
ATOM 2937 C CA . ARG A 1 375 ? -20.559 6.335 17.212 1.00 83.81 375 ARG A CA 1
ATOM 2938 C C . ARG A 1 375 ? -21.617 6.412 16.107 1.00 83.81 375 ARG A C 1
ATOM 2940 O O . ARG A 1 375 ? -22.376 5.467 15.954 1.00 83.81 375 ARG A O 1
ATOM 2947 N N . LYS A 1 376 ? -21.612 7.464 15.281 1.00 84.12 376 LYS A N 1
ATOM 2948 C CA . LYS A 1 376 ? -22.517 7.630 14.124 1.00 84.12 376 LYS A CA 1
ATOM 2949 C C . LYS A 1 376 ? -22.400 6.453 13.148 1.00 84.12 376 LYS A C 1
ATOM 2951 O O . LYS A 1 376 ? -23.416 5.982 12.639 1.00 84.12 376 LYS A O 1
ATOM 2956 N N . LEU A 1 377 ? -21.182 5.959 12.912 1.00 81.38 377 LEU A N 1
ATOM 2957 C CA . LEU A 1 377 ? -20.927 4.769 12.095 1.00 81.38 377 LEU A CA 1
ATOM 2958 C C . LEU A 1 377 ? -21.485 3.491 12.750 1.00 81.38 377 LEU A C 1
ATOM 2960 O O . LEU A 1 377 ? -22.131 2.700 12.067 1.00 81.38 377 LEU A O 1
ATOM 2964 N N . ALA A 1 378 ? -21.293 3.313 14.061 1.00 76.88 378 ALA A N 1
ATOM 2965 C CA . ALA A 1 378 ? -21.803 2.166 14.820 1.00 76.88 378 ALA A CA 1
ATOM 2966 C C . ALA A 1 378 ? -23.331 2.181 15.037 1.00 76.88 378 ALA A C 1
ATOM 2968 O O . ALA A 1 378 ? -23.940 1.127 15.190 1.00 76.88 378 ALA A O 1
ATOM 2969 N N . ASP A 1 379 ? -23.974 3.347 15.032 1.00 74.75 379 ASP A N 1
ATOM 2970 C CA . ASP A 1 379 ? -25.429 3.447 15.182 1.00 74.75 379 ASP A CA 1
ATOM 2971 C C . ASP A 1 379 ? -26.129 3.206 13.838 1.00 74.75 379 ASP A C 1
ATOM 2973 O O . ASP A 1 379 ? -27.071 2.417 13.758 1.00 74.75 379 ASP A O 1
ATOM 2977 N N . ARG A 1 380 ? -25.617 3.807 12.749 1.00 67.50 380 ARG A N 1
ATOM 2978 C CA . ARG A 1 380 ? -26.107 3.538 11.381 1.00 67.50 380 ARG A CA 1
ATOM 2979 C C . ARG A 1 380 ? -25.911 2.081 10.965 1.00 67.50 380 ARG A C 1
ATOM 2981 O O . ARG A 1 380 ? -26.670 1.582 10.143 1.00 67.50 380 ARG A O 1
ATOM 2988 N N . TRP A 1 381 ? -24.944 1.396 11.567 1.00 57.94 381 TRP A N 1
ATOM 2989 C CA . TRP A 1 381 ? -24.757 -0.044 11.436 1.00 57.94 381 TRP A CA 1
ATOM 2990 C C . TRP A 1 381 ? -25.985 -0.868 11.860 1.00 57.94 381 TRP A C 1
ATOM 2992 O O . TRP A 1 381 ? -26.326 -1.860 11.220 1.00 57.94 381 TRP A O 1
ATOM 3002 N N . SER A 1 382 ? -26.643 -0.476 12.956 1.00 47.47 382 SER A N 1
ATOM 3003 C CA . SER A 1 382 ? -27.723 -1.256 13.579 1.00 47.47 382 SER A CA 1
ATOM 3004 C C . SER A 1 382 ? -29.067 -1.121 12.843 1.00 47.47 382 SER A C 1
ATOM 3006 O O . SER A 1 382 ? -30.028 -1.811 13.181 1.00 47.47 382 SER A O 1
ATOM 3008 N N . GLY A 1 383 ? -29.136 -0.259 11.821 1.00 32.22 383 GLY A N 1
ATOM 3009 C CA . GLY A 1 383 ? -30.311 -0.020 10.986 1.00 32.22 383 GLY A CA 1
ATOM 3010 C C . GLY A 1 383 ? -30.132 -0.522 9.549 1.00 32.22 383 GLY A C 1
ATOM 3011 O O . GLY A 1 383 ? -29.616 0.187 8.696 1.00 32.22 383 GLY A O 1
ATOM 3012 N N . HIS A 1 384 ? -30.627 -1.728 9.268 1.00 32.09 384 HIS A N 1
ATOM 3013 C CA . HIS A 1 384 ? -31.197 -2.133 7.971 1.00 32.09 384 HIS A CA 1
ATOM 3014 C C . HIS A 1 384 ? -30.371 -1.945 6.667 1.00 32.09 384 HIS A C 1
ATOM 3016 O O . HIS A 1 384 ? -30.964 -1.736 5.611 1.00 32.09 384 HIS A O 1
ATOM 3022 N N . LEU A 1 385 ? -29.035 -2.071 6.664 1.00 29.44 385 LEU A N 1
ATOM 3023 C CA . LEU A 1 385 ? -28.245 -2.116 5.415 1.00 29.44 385 LEU A CA 1
ATOM 3024 C C . LEU A 1 385 ? -27.155 -3.208 5.444 1.00 29.44 385 LEU A C 1
ATOM 3026 O O . LEU A 1 385 ? -26.172 -3.131 6.171 1.00 29.44 385 LEU A O 1
ATOM 3030 N N . VAL A 1 386 ? -27.330 -4.208 4.576 1.00 30.59 386 VAL A N 1
ATOM 3031 C CA . VAL A 1 386 ? -26.659 -5.529 4.500 1.00 30.59 386 VAL A CA 1
ATOM 3032 C C . VAL A 1 386 ? -25.157 -5.504 4.099 1.00 30.59 386 VAL A C 1
ATOM 3034 O O . VAL A 1 386 ? -24.571 -6.547 3.832 1.00 30.59 386 VAL A O 1
ATOM 3037 N N . TYR A 1 387 ? -24.472 -4.353 4.049 1.00 32.22 387 TYR A N 1
ATOM 3038 C CA . TYR A 1 387 ? -23.199 -4.234 3.297 1.00 32.22 387 TYR A CA 1
ATOM 3039 C C . TYR A 1 387 ? -22.038 -3.495 3.979 1.00 32.22 387 TYR A C 1
ATOM 3041 O O . TYR A 1 387 ? -21.257 -2.820 3.304 1.00 32.22 387 TYR A O 1
ATOM 3049 N N . TYR A 1 388 ? -21.883 -3.621 5.290 1.00 33.34 388 TYR A N 1
ATOM 3050 C CA . TYR A 1 388 ? -20.832 -2.914 6.029 1.00 33.34 388 TYR A CA 1
ATOM 3051 C C . TYR A 1 388 ? -20.045 -3.927 6.946 1.00 33.34 388 TYR A C 1
ATOM 3053 O O . TYR A 1 388 ? -20.377 -5.113 6.944 1.00 33.34 388 TYR A O 1
ATOM 3061 N N . PRO A 1 389 ? -19.022 -3.529 7.748 1.00 38.16 389 PRO A N 1
ATOM 3062 C CA . PRO A 1 389 ? -18.430 -4.358 8.821 1.00 38.16 389 PRO A CA 1
ATOM 3063 C C . PRO A 1 389 ? -19.190 -4.372 10.166 1.00 38.16 389 PRO A C 1
ATOM 3065 O O . PRO A 1 389 ? -19.362 -3.337 10.803 1.00 38.16 389 PRO A O 1
ATOM 3068 N N . SER A 1 390 ? -19.528 -5.564 10.657 1.00 40.31 390 SER A N 1
ATOM 3069 C CA . SER A 1 390 ? -20.327 -5.840 11.862 1.00 40.31 390 SER A CA 1
ATOM 3070 C C . SER A 1 390 ? -19.955 -5.112 13.156 1.00 40.31 390 SER A C 1
ATOM 3072 O O . SER A 1 390 ? -20.864 -4.780 13.913 1.00 40.31 390 SER A O 1
ATOM 3074 N N . THR A 1 391 ? -18.688 -4.789 13.418 1.00 43.81 391 THR A N 1
ATOM 3075 C CA . THR A 1 391 ? -18.301 -4.103 14.665 1.00 43.81 391 THR A CA 1
ATOM 3076 C C . THR A 1 391 ? -17.140 -3.135 14.482 1.00 43.81 391 THR A C 1
ATOM 3078 O O . THR A 1 391 ? -16.207 -3.418 13.733 1.00 43.81 391 THR A O 1
ATOM 3081 N N . ILE A 1 392 ? -17.170 -2.029 15.233 1.00 54.06 392 ILE A N 1
ATOM 3082 C CA . ILE A 1 392 ? -16.053 -1.101 15.398 1.00 54.06 392 ILE A CA 1
ATOM 3083 C C . ILE A 1 392 ? -15.373 -1.375 16.744 1.00 54.06 392 ILE A C 1
ATOM 3085 O O . ILE A 1 392 ? -15.968 -1.173 17.804 1.00 54.06 392 ILE A O 1
ATOM 3089 N N . CYS A 1 393 ? -14.116 -1.812 16.694 1.00 51.31 393 CYS A N 1
ATOM 3090 C CA . CYS A 1 393 ? -13.248 -1.914 17.865 1.00 51.31 393 CYS A CA 1
ATOM 3091 C C . CYS A 1 393 ? -12.180 -0.829 17.784 1.00 51.31 393 CYS A C 1
ATOM 3093 O O . CYS A 1 393 ? -11.440 -0.781 16.801 1.00 51.31 393 CYS A O 1
ATOM 3095 N N . TYR A 1 394 ? -12.081 0.021 18.801 1.00 54.59 394 TYR A N 1
ATOM 3096 C CA . TYR A 1 394 ? -11.116 1.119 18.817 1.00 54.59 394 TYR A CA 1
ATOM 3097 C C . TYR A 1 394 ? -10.457 1.285 20.183 1.00 54.59 394 TYR A C 1
ATOM 3099 O O . TYR A 1 394 ? -10.982 0.848 21.206 1.00 54.59 394 TYR A O 1
ATOM 3107 N N . PHE A 1 395 ? -9.274 1.889 20.194 1.00 58.41 395 PHE A N 1
ATOM 3108 C CA . PHE A 1 395 ? -8.467 2.045 21.398 1.00 58.41 395 PHE A CA 1
ATOM 3109 C C . PHE A 1 395 ? -8.409 3.492 21.854 1.00 58.41 395 PHE A C 1
ATOM 3111 O O . PHE A 1 395 ? -8.270 4.403 21.040 1.00 58.41 395 PHE A O 1
ATOM 3118 N N . VAL A 1 396 ? -8.466 3.674 23.169 1.00 46.62 396 VAL A N 1
ATOM 3119 C CA . VAL A 1 396 ? -8.246 4.957 23.836 1.00 46.62 396 VAL A CA 1
ATOM 3120 C C . VAL A 1 396 ? -7.175 4.723 24.901 1.00 46.62 396 VAL A C 1
ATOM 3122 O O . VAL A 1 396 ? -7.281 3.774 25.685 1.00 46.62 396 VAL A O 1
ATOM 3125 N N . GLU A 1 397 ? -6.116 5.536 24.911 1.00 40.16 397 GLU A N 1
ATOM 3126 C CA . GLU A 1 397 ? -5.201 5.566 26.054 1.00 40.16 397 GLU A CA 1
ATOM 3127 C C . GLU A 1 397 ? -5.958 6.121 27.265 1.00 40.16 397 GLU A C 1
ATOM 3129 O O . GLU A 1 397 ? -6.556 7.194 27.197 1.00 40.16 397 GLU A O 1
ATOM 3134 N N . GLY A 1 398 ? -5.975 5.359 28.361 1.00 36.22 398 GLY A N 1
ATOM 3135 C CA . GLY A 1 398 ? -6.449 5.876 29.640 1.00 36.22 398 GLY A CA 1
ATOM 3136 C C . GLY A 1 398 ? -5.459 6.927 30.131 1.00 36.22 398 GLY A C 1
ATOM 3137 O O . GLY A 1 398 ? -4.269 6.623 30.223 1.00 36.22 398 GLY A O 1
ATOM 3138 N N . VAL A 1 399 ? -5.956 8.139 30.382 1.00 30.52 399 VAL A N 1
ATOM 3139 C CA . VAL A 1 399 ? -5.212 9.217 31.052 1.00 30.52 399 VAL A CA 1
ATOM 3140 C C . VAL A 1 399 ? -4.952 8.841 32.503 1.00 30.52 399 VAL A C 1
ATOM 3142 O O . VAL A 1 399 ? -5.899 8.322 33.141 1.00 30.52 399 VAL A O 1
#